Protein AF-A0A7V9NVH9-F1 (afdb_monomer)

Foldseek 3Di:
DDDDDDDDDDDDDPPPPPPPPPPAQKDKFDKDQAPPADQDPDPFEHEDAWDCQQCLQQRTKQQDCVRDPVSWGKIKMKMFGPHAFAKKWKWKKKWFDPFADPQVPPCNLVTDMATAPDLVQFTDIDDGDHGMDMDMDIHMRFFPRLLALLQFWPRSVPLADDPVQLVVLLVVCVVDPVSLVVLVVVCVVVVHDSVLSSSLVSLVVSVVNRFPDRDGRRSLQGHDAAFKMKMKMKMFGPQLVVPDDPLLRRVNDAPPVRTRDDNCSCCVPHPNVPRRRMDMDIGSHMYGYKYWAQLQQAAAEDPSQDSGPQADAPLDDPRYYNDPSCSRGPQKYKDADDWDPVDKQWAQLFADACAPVQPAPVNLVVLCVVCVVVVPTDIHTAAADSYPNPQWTGHNVLSKIKGWFAAADNPRFYTYKTKMWGSRWHFFWKKKFKKAFFQQAYPLGDGLLKKWKKKKWQNDFHPSQKWAFQPDPQAFQDPPDDQDPVSSVVGDRIGNTWMWMWMKGQFDQFDDPQLDPPHPPGDDDLSSRAQKIKTKTKIQLRLRPNAQAAAAGWDWDQDPNDTFTWHDNHNRGRMIMHIFIDHSCQAHVDRTKMWIWRAHQFKTWTWIHRDPVDTDTGDMDGSNHGPRGRGIIMIMIMMDRDQCVVRVRRNRHSRSNHGYNHMRMMMTNIIMTD

Radius of gyration: 30.61 Å; Cα contacts (8 Å, |Δi|>4): 1592; chains: 1; bounding box: 72×61×143 Å

Nearest PDB structures (foldseek):
  6xof-assembly1_A  TM=6.513E-01  e=1.151E-06  uncultured bacterium
  3wvj-assembly1_A  TM=6.163E-01  e=1.350E-07  Acetivibrio thermocellus ATCC 27405
  6xqf-assembly1_A  TM=6.368E-01  e=2.772E-06  uncultured bacterium
  3mep-assembly1_A  TM=5.860E-01  e=2.258E-03  Pectobacterium atrosepticum SCRI1043
  2e6v-assembly4_D  TM=5.631E-01  e=1.377E-03  Canis lupus familiaris

Solvent-accessible surface area (backbone atoms only — not comparable to full-atom values): 35855 Å² total; per-residue (Å²): 135,79,90,82,88,85,89,84,85,86,79,90,79,82,82,75,81,76,78,78,69,82,69,68,55,55,49,78,44,77,64,35,73,46,72,78,61,80,55,60,80,50,100,42,34,28,53,46,72,55,66,60,70,51,19,55,53,58,16,41,42,44,41,38,64,91,73,30,79,90,19,38,40,29,28,36,32,34,42,37,40,73,48,76,69,41,50,39,32,38,40,57,34,40,34,42,64,67,65,45,54,57,75,78,44,96,57,25,58,73,36,55,54,39,40,52,83,51,46,87,56,48,65,51,76,50,69,73,34,62,48,66,46,80,48,76,51,71,36,39,52,45,20,45,39,33,68,53,70,68,40,24,13,40,51,61,86,71,67,63,94,45,72,67,59,49,52,51,37,41,52,53,48,74,69,36,70,71,55,46,53,52,36,49,55,50,12,62,76,69,73,51,53,54,69,53,37,45,51,52,52,28,44,50,52,51,57,48,53,45,62,70,34,66,83,31,81,33,15,35,70,40,33,63,60,41,25,35,29,44,40,40,40,40,38,21,33,69,70,20,53,72,70,53,54,66,22,61,49,22,63,54,36,51,41,101,86,72,42,57,55,42,60,68,33,35,45,70,68,44,77,48,51,76,35,65,54,50,48,78,45,72,44,78,53,31,42,35,33,32,40,65,61,56,38,31,45,17,28,18,47,59,67,85,66,47,97,60,90,77,66,44,65,86,44,48,46,99,49,23,36,71,46,70,65,29,62,42,45,17,40,28,26,66,40,70,73,87,71,67,82,90,55,74,42,53,23,46,83,43,73,38,45,39,50,87,70,45,39,37,57,66,58,48,51,49,48,48,62,52,41,69,71,68,65,66,57,42,81,42,54,68,37,59,77,57,34,57,47,65,49,43,47,47,34,60,87,77,32,22,31,40,37,34,35,65,45,41,56,94,95,49,86,64,53,45,40,36,35,37,26,45,54,60,46,38,50,56,31,35,40,37,33,33,34,25,66,51,75,45,53,13,88,52,36,31,54,49,46,54,33,41,34,49,31,36,34,42,67,47,92,44,85,66,25,40,34,71,72,35,81,35,98,52,16,27,37,56,87,91,51,67,70,44,83,75,33,60,81,62,33,27,50,55,49,32,81,35,39,42,42,41,36,38,35,64,38,36,67,54,70,58,64,85,24,41,96,51,66,90,67,60,79,81,74,69,42,55,76,43,62,48,27,23,39,35,45,33,41,38,33,23,34,31,55,53,18,83,51,61,64,58,16,60,44,76,44,77,51,97,90,40,82,44,56,35,35,8,79,39,84,47,31,37,46,41,34,29,57,41,71,42,51,45,66,82,73,47,67,61,85,47,31,30,44,31,45,38,36,38,80,53,33,39,35,36,30,41,27,81,42,87,94,62,52,44,78,75,49,68,50,41,43,52,45,37,50,58,72,70,35,38,26,18,46,36,44,40,39,35,64,65,60,46,82,80,48,75,56,31,62,66,54,43,38,67,28,45,37,40,45,51,64,48,52,29,35,45,58,46,40,39,34,49

Sequence (674 aa):
MQFTSKIYTFSLLTILFFSNCKRNSFEVEKFNPLSNYNTKKNDSTFLITTDLSNSVLYGIEIPTVKQLPNGKFTFEFSIKNNGAPQQFFYKLYYQNESYKWENGDSLDTENFYGSWDVVEMEYKSTPIIEKELAVKDSFRIIGNPRDEKLYYGADPEKTFMNDSLLKGFIKKVNSESDWVESIKQKAIGNKISIEEQTYLEALWSIDNSFQTDSVYNNRYKRNPRMGNYKFLLVVCDGVGLSKIPDDVKSIGKKNEKGNFTNPFTYFLMNEGKNLEGTKVMLAKQQLAVSSSLDLGSGLYVDKLKINSSKINTSAFKPNCNTSETLRRTAHFSQYFHHINKTIEFVNVKEIRDVIAENFTREQYADLISSYGKSKNFIHTYSSVTDCPCKTVTSDNDSKAITIFNPANAPNEFKKEHVGVISRIGFTYGKWCAKIKFPKIMSKDNVWNGLTTAFWLIFQADSKWNMRRICKSDVGYIPKQFPDDEGSVKEARPQVTYSEIDFEILKESKYWTKSAYNNGDNYPKEDASKNNDLTICCTNWDMGCQQPKNYVIGAKKINVDGKEIEFCRWNYFNKLVTSKVSAPHEEVFNDDFYYFEIDWQPQRIIWRIGKDKNNLKEICSMNNEMTSIPNNQMLMVMSQEFHYQEWWPTAPFQQNYTPFPKNDLVGKLLEVEIR

pLDDT: mean 91.87, std 11.28, range [31.7, 98.81]

Secondary structure (DSSP, 8-state):
------------------------SEEEEEEETTTT---BSSSSEEEEE---TTHHHH--EES-TTTSGGG-EEEEEEEEE-SSSB--EEEEEEEE-TT-PPTTSTTGGGS-EE--SSTT--PEEPPPBSSEEEEEEEE-EESSTT--GGGEES-TTT----HHHHHHHHHHHHH-HHHHHHHHHHHHHHTS-HHHHHHHHHHHHHHHHHHH--SEE-GGGGPPPSEEEEEEEEEE-HHHHHHS-HHHHSTT---TTS----HHHHHHTSGGGG-TTEEEEE-S-EEEEEEE--TTS-EE--GGG---S----TT-BTTEES-HHHHHH-SEEEE-----TTS-EEEES-EE-TTTTT--HHHHHHHHHHHHHH--EEEE--B--SSTTSSEEEETTTTEEEEEEPPPPTT----B-EEEEESS-BSSEEEEEEEEPPP-B-TT--B-S-EEEEEEEES-SSGGGPPPP--SSS-BPPTTS-SSGGGGGG-BS--S--EEEEEEE---SSPPGGGSSSTT------TTSS-EEEEEEEE--TT---STT---EEEEEEETTEEEEEEESSSS-S-EEEEEEEEHHHHHSSS-EEEEEEE-SSEEEEEEESSTTSPEEEEEEETTTS----S-EEEEEEEE---TTTSTT-SS-GGGSPEESS-EEEEEEEEEE-

Mean predicted aligned error: 6.6 Å

Structure (mmCIF, N/CA/C/O backbone):
data_AF-A0A7V9NVH9-F1
#
_entry.id   AF-A0A7V9NVH9-F1
#
loop_
_atom_site.group_PDB
_atom_site.id
_atom_site.type_symbol
_atom_site.label_atom_id
_atom_site.label_alt_id
_atom_site.label_comp_id
_atom_site.label_asym_id
_atom_site.label_entity_id
_atom_site.label_seq_id
_atom_site.pdbx_PDB_ins_code
_atom_site.Cartn_x
_atom_site.Cartn_y
_atom_site.Cartn_z
_atom_site.occupancy
_atom_site.B_iso_or_equiv
_atom_site.auth_seq_id
_atom_site.auth_comp_id
_atom_site.auth_asym_id
_atom_site.auth_atom_id
_atom_site.pdbx_PDB_model_num
ATOM 1 N N . MET A 1 1 ? 16.551 -3.036 104.099 1.00 36.28 1 MET A N 1
ATOM 2 C CA . MET A 1 1 ? 17.647 -2.300 103.439 1.00 36.28 1 MET A CA 1
ATOM 3 C C . MET A 1 1 ? 17.125 -1.798 102.103 1.00 36.28 1 MET A C 1
ATOM 5 O O . MET A 1 1 ? 16.703 -2.607 101.299 1.00 36.28 1 MET A O 1
ATOM 9 N N . GLN A 1 2 ? 17.029 -0.471 102.021 1.00 33.53 2 GLN A N 1
ATOM 10 C CA . GLN A 1 2 ? 16.944 0.460 100.886 1.00 33.53 2 GLN A CA 1
ATOM 11 C C . GLN A 1 2 ? 16.280 0.102 99.525 1.00 33.53 2 GLN A C 1
ATOM 13 O O . GLN A 1 2 ? 16.691 -0.844 98.875 1.00 33.53 2 GLN A O 1
ATOM 18 N N . PHE A 1 3 ? 15.347 0.998 99.116 1.00 31.70 3 PHE A N 1
ATOM 19 C CA . PHE A 1 3 ? 15.219 1.755 97.831 1.00 31.70 3 PHE A CA 1
ATOM 20 C C . PHE A 1 3 ? 15.214 0.958 96.484 1.00 31.70 3 PHE A C 1
ATOM 22 O O . PHE A 1 3 ? 15.991 0.039 96.319 1.00 31.70 3 PHE A O 1
ATOM 29 N N . THR A 1 4 ? 14.465 1.227 95.394 1.00 34.06 4 THR A N 1
ATOM 30 C CA . THR A 1 4 ? 13.500 2.264 94.959 1.00 34.06 4 THR A CA 1
ATOM 31 C C . THR A 1 4 ? 12.913 1.933 93.566 1.00 34.06 4 THR A C 1
ATOM 33 O O . THR A 1 4 ? 13.646 1.495 92.694 1.00 34.06 4 THR A O 1
ATOM 36 N N . SER A 1 5 ? 11.654 2.342 93.348 1.00 34.25 5 SER A N 1
ATOM 37 C CA . SER A 1 5 ? 11.091 3.130 92.218 1.00 34.25 5 SER A CA 1
ATOM 38 C C . SER A 1 5 ? 10.935 2.629 90.756 1.00 34.25 5 SER A C 1
ATOM 40 O O . SER A 1 5 ? 11.881 2.165 90.132 1.00 34.25 5 SER A O 1
ATOM 42 N N . LYS A 1 6 ? 9.777 3.065 90.207 1.00 35.28 6 LYS A N 1
ATOM 43 C CA . LYS A 1 6 ? 9.440 3.563 88.842 1.00 35.28 6 LYS A CA 1
ATOM 44 C C . LYS A 1 6 ? 8.875 2.572 87.807 1.00 35.28 6 LYS A C 1
ATOM 46 O O . LYS A 1 6 ? 9.562 1.658 87.390 1.00 35.28 6 LYS A O 1
ATOM 51 N N . ILE A 1 7 ? 7.554 2.604 87.541 1.00 36.78 7 ILE A N 1
ATOM 52 C CA . ILE A 1 7 ? 6.757 3.455 86.601 1.00 36.78 7 ILE A CA 1
ATOM 53 C C . ILE A 1 7 ? 7.073 3.151 85.112 1.00 36.78 7 ILE A C 1
ATOM 55 O O . ILE A 1 7 ? 8.188 3.434 84.696 1.00 36.78 7 ILE A O 1
ATOM 59 N N . TYR A 1 8 ? 6.088 2.658 84.326 1.00 36.62 8 TYR A N 1
ATOM 60 C CA . TYR A 1 8 ? 5.477 3.315 83.133 1.00 36.62 8 TYR A CA 1
ATOM 61 C C . TYR A 1 8 ? 4.681 2.357 82.195 1.00 36.62 8 TYR A C 1
ATOM 63 O O . TYR A 1 8 ? 5.229 1.411 81.652 1.00 36.62 8 TYR A O 1
ATOM 71 N N . THR A 1 9 ? 3.391 2.698 82.005 1.00 36.31 9 THR A N 1
ATOM 72 C CA . THR A 1 9 ? 2.576 2.798 80.756 1.00 36.31 9 THR A CA 1
ATOM 73 C C . THR A 1 9 ? 2.437 1.701 79.681 1.00 36.31 9 THR A C 1
ATOM 75 O O . THR A 1 9 ? 3.411 1.141 79.201 1.00 36.31 9 THR A O 1
ATOM 78 N N . PHE A 1 10 ? 1.202 1.700 79.130 1.00 36.66 10 PHE A N 1
ATOM 79 C CA . PHE A 1 10 ? 0.773 1.397 77.743 1.00 36.66 10 PHE A CA 1
ATOM 80 C C . PHE A 1 10 ? 0.656 -0.097 77.358 1.00 36.66 10 PHE A C 1
ATOM 82 O O . PHE A 1 10 ? 1.492 -0.904 77.719 1.00 36.66 10 PHE A O 1
ATOM 89 N N . SER A 1 11 ? -0.330 -0.567 76.588 1.00 36.53 11 SER A N 1
ATOM 90 C CA . SER A 1 11 ? -1.452 0.099 75.928 1.00 36.53 11 SER A CA 1
ATOM 91 C C . SER A 1 11 ? -2.520 -0.919 75.524 1.00 36.53 11 SER A C 1
ATOM 93 O O . SER A 1 11 ? -2.220 -2.073 75.223 1.00 36.53 11 SER A O 1
ATOM 95 N N . LEU A 1 12 ? -3.759 -0.441 75.477 1.00 43.28 12 LEU A N 1
ATOM 96 C CA . LEU A 1 12 ? -4.927 -1.083 74.887 1.00 43.28 12 LEU A CA 1
ATOM 97 C C . LEU A 1 12 ? -4.664 -1.310 73.384 1.00 43.28 12 LEU A C 1
ATOM 99 O O . LEU A 1 12 ? -4.491 -0.339 72.648 1.00 43.28 12 LEU A O 1
ATOM 103 N N . LEU A 1 13 ? -4.643 -2.561 72.912 1.00 38.94 13 LEU A N 1
ATOM 104 C CA . LEU A 1 13 ? -4.692 -2.860 71.478 1.00 38.94 13 LEU A CA 1
ATOM 105 C C . LEU A 1 13 ? -6.055 -3.468 71.143 1.00 38.94 13 LEU A C 1
ATOM 107 O O . LEU A 1 13 ? -6.263 -4.679 71.162 1.00 38.94 13 LEU A O 1
ATOM 111 N N . THR A 1 14 ? -7.003 -2.584 70.850 1.00 43.19 14 THR A N 1
ATOM 112 C CA . THR A 1 14 ? -8.238 -2.910 70.145 1.00 43.19 14 THR A CA 1
ATOM 113 C C . THR A 1 14 ? -7.849 -3.340 68.732 1.00 43.19 14 THR A C 1
ATOM 115 O O . THR A 1 14 ? -7.568 -2.505 67.874 1.00 43.19 14 THR A O 1
ATOM 118 N N . ILE A 1 15 ? -7.783 -4.649 68.485 1.00 41.75 15 ILE A N 1
ATOM 119 C CA . ILE A 1 15 ? -7.638 -5.196 67.133 1.00 41.75 15 ILE A CA 1
ATOM 120 C C . ILE A 1 15 ? -8.978 -4.980 66.420 1.00 41.75 15 ILE A C 1
ATOM 122 O O . ILE A 1 15 ? -9.872 -5.822 66.436 1.00 41.75 15 ILE A O 1
ATOM 126 N N . LEU A 1 16 ? -9.123 -3.801 65.815 1.00 40.06 16 LEU A N 1
ATOM 127 C CA . LEU A 1 16 ? -10.070 -3.551 64.738 1.00 40.06 16 LEU A CA 1
ATOM 128 C C . LEU A 1 16 ? -9.640 -4.419 63.553 1.00 40.06 16 LEU A C 1
ATOM 130 O O . LEU A 1 16 ? -8.774 -4.044 62.764 1.00 40.06 16 LEU A O 1
ATOM 134 N N . PHE A 1 17 ? -10.257 -5.594 63.432 1.00 38.28 17 PHE A N 1
ATOM 135 C CA . PHE A 1 17 ? -10.318 -6.336 62.179 1.00 38.28 17 PHE A CA 1
ATOM 136 C C . PHE A 1 17 ? -11.112 -5.498 61.163 1.00 38.28 17 PHE A C 1
ATOM 138 O O . PHE A 1 17 ? -12.289 -5.738 60.910 1.00 38.28 17 PHE A O 1
ATOM 145 N N . PHE A 1 18 ? -10.465 -4.502 60.553 1.00 35.75 18 PHE A N 1
ATOM 146 C CA . PHE A 1 18 ? -10.885 -4.002 59.251 1.00 35.75 18 PHE A CA 1
ATOM 147 C C . PHE A 1 18 ? -10.567 -5.093 58.230 1.00 35.75 18 PHE A C 1
ATOM 149 O O . PHE A 1 18 ? -9.542 -5.073 57.549 1.00 35.75 18 PHE A O 1
ATOM 156 N N . SER A 1 19 ? -11.465 -6.072 58.122 1.00 35.44 19 SER A N 1
ATOM 157 C CA . SER A 1 19 ? -11.574 -6.898 56.931 1.00 35.44 19 SER A CA 1
ATOM 158 C C . SER A 1 19 ? -12.037 -5.991 55.792 1.00 35.44 19 SER A C 1
ATOM 160 O O . SER A 1 19 ? -13.220 -5.937 55.457 1.00 35.44 19 SER A O 1
ATOM 162 N N . ASN A 1 20 ? -11.105 -5.245 55.200 1.00 34.06 20 ASN A N 1
ATOM 163 C CA . ASN A 1 20 ? -11.319 -4.551 53.941 1.00 34.06 20 ASN A CA 1
ATOM 164 C C . ASN A 1 20 ? -11.310 -5.607 52.823 1.00 34.06 20 ASN A C 1
ATOM 166 O O . ASN A 1 20 ? -10.393 -5.700 52.008 1.00 34.06 20 ASN A O 1
ATOM 170 N N . CYS A 1 21 ? -12.315 -6.487 52.849 1.00 39.09 21 CYS A N 1
ATOM 171 C CA . CYS A 1 21 ? -12.658 -7.321 51.715 1.00 39.09 21 CYS A CA 1
ATOM 172 C C . CYS A 1 21 ? -13.068 -6.358 50.606 1.00 39.09 21 CYS A C 1
ATOM 174 O O . CYS A 1 21 ? -14.196 -5.869 50.599 1.00 39.09 21 CYS A O 1
ATOM 176 N N . LYS A 1 22 ? -12.144 -6.090 49.676 1.00 46.50 22 LYS A N 1
ATOM 177 C CA . LYS A 1 22 ? -12.432 -5.504 48.365 1.00 46.50 22 LYS A CA 1
ATOM 178 C C . LYS A 1 22 ? -13.421 -6.417 47.630 1.00 46.50 22 LYS A C 1
ATOM 180 O O . LYS A 1 22 ? -13.038 -7.205 46.768 1.00 46.50 22 LYS A O 1
ATOM 185 N N . ARG A 1 23 ? -14.702 -6.375 48.001 1.00 49.66 23 ARG A N 1
ATOM 186 C CA . ARG A 1 23 ? -15.772 -6.960 47.199 1.00 49.66 23 ARG A CA 1
ATOM 187 C C . ARG A 1 23 ? -15.899 -6.071 45.977 1.00 49.66 23 ARG A C 1
ATOM 189 O O . ARG A 1 23 ? -16.319 -4.926 46.083 1.00 49.66 23 ARG A O 1
ATOM 196 N N . ASN A 1 24 ? -15.500 -6.601 44.827 1.00 58.50 24 ASN A N 1
ATOM 197 C CA . ASN A 1 24 ? -15.851 -5.988 43.556 1.00 58.50 24 ASN A CA 1
ATOM 198 C C . ASN A 1 24 ? -17.376 -5.827 43.514 1.00 58.50 24 ASN A C 1
ATOM 200 O O . ASN A 1 24 ? -18.098 -6.803 43.716 1.00 58.50 24 ASN A O 1
ATOM 204 N N . SER A 1 25 ? -17.844 -4.602 43.285 1.00 83.62 25 SER A N 1
ATOM 205 C CA . SER A 1 25 ? -19.263 -4.231 43.323 1.00 83.62 25 SER A CA 1
ATOM 206 C C . SER A 1 25 ? -20.100 -4.935 42.245 1.00 83.62 25 SER A C 1
ATOM 208 O O . SER A 1 25 ? -21.314 -5.045 42.396 1.00 83.62 25 SER A O 1
ATOM 210 N N . PHE A 1 26 ? -19.468 -5.464 41.192 1.00 95.69 26 PHE A N 1
ATOM 211 C CA . PHE A 1 26 ? -20.124 -6.177 40.097 1.00 95.69 26 PHE A CA 1
ATOM 212 C C . PHE A 1 26 ? -19.184 -7.159 39.374 1.00 95.69 26 PHE A C 1
ATOM 214 O O . PHE A 1 26 ? -17.953 -7.097 39.495 1.00 95.69 26 PHE A O 1
ATOM 221 N N . GLU A 1 27 ? -19.790 -8.056 38.601 1.00 96.31 27 GLU A N 1
ATOM 222 C CA . GLU A 1 27 ? -19.150 -9.025 37.709 1.00 96.31 27 GLU A CA 1
ATOM 223 C C . GLU A 1 27 ? -19.565 -8.753 36.257 1.00 96.31 27 GLU A C 1
ATOM 225 O O . GLU A 1 27 ? -20.677 -8.293 35.990 1.00 96.31 27 GLU A O 1
ATOM 230 N N . VAL A 1 28 ? -18.660 -9.038 35.317 1.00 97.44 28 VAL A N 1
ATOM 231 C CA . VAL A 1 28 ? -18.926 -8.990 33.875 1.00 97.44 28 VAL A CA 1
ATOM 232 C C . VAL A 1 28 ? -18.617 -10.360 33.303 1.00 97.44 28 VAL A C 1
ATOM 234 O O . VAL A 1 28 ? -17.550 -10.911 33.565 1.00 97.44 28 VAL A O 1
ATOM 237 N N . GLU A 1 29 ? -19.542 -10.910 32.529 1.00 96.81 29 GLU A N 1
ATOM 238 C CA . GLU A 1 29 ? -19.447 -12.270 32.011 1.00 96.81 29 GLU A CA 1
ATOM 239 C C . GLU A 1 29 ? -19.870 -12.351 30.542 1.00 96.81 29 GLU A C 1
ATOM 241 O O . GLU A 1 29 ? -20.461 -11.426 29.983 1.00 96.81 29 GLU A O 1
ATOM 246 N N . LYS A 1 30 ? -19.574 -13.498 29.915 1.00 95.94 30 LYS A N 1
ATOM 247 C CA . LYS A 1 30 ? -20.105 -13.902 28.599 1.00 95.94 30 LYS A CA 1
ATOM 248 C C . LYS A 1 30 ? -19.855 -12.898 27.464 1.00 95.94 30 LYS A C 1
ATOM 250 O O . LYS A 1 30 ? -20.657 -12.809 26.542 1.00 95.94 30 LYS A O 1
ATOM 255 N N . PHE A 1 31 ? -18.736 -12.172 27.499 1.00 98.19 31 PHE A N 1
ATOM 256 C CA . PHE A 1 31 ? -18.396 -11.250 26.417 1.00 98.19 31 PHE A CA 1
ATOM 257 C C . PHE A 1 31 ? -18.155 -12.002 25.104 1.00 98.19 31 PHE A C 1
ATOM 259 O O . PHE A 1 31 ? -17.206 -12.778 24.970 1.00 98.19 31 PHE A O 1
ATOM 266 N N . ASN A 1 32 ? -19.021 -11.738 24.133 1.00 97.81 32 ASN A N 1
ATOM 267 C CA . ASN A 1 32 ? -18.923 -12.208 22.766 1.00 97.81 32 ASN A CA 1
ATOM 268 C C . ASN A 1 32 ? -18.916 -10.991 21.828 1.00 97.81 32 ASN A C 1
ATOM 270 O O . ASN A 1 32 ? -19.974 -10.400 21.623 1.00 97.81 32 ASN A O 1
ATOM 274 N N . PRO A 1 33 ? -17.765 -10.603 21.251 1.00 97.62 33 PRO A N 1
ATOM 275 C CA . PRO A 1 33 ? -17.677 -9.434 20.377 1.00 97.62 33 PRO A CA 1
ATOM 276 C C . PRO A 1 33 ? -18.328 -9.634 19.003 1.00 97.62 33 PRO A C 1
ATOM 278 O O . PRO A 1 33 ? -18.476 -8.669 18.269 1.00 97.62 33 PRO A O 1
ATOM 281 N N . LEU A 1 34 ? -18.665 -10.868 18.620 1.00 97.38 34 LEU A N 1
ATOM 282 C CA . LEU A 1 34 ? -19.069 -11.221 17.256 1.00 97.38 34 LEU A CA 1
ATOM 283 C C . LEU A 1 34 ? -20.329 -12.103 17.273 1.00 97.38 34 LEU A C 1
ATOM 285 O O . LEU A 1 34 ? -20.394 -13.122 16.592 1.00 97.38 34 LEU A O 1
ATOM 289 N N . SER A 1 35 ? -21.337 -11.752 18.078 1.00 96.62 35 SER A N 1
ATOM 290 C CA . SER A 1 35 ? -22.516 -12.603 18.309 1.00 96.62 35 SER A CA 1
ATOM 291 C C . SER A 1 35 ? -23.385 -12.825 17.070 1.00 96.62 35 SER A C 1
ATOM 293 O O . SER A 1 35 ? -24.061 -13.848 16.979 1.00 96.62 35 SER A O 1
ATOM 295 N N . ASN A 1 36 ? -23.339 -11.912 16.096 1.00 96.94 36 ASN A N 1
ATOM 296 C CA . ASN A 1 36 ? -24.046 -12.032 14.818 1.00 96.94 36 ASN A CA 1
ATOM 297 C C . ASN A 1 36 ? -23.159 -12.513 13.655 1.00 96.94 36 ASN A C 1
ATOM 299 O O . ASN A 1 36 ? -23.585 -12.419 12.505 1.00 96.94 36 ASN A O 1
ATOM 303 N N . TYR A 1 37 ? -21.939 -12.991 13.921 1.00 96.69 37 TYR A N 1
ATOM 304 C CA . TYR A 1 37 ? -21.002 -13.424 12.886 1.00 96.69 37 TYR A CA 1
ATOM 305 C C . TYR A 1 37 ? -20.479 -14.831 13.167 1.00 96.69 37 TYR A C 1
ATOM 307 O O . TYR A 1 37 ? -20.088 -15.137 14.289 1.00 96.69 37 TYR A O 1
ATOM 315 N N . ASN A 1 38 ? -20.480 -15.709 12.161 1.00 92.94 38 ASN A N 1
ATOM 316 C CA . ASN A 1 38 ? -20.212 -17.139 12.353 1.00 92.94 38 ASN A CA 1
ATOM 317 C C . ASN A 1 38 ? -19.186 -17.750 11.384 1.00 92.94 38 ASN A C 1
ATOM 319 O O . ASN A 1 38 ? -18.883 -18.935 11.517 1.00 92.94 38 ASN A O 1
ATOM 323 N N . THR A 1 39 ? -18.607 -16.976 10.462 1.00 94.00 39 THR A N 1
ATOM 324 C CA . THR A 1 39 ? -17.550 -17.469 9.567 1.00 94.00 39 THR A CA 1
ATOM 325 C C . THR A 1 39 ? -16.252 -17.662 10.347 1.00 94.00 39 THR A C 1
ATOM 327 O O . THR A 1 39 ? -15.612 -16.689 10.746 1.00 94.00 39 THR A O 1
ATOM 330 N N . LYS A 1 40 ? -15.854 -18.917 10.579 1.00 91.88 40 LYS A N 1
ATOM 331 C CA . LYS A 1 40 ? -14.708 -19.285 11.425 1.00 91.88 40 LYS A CA 1
ATOM 332 C C . LYS A 1 40 ? -13.536 -19.841 10.617 1.00 91.88 40 LYS A C 1
ATOM 334 O O . LYS A 1 40 ? -13.729 -20.658 9.726 1.00 91.88 40 LYS A O 1
ATOM 339 N N . LYS A 1 41 ? -12.314 -19.450 10.994 1.00 86.69 41 LYS A N 1
ATOM 340 C CA . LYS A 1 41 ? -11.056 -20.140 10.647 1.00 86.69 41 LYS A CA 1
ATOM 341 C C . LYS A 1 41 ? -10.813 -21.337 11.560 1.00 86.69 41 LYS A C 1
ATOM 343 O O . LYS A 1 41 ? -10.306 -22.362 11.127 1.00 86.69 41 LYS A O 1
ATOM 348 N N . ASN A 1 42 ? -11.096 -21.145 12.844 1.00 92.50 42 ASN A N 1
ATOM 349 C CA . ASN A 1 42 ? -10.955 -22.112 13.928 1.00 92.50 42 ASN A CA 1
ATOM 350 C C . ASN A 1 42 ? -11.871 -21.682 15.091 1.00 92.50 42 ASN A C 1
ATOM 352 O O . ASN A 1 42 ? -12.621 -20.712 14.961 1.00 92.50 42 ASN A O 1
ATOM 356 N N . ASP A 1 43 ? -11.805 -22.376 16.228 1.00 87.75 43 ASP A N 1
ATOM 357 C CA . ASP A 1 43 ? -12.719 -22.168 17.361 1.00 87.75 43 ASP A CA 1
ATOM 358 C C . ASP A 1 43 ? -12.767 -20.729 17.894 1.00 87.75 43 ASP A C 1
ATOM 360 O O . ASP A 1 43 ? -13.822 -20.282 18.354 1.00 87.75 43 ASP A O 1
ATOM 364 N N . SER A 1 44 ? -11.654 -19.997 17.820 1.00 92.69 44 SER A N 1
ATOM 365 C CA . SER A 1 44 ? -11.515 -18.645 18.371 1.00 92.69 44 SER A CA 1
ATOM 366 C C . SER A 1 44 ? -11.330 -17.557 17.315 1.00 92.69 44 SER A C 1
ATOM 368 O O . SER A 1 44 ? -11.457 -16.381 17.636 1.00 92.69 44 SER A O 1
ATOM 370 N N . THR A 1 45 ? -11.050 -17.897 16.060 1.00 96.75 45 THR A N 1
ATOM 371 C CA . THR A 1 45 ? -10.726 -16.919 15.014 1.00 96.75 45 THR A CA 1
ATOM 372 C C . THR A 1 45 ? -11.799 -16.913 13.939 1.00 96.75 45 THR A C 1
ATOM 374 O O . THR A 1 45 ? -12.031 -17.926 13.281 1.00 96.75 45 THR A O 1
ATOM 377 N N . PHE A 1 46 ? -12.413 -15.755 13.723 1.00 98.00 46 PHE A N 1
ATOM 378 C CA . PHE A 1 46 ? -13.387 -15.499 12.667 1.00 98.00 46 PHE A CA 1
ATOM 379 C C . PHE A 1 46 ? -12.692 -14.902 11.444 1.00 98.00 46 PHE A C 1
ATOM 381 O O . PHE A 1 46 ? -11.671 -14.242 11.593 1.00 98.00 46 PHE A O 1
ATOM 388 N N . LEU A 1 47 ? -13.215 -15.141 10.244 1.00 97.62 47 LEU A N 1
ATOM 389 C CA . LEU A 1 47 ? -12.636 -14.669 8.980 1.00 97.62 47 LEU A CA 1
ATOM 390 C C . LEU A 1 47 ? -13.591 -13.722 8.293 1.00 97.62 47 LEU A C 1
ATOM 392 O O . LEU A 1 47 ? -14.732 -14.113 8.087 1.00 97.62 47 LEU A O 1
ATOM 396 N N . ILE A 1 48 ? -13.112 -12.559 7.859 1.00 98.06 48 ILE A N 1
ATOM 397 C CA . ILE A 1 48 ? -13.861 -11.673 6.970 1.00 98.06 48 ILE A CA 1
ATOM 398 C C . ILE A 1 48 ? -12.950 -11.121 5.869 1.00 98.06 48 ILE A C 1
ATOM 400 O O . ILE A 1 48 ? -11.885 -10.571 6.145 1.00 98.06 48 ILE A O 1
ATOM 404 N N . THR A 1 49 ? -13.380 -11.241 4.614 1.00 98.06 49 THR A N 1
ATOM 405 C CA . THR A 1 49 ? -12.771 -10.510 3.495 1.00 98.06 49 THR A CA 1
ATOM 406 C C . THR A 1 49 ? -13.534 -9.213 3.303 1.00 98.06 49 THR A C 1
ATOM 408 O O . THR A 1 49 ? -14.760 -9.245 3.220 1.00 98.06 49 THR A O 1
ATOM 411 N N . THR A 1 50 ? -12.830 -8.084 3.281 1.00 98.12 50 THR A N 1
ATOM 412 C CA . THR A 1 50 ? -13.412 -6.740 3.173 1.00 98.12 50 THR A CA 1
ATOM 413 C C . THR A 1 50 ? -14.237 -6.562 1.896 1.00 98.12 50 THR A C 1
ATOM 415 O O . THR A 1 50 ? -13.919 -7.104 0.838 1.00 98.12 50 THR A O 1
ATOM 418 N N . ASP A 1 51 ? -15.306 -5.771 1.990 1.00 97.69 51 ASP A N 1
ATOM 419 C CA . ASP A 1 51 ? -16.020 -5.260 0.821 1.00 97.69 51 ASP A CA 1
ATOM 420 C C . ASP A 1 51 ? -15.386 -3.932 0.396 1.00 97.69 51 ASP A C 1
ATOM 422 O O . ASP A 1 51 ? -15.483 -2.930 1.103 1.00 97.69 51 ASP A O 1
ATOM 426 N N . LEU A 1 52 ? -14.721 -3.944 -0.759 1.00 97.56 52 LEU A N 1
ATOM 427 C CA . LEU A 1 52 ? -13.944 -2.812 -1.267 1.00 97.56 52 LEU A CA 1
ATOM 428 C C . LEU A 1 52 ? -14.698 -1.928 -2.266 1.00 97.56 52 LEU A C 1
ATOM 430 O O . LEU A 1 52 ? -14.133 -0.961 -2.773 1.00 97.56 52 LEU A O 1
ATOM 434 N N . SER A 1 53 ? -15.968 -2.229 -2.545 1.00 93.38 53 SER A N 1
ATOM 435 C CA . SER A 1 53 ? -16.693 -1.661 -3.692 1.00 93.38 53 SER A CA 1
ATOM 436 C C . SER A 1 53 ? -16.825 -0.129 -3.707 1.00 93.38 53 SER A C 1
ATOM 438 O O . SER A 1 53 ? -17.065 0.444 -4.765 1.00 93.38 53 SER A O 1
ATOM 440 N N . ASN A 1 54 ? -16.627 0.533 -2.565 1.00 91.50 54 ASN A N 1
ATOM 441 C CA . ASN A 1 54 ? -16.633 1.993 -2.418 1.00 91.50 54 ASN A CA 1
ATOM 442 C C . ASN A 1 54 ? -15.354 2.539 -1.748 1.00 91.50 54 ASN A C 1
ATOM 444 O O . ASN A 1 54 ? -15.260 3.728 -1.423 1.00 91.50 54 ASN A O 1
ATOM 448 N N . SER A 1 55 ? -14.355 1.683 -1.518 1.00 96.19 55 SER A N 1
ATOM 449 C CA . SER A 1 55 ? -13.227 1.999 -0.636 1.00 96.19 55 SER A CA 1
ATOM 450 C C . SER A 1 55 ? -12.198 2.945 -1.232 1.00 96.19 55 SER A C 1
ATOM 452 O O . SER A 1 55 ? -11.433 3.551 -0.486 1.00 96.19 55 SER A O 1
ATOM 454 N N . VAL A 1 56 ? -12.213 3.127 -2.551 1.00 95.38 56 VAL A N 1
ATOM 455 C CA . VAL A 1 56 ? -11.376 4.121 -3.228 1.00 95.38 56 VAL A CA 1
ATOM 456 C C . VAL A 1 56 ? -11.694 5.540 -2.745 1.00 95.38 56 VAL A C 1
ATOM 458 O O . VAL A 1 56 ? -10.775 6.325 -2.530 1.00 95.38 56 VAL A O 1
ATOM 461 N N . LEU A 1 57 ? -12.978 5.872 -2.562 1.00 93.19 57 LEU A N 1
ATOM 462 C CA . LEU A 1 57 ? -13.402 7.222 -2.170 1.00 93.19 57 LEU A CA 1
ATOM 463 C C . LEU A 1 57 ? -13.651 7.360 -0.673 1.00 93.19 57 LEU A C 1
ATOM 465 O O . LEU A 1 57 ? -13.302 8.379 -0.084 1.00 93.19 57 LEU A O 1
ATOM 469 N N . TYR A 1 58 ? -14.252 6.346 -0.054 1.00 93.94 58 TYR A N 1
ATOM 470 C CA . TYR A 1 58 ? -14.718 6.444 1.331 1.00 93.94 58 TYR A CA 1
ATOM 471 C C . TYR A 1 58 ? -13.853 5.671 2.323 1.00 93.94 58 TYR A C 1
ATOM 473 O O . TYR A 1 58 ? -14.039 5.803 3.528 1.00 93.94 58 TYR A O 1
ATOM 481 N N . GLY A 1 59 ? -12.877 4.902 1.843 1.00 96.44 59 GLY A N 1
ATOM 482 C CA . GLY A 1 59 ? -12.079 4.010 2.674 1.00 96.44 59 GLY A CA 1
ATOM 483 C C . GLY A 1 59 ? -12.794 2.702 3.001 1.00 96.44 59 GLY A C 1
ATOM 484 O O . GLY A 1 59 ? -13.902 2.418 2.544 1.00 96.44 59 GLY A O 1
ATOM 485 N N . ILE A 1 60 ? -12.108 1.853 3.753 1.00 97.94 60 ILE A N 1
ATOM 486 C CA . ILE A 1 60 ? -12.591 0.514 4.090 1.00 97.94 60 ILE A CA 1
ATOM 487 C C . ILE A 1 60 ? -13.440 0.557 5.366 1.00 97.94 60 ILE A C 1
ATOM 489 O O . ILE A 1 60 ? -13.073 1.173 6.373 1.00 97.94 60 ILE A O 1
ATOM 493 N N . GLU A 1 61 ? -14.551 -0.172 5.315 1.00 97.19 61 GLU A N 1
ATOM 494 C CA . GLU A 1 61 ? -15.511 -0.361 6.396 1.00 97.19 61 GLU A CA 1
ATOM 495 C C . GLU A 1 61 ? -15.755 -1.856 6.625 1.00 97.19 61 GLU A C 1
ATOM 497 O O . GLU A 1 61 ? -15.939 -2.613 5.673 1.00 97.19 61 GLU A O 1
ATOM 502 N N . ILE A 1 62 ? -15.741 -2.296 7.886 1.00 97.94 62 ILE A N 1
ATOM 503 C CA . ILE A 1 62 ? -15.836 -3.715 8.242 1.00 97.94 62 ILE A CA 1
ATOM 504 C C . ILE A 1 62 ? -16.788 -3.883 9.437 1.00 97.94 62 ILE A C 1
ATOM 506 O O . ILE A 1 62 ? -16.447 -3.466 10.548 1.00 97.94 62 ILE A O 1
ATOM 510 N N . PRO A 1 63 ? -17.967 -4.497 9.261 1.00 97.94 63 PRO A N 1
ATOM 511 C CA . PRO A 1 63 ? -18.541 -4.993 8.014 1.00 97.94 63 PRO A CA 1
ATOM 512 C C . PRO A 1 63 ? -19.309 -3.883 7.268 1.00 97.94 63 PRO A C 1
ATOM 514 O O . PRO A 1 63 ? -19.753 -2.909 7.874 1.00 97.94 63 PRO A O 1
ATOM 517 N N . THR A 1 64 ? -19.537 -4.050 5.967 1.00 97.31 64 THR A N 1
ATOM 518 C CA . THR A 1 64 ? -20.513 -3.256 5.202 1.00 97.31 64 THR A CA 1
ATOM 519 C C . THR A 1 64 ? -21.899 -3.906 5.236 1.00 97.31 64 THR A C 1
ATOM 521 O O . THR A 1 64 ? -22.069 -5.047 5.674 1.00 97.31 64 THR A O 1
ATOM 524 N N . VAL A 1 65 ? -22.911 -3.202 4.717 1.00 96.62 65 VAL A N 1
ATOM 525 C CA . VAL A 1 65 ? -24.275 -3.742 4.553 1.00 96.62 65 VAL A CA 1
ATOM 526 C C . VAL A 1 65 ? -24.352 -4.944 3.603 1.00 96.62 65 VAL A C 1
ATOM 528 O O . VAL A 1 65 ? -25.325 -5.688 3.654 1.00 96.62 65 VAL A O 1
ATOM 531 N N . LYS A 1 66 ? -23.334 -5.158 2.753 1.00 96.31 66 LYS A N 1
ATOM 532 C CA . LYS A 1 66 ? -23.235 -6.353 1.900 1.00 96.31 66 LYS A CA 1
ATOM 533 C C . LYS A 1 66 ? -22.729 -7.576 2.663 1.00 96.31 66 LYS A C 1
ATOM 535 O O . LYS A 1 66 ? -22.944 -8.697 2.220 1.00 96.31 66 LYS A O 1
ATOM 540 N N . GLN A 1 67 ? -22.048 -7.364 3.788 1.00 96.62 67 GLN A N 1
ATOM 541 C CA . GLN A 1 67 ? -21.445 -8.430 4.586 1.00 96.62 67 GLN A CA 1
ATOM 542 C C . GLN A 1 67 ? -22.319 -8.821 5.781 1.00 96.62 67 GLN A C 1
ATOM 544 O O . GLN A 1 67 ? -22.386 -9.998 6.123 1.00 96.62 67 GLN A O 1
ATOM 549 N N . LEU A 1 68 ? -22.990 -7.855 6.419 1.00 96.56 68 LEU A N 1
ATOM 550 C CA . LEU A 1 68 ? -23.900 -8.096 7.541 1.00 96.56 68 LEU A CA 1
ATOM 551 C C . LEU A 1 68 ? -25.110 -7.150 7.508 1.00 96.56 68 LEU A C 1
ATOM 553 O O . LEU A 1 68 ? -24.969 -5.997 7.088 1.00 96.56 68 LEU A O 1
ATOM 557 N N . PRO A 1 69 ? -26.283 -7.573 8.028 1.00 90.00 69 PRO A N 1
ATOM 558 C CA . PRO A 1 69 ? -27.418 -6.677 8.235 1.00 90.00 69 PRO A CA 1
ATOM 559 C C . PRO A 1 69 ? -27.000 -5.439 9.040 1.00 90.00 69 PRO A C 1
ATOM 561 O O . PRO A 1 69 ? -26.286 -5.548 10.037 1.00 90.00 69 PRO A O 1
ATOM 564 N N . ASN A 1 70 ? -27.418 -4.254 8.590 1.00 91.38 70 ASN A N 1
ATOM 565 C CA . ASN A 1 70 ? -27.034 -2.942 9.142 1.00 91.38 70 ASN A CA 1
ATOM 566 C C . ASN A 1 70 ? -25.531 -2.600 9.051 1.00 91.38 70 ASN A C 1
ATOM 568 O O . ASN A 1 70 ? -25.111 -1.540 9.520 1.00 91.38 70 ASN A O 1
ATOM 572 N N . GLY A 1 71 ? -24.708 -3.470 8.454 1.00 96.56 71 GLY A N 1
ATOM 573 C CA . GLY A 1 71 ? -23.263 -3.303 8.356 1.00 96.56 71 GLY A CA 1
ATOM 574 C C . GLY A 1 71 ? -22.594 -3.147 9.717 1.00 96.56 71 GLY A C 1
ATOM 575 O O . GLY A 1 71 ? -21.733 -2.294 9.873 1.00 96.56 71 GLY A O 1
ATOM 576 N N . LYS A 1 72 ? -23.013 -3.881 10.750 1.00 97.69 72 LYS A N 1
ATOM 577 C CA . LYS A 1 72 ? -22.342 -3.831 12.058 1.00 97.69 72 LYS A CA 1
ATOM 578 C C . LYS A 1 72 ? -22.161 -5.223 12.642 1.00 97.69 72 LYS A C 1
ATOM 580 O O . LYS A 1 72 ? -23.029 -6.088 12.508 1.00 97.69 72 LYS A O 1
ATOM 585 N N . PHE A 1 73 ? -21.042 -5.421 13.329 1.00 98.19 73 PHE A N 1
ATOM 586 C CA . PHE A 1 73 ? -20.909 -6.540 14.250 1.00 98.19 73 PHE A CA 1
ATOM 587 C C . PHE A 1 73 ? -21.750 -6.257 15.483 1.00 98.19 73 PHE A C 1
ATOM 589 O O . PHE A 1 73 ? -21.826 -5.121 15.946 1.00 98.19 73 PHE A O 1
ATOM 596 N N . THR A 1 74 ? -22.375 -7.296 16.006 1.00 98.06 74 THR A N 1
ATOM 597 C CA . THR A 1 74 ? -23.114 -7.259 17.260 1.00 98.06 74 THR A CA 1
ATOM 598 C C . THR A 1 74 ? -22.256 -7.892 18.341 1.00 98.06 74 THR A C 1
ATOM 600 O O . THR A 1 74 ? -21.676 -8.954 18.115 1.00 98.06 74 THR A O 1
ATOM 603 N N . PHE A 1 75 ? -22.186 -7.254 19.504 1.00 98.12 75 PHE A N 1
ATOM 604 C CA . PHE A 1 75 ? -21.545 -7.815 20.681 1.00 98.12 75 PHE A CA 1
ATOM 605 C C . PHE A 1 75 ? -22.520 -7.926 21.844 1.00 98.12 75 PHE A C 1
ATOM 607 O O . PHE A 1 75 ? -23.461 -7.141 21.974 1.00 98.12 75 PHE A O 1
ATOM 614 N N . GLU A 1 76 ? -22.272 -8.919 22.689 1.00 98.56 76 GLU A N 1
ATOM 615 C CA . GLU A 1 76 ? -23.112 -9.262 23.829 1.00 98.56 76 GLU A CA 1
ATOM 616 C C . GLU A 1 76 ? -22.249 -9.531 25.061 1.00 98.56 76 GLU A C 1
ATOM 618 O O . GLU A 1 76 ? -21.134 -10.042 24.944 1.00 98.56 76 GLU A O 1
ATOM 623 N N . PHE A 1 77 ? -22.749 -9.164 26.239 1.00 98.69 77 PHE A N 1
ATOM 624 C CA . PHE A 1 77 ? -22.152 -9.483 27.537 1.00 98.69 77 PHE A CA 1
ATOM 625 C C . PHE A 1 77 ? -23.208 -9.377 28.643 1.00 98.69 77 PHE A C 1
ATOM 627 O O . PHE A 1 77 ? -24.301 -8.855 28.423 1.00 98.69 77 PHE A O 1
ATOM 634 N N . SER A 1 78 ? -22.888 -9.857 29.842 1.00 98.44 78 SER A N 1
ATOM 635 C CA . SER A 1 78 ? -23.768 -9.761 31.010 1.00 98.44 78 SER A CA 1
ATOM 636 C C . SER A 1 78 ? -23.079 -9.008 32.140 1.00 98.44 78 SER A C 1
ATOM 638 O O . SER A 1 78 ? -21.890 -9.215 32.380 1.00 98.44 78 SER A O 1
ATOM 640 N N . ILE A 1 79 ? -23.823 -8.146 32.832 1.00 98.38 79 ILE A N 1
ATOM 641 C CA . ILE A 1 79 ? -23.389 -7.481 34.064 1.00 98.38 79 ILE A CA 1
ATOM 642 C C . ILE A 1 79 ? -24.208 -8.051 35.208 1.00 98.38 79 ILE A C 1
ATOM 644 O O . ILE A 1 79 ? -25.436 -8.001 35.156 1.00 98.38 79 ILE A O 1
ATOM 648 N N . LYS A 1 80 ? -23.539 -8.524 36.255 1.00 97.88 80 LYS A N 1
ATOM 649 C CA . LYS A 1 80 ? -24.172 -8.939 37.504 1.00 97.88 80 LYS A CA 1
ATOM 650 C C . LYS A 1 80 ? -23.781 -7.972 38.613 1.00 97.88 80 LYS A C 1
ATOM 652 O O . LYS A 1 80 ? -22.610 -7.874 38.976 1.00 97.88 80 LYS A O 1
ATOM 657 N N . ASN A 1 81 ? -24.759 -7.234 39.125 1.00 96.62 81 ASN A N 1
ATOM 658 C CA . ASN A 1 81 ? -24.570 -6.288 40.213 1.00 96.62 81 ASN A CA 1
ATOM 659 C C . ASN A 1 81 ? -24.637 -7.030 41.552 1.00 96.62 81 ASN A C 1
ATOM 661 O O . ASN A 1 81 ? -25.635 -7.673 41.867 1.00 96.62 81 ASN A O 1
ATOM 665 N N . ASN A 1 82 ? -23.565 -6.933 42.336 1.00 94.19 82 ASN A N 1
ATOM 666 C CA . ASN A 1 82 ? -23.469 -7.534 43.667 1.00 94.19 82 ASN A CA 1
ATOM 667 C C . ASN A 1 82 ? -23.590 -6.475 44.782 1.00 94.19 82 ASN A C 1
ATOM 669 O O . ASN A 1 82 ? -23.435 -6.804 45.960 1.00 94.19 82 ASN A O 1
ATOM 673 N N . GLY A 1 83 ? -23.808 -5.207 44.415 1.00 91.00 83 GLY A N 1
ATOM 674 C CA . GLY A 1 83 ? -23.954 -4.067 45.316 1.00 91.00 83 GLY A CA 1
ATOM 675 C C . GLY A 1 83 ? -25.356 -3.454 45.288 1.00 91.00 83 GLY A C 1
ATOM 676 O O . GLY A 1 83 ? -26.342 -4.115 44.976 1.00 91.00 83 GLY A O 1
ATOM 677 N N . ALA A 1 84 ? -25.441 -2.168 45.637 1.00 92.88 84 ALA A N 1
ATOM 678 C CA . ALA A 1 84 ? -26.686 -1.409 45.550 1.00 92.88 84 ALA A CA 1
ATOM 679 C C . ALA A 1 84 ? -27.099 -1.185 44.080 1.00 92.88 84 ALA A C 1
ATOM 681 O O . ALA A 1 84 ? -26.216 -1.111 43.216 1.00 92.88 84 ALA A O 1
ATOM 682 N N . PRO A 1 85 ? -28.407 -1.038 43.784 1.00 96.44 85 PRO A N 1
ATOM 683 C CA . PRO A 1 85 ? -28.879 -0.688 42.449 1.00 96.44 85 PRO A CA 1
ATOM 684 C C . PRO A 1 85 ? -28.164 0.555 41.917 1.00 96.44 85 PRO A C 1
ATOM 686 O O . PRO A 1 85 ? -28.170 1.607 42.553 1.00 96.44 85 PRO A O 1
ATOM 689 N N . GLN A 1 86 ? -27.526 0.426 40.757 1.00 96.25 86 GLN A N 1
ATOM 690 C CA . GLN A 1 86 ? -26.744 1.504 40.155 1.00 96.25 86 GLN A CA 1
ATOM 691 C C . GLN A 1 86 ? -26.679 1.367 38.634 1.00 96.25 86 GLN A C 1
ATOM 693 O O . GLN A 1 86 ? -26.970 0.306 38.081 1.00 96.25 86 GLN A O 1
ATOM 698 N N . GLN A 1 87 ? -26.290 2.451 37.964 1.00 97.25 87 GLN A N 1
ATOM 699 C CA . GLN A 1 87 ? -25.940 2.426 36.547 1.00 97.25 87 GLN A CA 1
ATOM 700 C C . GLN A 1 87 ? -24.479 2.014 36.368 1.00 97.25 87 GLN A C 1
ATOM 702 O O . GLN A 1 87 ? -23.607 2.399 37.147 1.00 97.25 87 GLN A O 1
ATOM 707 N N . PHE A 1 88 ? -24.220 1.292 35.287 1.00 98.31 88 PHE A N 1
ATOM 708 C CA . PHE A 1 88 ? -22.879 0.994 34.794 1.00 98.31 88 PHE A CA 1
ATOM 709 C C . PHE A 1 88 ? -22.665 1.603 33.416 1.00 98.31 88 PHE A C 1
ATOM 711 O O . PHE A 1 88 ? -23.617 1.846 32.671 1.00 98.31 88 PHE A O 1
ATOM 718 N N . PHE A 1 89 ? -21.403 1.791 33.068 1.00 98.44 89 PHE A N 1
ATOM 719 C CA . PHE A 1 89 ? -20.958 2.396 31.826 1.00 98.44 89 PHE A CA 1
ATOM 720 C C . PHE A 1 89 ? -20.071 1.412 31.083 1.00 98.44 89 PHE A C 1
ATOM 722 O O . PHE A 1 89 ? -19.241 0.759 31.709 1.00 98.44 89 PHE A O 1
ATOM 729 N N . TYR A 1 90 ? -20.220 1.296 29.766 1.00 98.56 90 TYR A N 1
ATOM 730 C CA . TYR A 1 90 ? -19.432 0.351 28.980 1.00 98.56 90 TYR A CA 1
ATOM 731 C C . TYR A 1 90 ? -18.880 0.948 27.689 1.00 98.56 90 TYR A C 1
ATOM 733 O O . TYR A 1 90 ? -19.475 1.841 27.076 1.00 98.56 90 TYR A O 1
ATOM 741 N N . LYS A 1 91 ? -17.733 0.410 27.265 1.00 98.19 91 LYS A N 1
ATOM 742 C CA . LYS A 1 91 ? -17.102 0.705 25.982 1.00 98.19 91 LYS A CA 1
ATOM 743 C C . LYS A 1 91 ? -16.362 -0.502 25.423 1.00 98.19 91 LYS A C 1
ATOM 745 O O . LYS A 1 91 ? -15.664 -1.211 26.145 1.00 98.19 91 LYS A O 1
ATOM 750 N N . LEU A 1 92 ? -16.522 -0.715 24.120 1.00 98.00 92 LEU A N 1
ATOM 751 C CA . LEU A 1 92 ? -15.778 -1.703 23.350 1.00 98.00 92 LEU A CA 1
ATOM 752 C C . LEU A 1 92 ? -14.616 -1.017 22.630 1.00 98.00 92 LEU A C 1
ATOM 754 O O . LEU A 1 92 ? -14.817 -0.005 21.962 1.00 98.00 92 LEU A O 1
ATOM 758 N N . TYR A 1 93 ? -13.430 -1.610 22.701 1.00 98.44 93 TYR A N 1
ATOM 759 C CA . TYR A 1 93 ? -12.277 -1.243 21.890 1.00 98.44 93 TYR A CA 1
ATOM 760 C C . TYR A 1 93 ? -11.847 -2.420 21.014 1.00 98.44 93 TYR A C 1
ATOM 762 O O . TYR A 1 93 ? -11.953 -3.580 21.415 1.00 98.44 93 TYR A O 1
ATOM 770 N N . TYR A 1 94 ? -11.316 -2.123 19.833 1.00 98.62 94 TYR A N 1
ATOM 771 C CA . TYR A 1 94 ? -10.660 -3.097 18.962 1.00 98.62 94 TYR A CA 1
ATOM 772 C C . TYR A 1 94 ? -9.247 -2.639 18.614 1.00 98.62 94 TYR A C 1
ATOM 774 O O . TYR A 1 94 ? -8.996 -1.439 18.531 1.00 98.62 94 TYR A O 1
ATOM 782 N N . GLN A 1 95 ? -8.337 -3.583 18.377 1.00 98.56 95 GLN A N 1
ATOM 783 C CA . GLN A 1 95 ? -6.961 -3.311 17.950 1.00 98.56 95 GLN A CA 1
ATOM 784 C C . GLN A 1 95 ? -6.499 -4.359 16.937 1.00 98.56 95 GLN A C 1
ATOM 786 O O . GLN A 1 95 ? -6.761 -5.547 17.125 1.00 98.56 95 GLN A O 1
ATOM 791 N N . ASN A 1 96 ? -5.802 -3.920 15.885 1.00 98.56 96 ASN A N 1
ATOM 792 C CA . ASN A 1 96 ? -5.055 -4.811 15.000 1.00 98.56 96 ASN A CA 1
ATOM 793 C C . ASN A 1 96 ? -3.801 -5.316 15.725 1.00 98.56 96 ASN A C 1
ATOM 795 O O . ASN A 1 96 ? -2.998 -4.522 16.206 1.00 98.56 96 ASN A O 1
ATOM 799 N N . GLU A 1 97 ? -3.635 -6.631 15.775 1.00 97.88 97 GLU A N 1
ATOM 800 C CA . GLU A 1 97 ? -2.546 -7.318 16.467 1.00 97.88 97 GLU A CA 1
ATOM 801 C C . GLU A 1 97 ? -1.450 -7.807 15.517 1.00 97.88 97 GLU A C 1
ATOM 803 O O . GLU A 1 97 ? -0.343 -8.072 15.969 1.00 97.88 97 GLU A O 1
ATOM 808 N N . SER A 1 98 ? -1.738 -7.944 14.218 1.00 97.69 98 SER A N 1
ATOM 809 C CA . SER A 1 98 ? -0.751 -8.427 13.242 1.00 97.69 98 SER A CA 1
ATOM 810 C C . SER A 1 98 ? 0.368 -7.419 12.990 1.00 97.69 98 SER A C 1
ATOM 812 O O . SER A 1 98 ? 1.522 -7.804 12.834 1.00 97.69 98 SER A O 1
ATOM 814 N N . TYR A 1 99 ? 0.028 -6.130 12.948 1.00 96.94 99 TYR A N 1
ATOM 815 C CA . TYR A 1 99 ? 0.934 -5.048 12.564 1.00 96.94 99 TYR A CA 1
ATOM 816 C C . TYR A 1 99 ? 0.958 -3.969 13.643 1.00 96.94 99 TYR A C 1
ATOM 818 O O . TYR A 1 99 ? 0.686 -2.795 13.370 1.00 96.94 99 TYR A O 1
ATOM 826 N N . LYS A 1 100 ? 1.236 -4.377 14.884 1.00 96.25 100 LYS A N 1
ATOM 827 C CA . LYS A 1 100 ? 1.349 -3.485 16.040 1.00 96.25 100 LYS A CA 1
ATOM 828 C C . LYS A 1 100 ? 2.782 -3.396 16.555 1.00 96.25 100 LYS A C 1
ATOM 830 O O . LYS A 1 100 ? 3.567 -4.326 16.400 1.00 96.25 100 LYS A O 1
ATOM 835 N N . TRP A 1 101 ? 3.084 -2.290 17.214 1.00 97.25 101 TRP A N 1
ATOM 836 C CA . TRP A 1 101 ? 4.125 -2.235 18.229 1.00 97.25 101 TRP A CA 1
ATOM 837 C C . TRP A 1 101 ? 3.635 -2.943 19.489 1.00 97.25 101 TRP A C 1
ATOM 839 O O . TRP A 1 101 ? 2.424 -3.008 19.751 1.00 97.25 101 TRP A O 1
ATOM 849 N N . GLU A 1 102 ? 4.569 -3.473 20.274 1.00 96.31 102 GLU A N 1
ATOM 850 C CA . GLU A 1 102 ? 4.209 -4.068 21.553 1.00 96.31 102 GLU A CA 1
ATOM 851 C C . GLU A 1 102 ? 3.531 -3.053 22.471 1.00 96.31 102 GLU A C 1
ATOM 853 O O . GLU A 1 102 ? 3.809 -1.857 22.422 1.00 96.31 102 GLU A O 1
ATOM 858 N N . ASN A 1 103 ? 2.591 -3.527 23.289 1.00 94.25 103 ASN A N 1
ATOM 859 C CA . ASN A 1 103 ? 1.884 -2.631 24.201 1.00 94.25 103 ASN A CA 1
ATOM 860 C C . ASN A 1 103 ? 2.888 -2.110 25.243 1.00 94.25 103 ASN A C 1
ATOM 862 O O . ASN A 1 103 ? 3.638 -2.898 25.820 1.00 94.25 103 ASN A O 1
ATOM 866 N N . GLY A 1 104 ? 2.910 -0.796 25.470 1.00 92.00 104 GLY A N 1
ATOM 867 C CA . GLY A 1 104 ? 3.905 -0.134 26.315 1.00 92.00 104 GLY A CA 1
ATOM 868 C C . GLY A 1 104 ? 5.168 0.315 25.573 1.00 92.00 104 GLY A C 1
ATOM 869 O O . GLY A 1 104 ? 5.985 1.021 26.165 1.00 92.00 104 GLY A O 1
ATOM 870 N N . ASP A 1 105 ? 5.330 -0.036 24.292 1.00 95.06 105 ASP A N 1
ATOM 871 C CA . ASP A 1 105 ? 6.344 0.587 23.440 1.00 95.06 105 ASP A CA 1
ATOM 872 C C . ASP A 1 105 ? 6.025 2.077 23.240 1.00 95.06 105 ASP A C 1
ATOM 874 O O . ASP A 1 105 ? 4.865 2.477 23.144 1.00 95.06 105 ASP A O 1
ATOM 878 N N . SER A 1 106 ? 7.058 2.909 23.109 1.00 92.69 106 SER A N 1
ATOM 879 C CA . SER A 1 106 ? 6.920 4.343 22.816 1.00 92.69 106 SER A CA 1
ATOM 880 C C . SER A 1 106 ? 6.092 4.669 21.559 1.00 92.69 106 SER A C 1
ATOM 882 O O . SER A 1 106 ? 5.587 5.786 21.429 1.00 92.69 106 SER A O 1
ATOM 884 N N . LEU A 1 107 ? 5.961 3.714 20.635 1.00 95.00 107 LEU A N 1
ATOM 885 C CA . LEU A 1 107 ? 5.227 3.825 19.377 1.00 95.00 107 LEU A CA 1
ATOM 886 C C . LEU A 1 107 ? 3.900 3.049 19.380 1.00 95.00 107 LEU A C 1
ATOM 888 O O . LEU A 1 107 ? 3.226 2.994 18.351 1.00 95.00 107 LEU A O 1
ATOM 892 N N . ASP A 1 108 ? 3.459 2.495 20.513 1.00 95.81 108 ASP A N 1
ATOM 893 C CA . ASP A 1 108 ? 2.179 1.775 20.611 1.00 95.81 108 ASP A CA 1
ATOM 894 C C . ASP A 1 108 ? 0.950 2.653 20.305 1.00 95.81 108 ASP A C 1
ATOM 896 O O . ASP A 1 108 ? -0.122 2.163 19.935 1.00 95.81 108 ASP A O 1
ATOM 900 N N . THR A 1 109 ? 1.120 3.972 20.374 1.00 94.75 109 THR A N 1
ATOM 901 C CA . THR A 1 109 ? 0.133 4.980 19.980 1.00 94.75 109 THR A CA 1
ATOM 902 C C . THR A 1 109 ? -0.086 5.025 18.462 1.00 94.75 109 THR A C 1
ATOM 904 O O . THR A 1 109 ? -1.134 5.497 18.008 1.00 94.75 109 THR A O 1
ATOM 907 N N . GLU A 1 110 ? 0.854 4.494 17.669 1.00 95.00 110 GLU A N 1
ATOM 908 C CA . GLU A 1 110 ? 0.731 4.305 16.219 1.00 95.00 110 GLU A CA 1
ATOM 909 C C . GLU A 1 110 ? -0.067 3.043 15.850 1.00 95.00 110 GLU A C 1
ATOM 911 O O . GLU A 1 110 ? -0.388 2.841 14.672 1.00 95.00 110 GLU A O 1
ATOM 916 N N . ASN A 1 111 ? -0.398 2.178 16.817 1.00 97.50 111 ASN A N 1
ATOM 917 C CA . ASN A 1 111 ? -1.212 0.991 16.564 1.00 97.50 111 ASN A CA 1
ATOM 918 C C . ASN A 1 111 ? -2.578 1.378 15.988 1.00 97.50 111 ASN A C 1
ATOM 920 O O . ASN A 1 111 ? -3.121 2.454 16.253 1.00 97.50 111 ASN A O 1
ATOM 924 N N . PHE A 1 112 ? -3.140 0.499 15.160 1.00 97.75 112 PHE A N 1
ATOM 925 C CA . PHE A 1 112 ? -4.486 0.704 14.644 1.00 97.75 112 PHE A CA 1
ATOM 926 C C . PHE A 1 112 ? -5.496 0.178 15.663 1.00 97.75 112 PHE A C 1
ATOM 928 O O . PHE A 1 112 ? -5.634 -1.034 15.830 1.00 97.75 112 PHE A O 1
ATOM 935 N N . TYR A 1 113 ? -6.207 1.089 16.319 1.00 97.62 113 TYR A N 1
ATOM 936 C CA . TYR A 1 113 ? -7.260 0.773 17.276 1.00 97.62 113 TYR A CA 1
ATOM 937 C C . TYR A 1 113 ? -8.433 1.744 17.152 1.00 97.62 113 TYR A C 1
ATOM 939 O O . TYR A 1 113 ? -8.285 2.859 16.650 1.00 97.62 113 TYR A O 1
ATOM 947 N N . GLY A 1 114 ? -9.601 1.316 17.620 1.00 97.38 114 GLY A N 1
ATOM 948 C CA . GLY A 1 114 ? -10.826 2.106 17.581 1.00 97.38 114 GLY A CA 1
ATOM 949 C C . GLY A 1 114 ? -11.866 1.630 18.588 1.00 97.38 114 GLY A C 1
ATOM 950 O O . GLY A 1 114 ? -11.579 0.779 19.429 1.00 97.38 114 GLY A O 1
ATOM 951 N N . SER A 1 115 ? -13.064 2.215 18.524 1.00 96.81 115 SER A N 1
ATOM 952 C CA . SER A 1 115 ? -14.192 1.866 19.398 1.00 96.81 115 SER A CA 1
ATOM 953 C C . SER A 1 115 ? -15.523 1.967 18.646 1.00 96.81 115 SER A C 1
ATOM 955 O O . SER A 1 115 ? -15.841 1.094 17.842 1.00 96.81 115 SER A O 1
ATOM 957 N N . TRP A 1 116 ? -16.280 3.040 18.860 1.00 94.50 116 TRP A N 1
ATOM 958 C CA . TRP A 1 116 ? -17.504 3.338 18.127 1.00 94.50 116 TRP A CA 1
ATOM 959 C C . TRP A 1 116 ? -17.209 3.943 16.754 1.00 94.50 116 TRP A C 1
ATOM 961 O O . TRP A 1 116 ? -16.111 4.433 16.493 1.00 94.50 116 TRP A O 1
ATOM 971 N N . ASP A 1 117 ? -18.217 3.934 15.887 1.00 85.56 117 ASP A N 1
ATOM 972 C CA . ASP A 1 117 ? -18.197 4.618 14.592 1.00 85.56 117 ASP A CA 1
ATOM 973 C C . ASP A 1 117 ? -18.354 6.146 14.707 1.00 85.56 117 ASP A C 1
ATOM 975 O O . ASP A 1 117 ? -17.986 6.875 13.784 1.00 85.56 117 ASP A O 1
ATOM 979 N N . VAL A 1 118 ? -18.830 6.622 15.863 1.00 88.44 118 VAL A N 1
ATOM 980 C CA . VAL A 1 118 ? -18.933 8.037 16.251 1.00 88.44 118 VAL A CA 1
ATOM 981 C C . VAL A 1 118 ? -17.921 8.319 17.365 1.00 88.44 118 VAL A C 1
ATOM 983 O O . VAL A 1 118 ? -18.057 7.800 18.472 1.00 88.44 118 VAL A O 1
ATOM 986 N N . VAL A 1 119 ? -16.887 9.116 17.086 1.00 85.19 119 VAL A N 1
ATOM 987 C CA . VAL A 1 119 ? -15.732 9.293 17.993 1.00 85.19 119 VAL A CA 1
ATOM 988 C C . VAL A 1 119 ? -16.076 10.113 19.239 1.00 85.19 119 VAL A C 1
ATOM 990 O O . VAL A 1 119 ? -15.491 9.904 20.304 1.00 85.19 119 VAL A O 1
ATOM 993 N N . GLU A 1 120 ? -17.068 10.993 19.133 1.00 85.94 120 GLU A N 1
ATOM 994 C CA . GLU A 1 120 ? -17.623 11.789 20.230 1.00 85.94 120 GLU A CA 1
ATOM 995 C C . GLU A 1 120 ? -18.326 10.917 21.276 1.00 85.94 120 GLU A C 1
ATOM 997 O O . GLU A 1 120 ? -18.518 11.338 22.416 1.00 85.94 120 GLU A O 1
ATOM 1002 N N . MET A 1 121 ? -18.702 9.689 20.910 1.00 89.81 121 MET A N 1
ATOM 1003 C CA . MET A 1 121 ? -19.305 8.752 21.840 1.00 89.81 121 MET A CA 1
ATOM 1004 C C . MET A 1 121 ? -18.235 8.227 22.810 1.00 89.81 121 MET A C 1
ATOM 1006 O O . MET A 1 121 ? -17.289 7.524 22.445 1.00 89.81 121 MET A O 1
ATOM 1010 N N . GLU A 1 122 ? -18.376 8.568 24.088 1.00 93.25 122 GLU A N 1
ATOM 1011 C CA . GLU A 1 122 ? -17.513 8.053 25.151 1.00 93.25 122 GLU A CA 1
ATOM 1012 C C . GLU A 1 122 ? -18.016 6.678 25.616 1.00 93.25 122 GLU A C 1
ATOM 1014 O O . GLU A 1 122 ? -18.024 5.738 24.821 1.00 93.25 122 GLU A O 1
ATOM 1019 N N . TYR A 1 123 ? -18.422 6.531 26.875 1.00 97.25 123 TYR A N 1
ATOM 1020 C CA . TYR A 1 123 ? -19.027 5.306 27.394 1.00 97.25 123 TYR A CA 1
ATOM 1021 C C . TYR A 1 123 ? -20.552 5.394 27.298 1.00 97.25 123 TYR A C 1
ATOM 1023 O O . TYR A 1 123 ? -21.136 6.437 27.589 1.00 97.25 123 TYR A O 1
ATOM 1031 N N . LYS A 1 124 ? -21.210 4.293 26.926 1.00 97.44 124 LYS A N 1
ATOM 1032 C CA . LYS A 1 124 ? -22.675 4.199 26.984 1.00 97.44 124 LYS A CA 1
ATOM 1033 C C . LYS A 1 124 ? -23.107 3.801 28.388 1.00 97.44 124 LYS A C 1
ATOM 1035 O O . LYS A 1 124 ? -22.456 2.963 29.009 1.00 97.44 124 LYS A O 1
ATOM 1040 N N . SER A 1 125 ? -24.195 4.383 28.880 1.00 97.69 125 SER A N 1
ATOM 1041 C CA . SER A 1 125 ? -24.789 4.011 30.161 1.00 97.69 125 SER A CA 1
ATOM 1042 C C . SER A 1 125 ? -25.798 2.877 30.001 1.00 97.69 125 SER A C 1
ATOM 1044 O O . SER A 1 125 ? -26.484 2.741 28.988 1.00 97.69 125 SER A O 1
ATOM 1046 N N . THR A 1 126 ? -25.888 2.054 31.034 1.00 98.19 126 THR A N 1
ATOM 1047 C CA . THR A 1 126 ? -26.960 1.076 31.222 1.00 98.19 126 THR A CA 1
ATOM 1048 C C . THR A 1 126 ? -28.114 1.706 32.010 1.00 98.19 126 THR A C 1
ATOM 1050 O O . THR A 1 126 ? -27.920 2.719 32.692 1.00 98.19 126 THR A O 1
ATOM 1053 N N . PRO A 1 127 ? -29.321 1.116 31.970 1.00 97.50 127 PRO A N 1
ATOM 1054 C CA . PRO A 1 127 ? -30.329 1.350 33.001 1.00 97.50 127 PRO A CA 1
ATOM 1055 C C . PRO A 1 127 ? -29.785 1.024 34.401 1.00 97.50 127 PRO A C 1
ATOM 1057 O O . PRO A 1 127 ? -28.753 0.370 34.540 1.00 97.50 127 PRO A O 1
ATOM 1060 N N . ILE A 1 128 ? -30.497 1.435 35.454 1.00 97.44 128 ILE A N 1
ATOM 1061 C CA . ILE A 1 128 ? -30.174 0.990 36.817 1.00 97.44 128 ILE A CA 1
ATOM 1062 C C . ILE A 1 128 ? -30.327 -0.536 36.878 1.00 97.44 128 ILE A C 1
ATOM 1064 O O . ILE A 1 128 ? -31.391 -1.066 36.563 1.00 97.44 128 ILE A O 1
ATOM 1068 N N . ILE A 1 129 ? -29.265 -1.237 37.275 1.00 96.56 129 ILE A N 1
ATOM 1069 C CA . ILE A 1 129 ? -29.239 -2.697 37.379 1.00 96.56 129 ILE A CA 1
ATOM 1070 C C . ILE A 1 129 ? -29.384 -3.083 38.847 1.00 96.56 129 ILE A C 1
ATOM 1072 O O . ILE A 1 129 ? -28.506 -2.785 39.653 1.00 96.56 129 ILE A O 1
ATOM 1076 N N . GLU A 1 130 ? -30.455 -3.791 39.198 1.00 94.69 130 GLU A N 1
ATOM 1077 C CA . GLU A 1 130 ? -30.622 -4.336 40.552 1.00 94.69 130 GLU A CA 1
ATOM 1078 C C . GLU A 1 130 ? -29.840 -5.635 40.754 1.00 94.69 130 GLU A C 1
ATOM 1080 O O . GLU A 1 130 ? -29.185 -5.807 41.777 1.00 94.69 130 GLU A O 1
ATOM 1085 N N . LYS A 1 131 ? -29.891 -6.545 39.772 1.00 95.00 131 LYS A N 1
ATOM 1086 C CA . LYS A 1 131 ? -29.276 -7.876 39.875 1.00 95.00 131 LYS A CA 1
ATOM 1087 C C . LYS A 1 131 ? -28.452 -8.246 38.651 1.00 95.00 131 LYS A C 1
ATOM 1089 O O . LYS A 1 131 ? -27.255 -8.466 38.775 1.00 95.00 131 LYS A O 1
ATOM 1094 N N . GLU A 1 132 ? -29.069 -8.321 37.477 1.00 97.06 132 GLU A N 1
ATOM 1095 C CA . GLU A 1 132 ? -28.383 -8.740 36.253 1.00 97.06 132 GLU A CA 1
ATOM 1096 C C . GLU A 1 132 ? -28.978 -8.047 35.025 1.00 97.06 132 GLU A C 1
ATOM 1098 O O . GLU A 1 132 ? -30.183 -7.803 34.968 1.00 97.06 132 GLU A O 1
ATOM 1103 N N . LEU A 1 133 ? -28.132 -7.745 34.040 1.00 98.12 133 LEU A N 1
ATOM 1104 C CA . LEU A 1 133 ? -28.535 -7.242 32.730 1.00 98.12 133 LEU A CA 1
ATOM 1105 C C . LEU A 1 133 ? -27.719 -7.934 31.640 1.00 98.12 133 LEU A C 1
ATOM 1107 O O . LEU A 1 133 ? -26.488 -7.937 31.689 1.00 98.12 133 LEU A O 1
ATOM 1111 N N . ALA A 1 134 ? -28.401 -8.456 30.622 1.00 98.06 134 ALA A N 1
ATOM 1112 C CA . ALA A 1 134 ? -27.771 -8.801 29.355 1.00 98.06 134 ALA A CA 1
ATOM 1113 C C . ALA A 1 134 ? -27.728 -7.554 28.464 1.00 98.06 134 ALA A C 1
ATOM 1115 O O . ALA A 1 134 ? -28.761 -6.946 28.183 1.00 98.06 134 ALA A O 1
ATOM 1116 N N . VAL A 1 135 ? -26.533 -7.175 28.026 1.00 98.50 135 VAL A N 1
ATOM 1117 C CA . VAL A 1 135 ? -26.308 -6.037 27.137 1.00 98.50 135 VAL A CA 1
ATOM 1118 C C . VAL A 1 135 ? -26.035 -6.559 25.734 1.00 98.50 135 VAL A C 1
ATOM 1120 O O . VAL A 1 135 ? -25.249 -7.489 25.552 1.00 98.50 135 VAL A O 1
ATOM 1123 N N . LYS A 1 136 ? -26.679 -5.935 24.747 1.00 98.25 136 LYS A N 1
ATOM 1124 C CA . LYS A 1 136 ? -26.508 -6.204 23.321 1.00 98.25 136 LYS A CA 1
ATOM 1125 C C . LYS A 1 136 ? -26.359 -4.886 22.582 1.00 98.25 136 LYS A C 1
ATOM 1127 O O . LYS A 1 136 ? -27.213 -4.013 22.705 1.00 98.25 136 LYS A O 1
ATOM 1132 N N . ASP A 1 137 ? -25.287 -4.747 21.819 1.00 97.69 137 ASP A N 1
ATOM 1133 C CA . ASP A 1 137 ? -24.978 -3.513 21.099 1.00 97.69 137 ASP A CA 1
ATOM 1134 C C . ASP A 1 137 ? -24.120 -3.827 19.863 1.00 97.69 137 ASP A C 1
ATOM 1136 O O . ASP A 1 137 ? -23.900 -4.993 19.535 1.00 97.69 137 ASP A O 1
ATOM 1140 N N . SER A 1 138 ? -23.678 -2.814 19.121 1.00 97.31 138 SER A N 1
ATOM 1141 C CA . SER A 1 138 ? -23.027 -3.010 17.829 1.00 97.31 138 SER A CA 1
ATOM 1142 C C . SER A 1 138 ? -21.895 -2.026 17.548 1.00 97.31 138 SER A C 1
ATOM 1144 O O . SER A 1 138 ? -21.851 -0.926 18.098 1.00 97.31 138 SER A O 1
ATOM 1146 N N . PHE A 1 139 ? -20.971 -2.428 16.677 1.00 97.19 139 PHE A N 1
ATOM 1147 C CA . PHE A 1 139 ? -19.830 -1.617 16.253 1.00 97.19 139 PHE A CA 1
ATOM 1148 C C . PHE A 1 139 ? -19.407 -1.940 14.813 1.00 97.19 139 PHE A C 1
ATOM 1150 O O . PHE A 1 139 ? -19.858 -2.914 14.203 1.00 97.19 139 PHE A O 1
ATOM 1157 N N . ARG A 1 140 ? -18.513 -1.107 14.277 1.00 97.00 140 ARG A N 1
ATOM 1158 C CA . ARG A 1 140 ? -17.873 -1.263 12.968 1.00 97.00 140 ARG A CA 1
ATOM 1159 C C . ARG A 1 140 ? -16.407 -0.842 13.077 1.00 97.00 140 ARG A C 1
ATOM 1161 O O . ARG A 1 140 ? -16.079 0.089 13.811 1.00 97.00 140 ARG A O 1
ATOM 1168 N N . ILE A 1 141 ? -15.529 -1.514 12.341 1.00 98.12 141 ILE A N 1
ATOM 1169 C CA . ILE A 1 141 ? -14.136 -1.106 12.147 1.00 98.12 141 ILE A CA 1
ATOM 1170 C C . ILE A 1 141 ? -14.084 -0.227 10.898 1.00 98.12 141 ILE A C 1
ATOM 1172 O O . ILE A 1 141 ? -14.534 -0.639 9.831 1.00 98.12 141 ILE A O 1
ATOM 1176 N N . ILE A 1 142 ? -13.555 0.987 11.028 1.00 96.94 142 ILE A N 1
ATOM 1177 C CA . ILE A 1 142 ? -13.564 1.999 9.962 1.00 96.94 142 ILE A CA 1
ATOM 1178 C C . ILE A 1 142 ? -12.203 2.673 9.836 1.00 96.94 142 ILE A C 1
ATOM 1180 O O . ILE A 1 142 ? -11.452 2.749 10.810 1.00 96.94 142 ILE A O 1
ATOM 1184 N N . GLY A 1 143 ? -11.893 3.189 8.646 1.00 96.94 143 GLY A N 1
ATOM 1185 C CA . GLY A 1 143 ? -10.723 4.043 8.452 1.00 96.94 143 GLY A CA 1
ATOM 1186 C C . GLY A 1 143 ? -10.783 5.323 9.297 1.00 96.94 143 GLY A C 1
ATOM 1187 O O . GLY A 1 143 ? -11.863 5.822 9.624 1.00 96.94 143 GLY A O 1
ATOM 1188 N N . ASN A 1 144 ? -9.612 5.842 9.672 1.00 97.06 144 ASN A N 1
ATOM 1189 C CA . ASN A 1 144 ? -9.442 6.954 10.618 1.00 97.06 144 ASN A CA 1
ATOM 1190 C C . ASN A 1 144 ? -10.357 6.853 11.869 1.00 97.06 144 ASN A C 1
ATOM 1192 O O . ASN A 1 144 ? -11.173 7.746 12.122 1.00 97.06 144 ASN A O 1
ATOM 1196 N N . PRO A 1 145 ? -10.246 5.775 12.670 1.00 96.12 145 PRO A N 1
ATOM 1197 C CA . PRO A 1 145 ? -11.177 5.498 13.769 1.00 96.12 145 PRO A CA 1
ATOM 1198 C C . PRO A 1 145 ? -11.066 6.477 14.950 1.00 96.12 145 PRO A C 1
ATOM 1200 O O . PRO A 1 145 ? -11.922 6.467 15.826 1.00 96.12 145 PRO A O 1
ATOM 1203 N N . ARG A 1 146 ? -10.019 7.313 14.986 1.00 95.56 146 ARG A N 1
ATOM 1204 C CA . ARG A 1 146 ? -9.798 8.357 16.003 1.00 95.56 146 ARG A CA 1
ATOM 1205 C C . ARG A 1 146 ? -10.218 9.756 15.541 1.00 95.56 146 ARG A C 1
ATOM 1207 O O . ARG A 1 146 ? -9.969 10.717 16.253 1.00 95.56 146 ARG A O 1
ATOM 1214 N N . ASP A 1 147 ? -10.803 9.877 14.349 1.00 95.19 147 ASP A N 1
ATOM 1215 C CA . ASP A 1 147 ? -11.202 11.163 13.765 1.00 95.19 147 ASP A CA 1
ATOM 1216 C C . ASP A 1 147 ? -10.065 12.205 13.701 1.00 95.19 147 ASP A C 1
ATOM 1218 O O . ASP A 1 147 ? -10.246 13.397 13.945 1.00 95.19 147 ASP A O 1
ATOM 1222 N N . GLU A 1 148 ? -8.844 11.776 13.376 1.00 95.00 148 GLU A N 1
ATOM 1223 C CA . GLU A 1 148 ? -7.709 12.699 13.390 1.00 95.00 148 GLU A CA 1
ATOM 1224 C C . GLU A 1 148 ? -7.833 13.706 12.248 1.00 95.00 148 GLU A C 1
ATOM 1226 O O . GLU A 1 148 ? -7.928 13.322 11.077 1.00 95.00 148 GLU A O 1
ATOM 1231 N N . LYS A 1 149 ? -7.767 14.999 12.585 1.00 93.81 149 LYS A N 1
ATOM 1232 C CA . LYS A 1 149 ? -7.912 16.099 11.617 1.00 93.81 149 LYS A CA 1
ATOM 1233 C C . LYS A 1 149 ? -6.840 16.110 10.529 1.00 93.81 149 LYS A C 1
ATOM 1235 O O . LYS A 1 149 ? -7.071 16.651 9.457 1.00 93.81 149 LYS A O 1
ATOM 1240 N N . LEU A 1 150 ? -5.700 15.455 10.753 1.00 93.19 150 LEU A N 1
ATOM 1241 C CA . LEU A 1 150 ? -4.675 15.277 9.722 1.00 93.19 150 LEU A CA 1
ATOM 1242 C C . LEU A 1 150 ? -5.208 14.522 8.489 1.00 93.19 150 LEU A C 1
ATOM 1244 O O . LEU A 1 150 ? -4.760 14.787 7.378 1.00 93.19 150 LEU A O 1
ATOM 1248 N N . TYR A 1 151 ? -6.176 13.617 8.663 1.00 95.00 151 TYR A N 1
ATOM 1249 C CA . TYR A 1 151 ? -6.783 12.859 7.564 1.00 95.00 151 TYR A CA 1
ATOM 1250 C C . TYR A 1 151 ? -8.044 13.519 7.004 1.00 95.00 151 TYR A C 1
ATOM 1252 O O . TYR A 1 151 ? -8.756 12.904 6.214 1.00 95.00 151 TYR A O 1
ATOM 1260 N N . TYR A 1 152 ? -8.341 14.759 7.385 1.00 94.00 152 TYR A N 1
ATOM 1261 C CA . TYR A 1 152 ? -9.436 15.487 6.764 1.00 94.00 152 TYR A CA 1
ATOM 1262 C C . TYR A 1 152 ? -9.038 15.975 5.365 1.00 94.00 152 TYR A C 1
ATOM 1264 O O . TYR A 1 152 ? -7.855 16.022 5.013 1.00 94.00 152 TYR A O 1
ATOM 1272 N N . GLY A 1 153 ? -10.026 16.214 4.514 1.00 90.81 153 GLY A N 1
ATOM 1273 C CA . GLY A 1 153 ? -9.839 16.523 3.103 1.00 90.81 153 GLY A CA 1
ATOM 1274 C C . GLY A 1 153 ? -11.061 17.193 2.480 1.00 90.81 153 GLY A C 1
ATOM 1275 O O . GLY A 1 153 ? -12.073 17.417 3.150 1.00 90.81 153 GLY A O 1
ATOM 1276 N N . ALA A 1 154 ? -10.972 17.447 1.175 1.00 90.00 154 ALA A N 1
ATOM 1277 C CA . ALA A 1 154 ? -12.135 17.778 0.361 1.00 90.00 154 ALA A CA 1
ATOM 1278 C C . ALA A 1 154 ? -13.128 16.613 0.322 1.00 90.00 154 ALA A C 1
ATOM 1280 O O . ALA A 1 154 ? -12.733 15.445 0.395 1.00 90.00 154 ALA A O 1
ATOM 1281 N N . ASP A 1 155 ? -14.401 16.957 0.129 1.00 90.75 155 ASP A N 1
ATOM 1282 C CA . ASP A 1 155 ? -15.490 16.017 -0.127 1.00 90.75 155 ASP A CA 1
ATOM 1283 C C . ASP A 1 155 ? -15.117 15.050 -1.277 1.00 90.75 155 ASP A C 1
ATOM 1285 O O . ASP A 1 155 ? -14.967 15.491 -2.427 1.00 90.75 155 ASP A O 1
ATOM 1289 N N . PRO A 1 156 ? -14.971 13.734 -1.014 1.00 88.56 156 PRO A N 1
ATOM 1290 C CA . PRO A 1 156 ? -14.618 12.745 -2.035 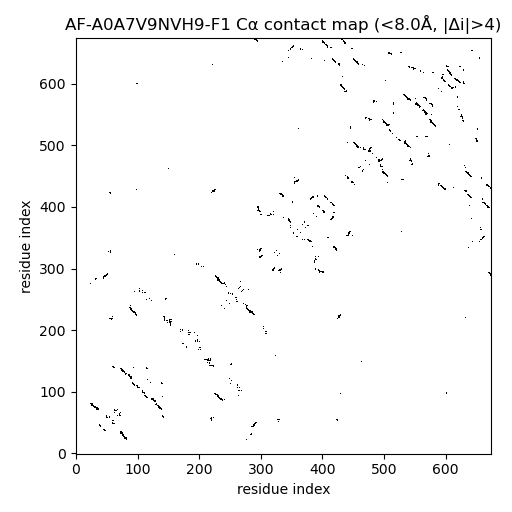1.00 88.56 156 PRO A CA 1
ATOM 1291 C C . PRO A 1 156 ? -15.575 12.720 -3.237 1.00 88.56 156 PRO A C 1
ATOM 1293 O O . PRO A 1 156 ? -15.192 12.326 -4.343 1.00 88.56 156 PRO A O 1
ATOM 1296 N N . GLU A 1 157 ? -16.814 13.178 -3.055 1.00 86.88 157 GLU A N 1
ATOM 1297 C CA . GLU A 1 157 ? -17.817 13.265 -4.117 1.00 86.88 157 GLU A CA 1
ATOM 1298 C C . GLU A 1 157 ? -17.577 14.444 -5.058 1.00 86.88 157 GLU A C 1
ATOM 1300 O O . GLU A 1 157 ? -17.871 14.358 -6.248 1.00 86.88 157 GLU A O 1
ATOM 1305 N N . LYS A 1 158 ? -16.997 15.533 -4.545 1.00 84.31 158 LYS A N 1
ATOM 1306 C CA . LYS A 1 158 ? -16.737 16.766 -5.306 1.00 84.31 158 LYS A CA 1
ATOM 1307 C C . LYS A 1 158 ? -15.331 16.818 -5.895 1.00 84.31 158 LYS A C 1
ATOM 1309 O O . LYS A 1 158 ? -15.057 17.639 -6.767 1.00 84.31 158 LYS A O 1
ATOM 1314 N N . THR A 1 159 ? -14.446 15.926 -5.459 1.00 83.25 159 THR A N 1
ATOM 1315 C CA . THR A 1 159 ? -13.083 15.767 -5.988 1.00 83.25 159 THR A CA 1
ATOM 1316 C C . THR A 1 159 ? -13.077 14.925 -7.267 1.00 83.25 159 THR A C 1
ATOM 1318 O O . THR A 1 159 ? -12.564 13.805 -7.333 1.00 83.25 159 THR A O 1
ATOM 1321 N N . PHE A 1 160 ? -13.689 15.465 -8.322 1.00 86.81 160 PHE A N 1
ATOM 1322 C CA . PHE A 1 160 ? -13.649 14.879 -9.658 1.00 86.81 160 PHE A CA 1
ATOM 1323 C C . PHE A 1 160 ? -13.181 15.908 -10.678 1.00 86.81 160 PHE A C 1
ATOM 1325 O O . PHE A 1 160 ? -13.804 16.954 -10.866 1.00 86.81 160 PHE A O 1
ATOM 1332 N N . MET A 1 161 ? -12.077 15.599 -11.357 1.00 86.50 161 MET A N 1
ATOM 1333 C CA . MET A 1 161 ? -11.575 16.455 -12.419 1.00 86.50 161 MET A CA 1
ATOM 1334 C C . MET A 1 161 ? -12.367 16.209 -13.704 1.00 86.50 161 MET A C 1
ATOM 1336 O O . MET A 1 161 ? -12.299 15.138 -14.306 1.00 86.50 161 MET A O 1
ATOM 1340 N N . ASN A 1 162 ? -13.109 17.234 -14.120 1.00 85.50 162 ASN A N 1
ATOM 1341 C CA . ASN A 1 162 ? -13.816 17.284 -15.392 1.00 85.50 162 ASN A CA 1
ATOM 1342 C C . ASN A 1 162 ? -13.383 18.514 -16.206 1.00 85.50 162 ASN A C 1
ATOM 1344 O O . ASN A 1 162 ? -12.763 19.447 -15.690 1.00 85.50 162 ASN A O 1
ATOM 1348 N N . ASP A 1 163 ? -13.752 18.533 -17.484 1.00 86.31 163 ASP A N 1
ATOM 1349 C CA . ASP A 1 163 ? -13.304 19.574 -18.412 1.00 86.31 163 ASP A CA 1
ATOM 1350 C C . ASP A 1 163 ? -13.837 20.972 -18.045 1.00 86.31 163 ASP A C 1
ATOM 1352 O O . ASP A 1 163 ? -13.199 21.977 -18.357 1.00 86.31 163 ASP A O 1
ATOM 1356 N N . SER A 1 164 ? -14.985 21.065 -17.359 1.00 90.19 164 SER A N 1
ATOM 1357 C CA . SER A 1 164 ? -15.524 22.344 -16.878 1.00 90.19 164 SER A CA 1
ATOM 1358 C C . SER A 1 164 ? -14.666 22.920 -15.752 1.00 90.19 164 SER A C 1
ATOM 1360 O O . SER A 1 164 ? -14.331 24.105 -15.779 1.00 90.19 164 SER A O 1
ATOM 1362 N N . LEU A 1 165 ? -14.283 22.084 -14.783 1.00 90.69 165 LEU A N 1
ATOM 1363 C CA . LEU A 1 165 ? -13.397 22.470 -13.687 1.00 90.69 165 LEU A CA 1
ATOM 1364 C C . LEU A 1 165 ? -12.041 22.927 -14.231 1.00 90.69 165 LEU A C 1
ATOM 1366 O O . LEU A 1 165 ? -11.569 24.009 -13.885 1.00 90.69 165 LEU A O 1
ATOM 1370 N N . LEU A 1 166 ? -11.465 22.148 -15.150 1.00 91.56 166 LEU A N 1
ATOM 1371 C CA . LEU A 1 166 ? -10.203 22.475 -15.807 1.00 91.56 166 LEU A CA 1
ATOM 1372 C C . LEU A 1 166 ? -10.257 23.825 -16.534 1.00 91.56 166 LEU A C 1
ATOM 1374 O O . LEU A 1 166 ? -9.391 24.671 -16.317 1.00 91.56 166 LEU A O 1
ATOM 1378 N N . LYS A 1 167 ? -11.292 24.071 -17.348 1.00 93.38 167 LYS A N 1
ATOM 1379 C CA . LYS A 1 167 ? -11.478 25.364 -18.032 1.00 93.38 167 LYS A CA 1
ATOM 1380 C C . LYS A 1 167 ? -11.585 26.527 -17.045 1.00 93.38 167 LYS A C 1
ATOM 1382 O O . LYS A 1 167 ? -11.036 27.597 -17.306 1.00 93.38 167 LYS A O 1
ATOM 1387 N N . GLY A 1 168 ? -12.260 26.319 -15.914 1.00 94.38 168 GLY A N 1
ATOM 1388 C CA . GLY A 1 168 ? -12.354 27.306 -14.838 1.00 94.38 168 GLY A CA 1
ATOM 1389 C C . GLY A 1 168 ? -10.987 27.674 -14.258 1.00 94.38 168 GLY A C 1
ATOM 1390 O O . GLY A 1 168 ? -10.666 28.857 -14.150 1.00 94.38 168 GLY A O 1
ATOM 1391 N N . PHE A 1 169 ? -10.154 26.676 -13.956 1.00 93.31 169 PHE A N 1
ATOM 1392 C CA . PHE A 1 169 ? -8.798 26.906 -13.452 1.00 93.31 169 PHE A CA 1
ATOM 1393 C C . PHE A 1 169 ? -7.874 27.532 -14.500 1.00 93.31 169 PHE A C 1
ATOM 1395 O O . PHE A 1 169 ? -7.168 28.476 -14.169 1.00 93.31 169 PHE A O 1
ATOM 1402 N N . ILE A 1 170 ? -7.932 27.107 -15.767 1.00 94.44 170 ILE A N 1
ATOM 1403 C CA . ILE A 1 170 ? -7.175 27.752 -16.856 1.00 94.44 170 ILE A CA 1
ATOM 1404 C C . ILE A 1 170 ? -7.540 29.240 -16.960 1.00 94.44 170 ILE A C 1
ATOM 1406 O O . ILE A 1 170 ? -6.659 30.092 -17.071 1.00 94.44 170 ILE A O 1
ATOM 1410 N N . LYS A 1 171 ? -8.835 29.579 -16.881 1.00 94.50 171 LYS A N 1
ATOM 1411 C CA . LYS A 1 171 ? -9.286 30.978 -16.885 1.00 94.50 171 LYS A CA 1
ATOM 1412 C C . LYS A 1 171 ? -8.734 31.755 -15.689 1.00 94.50 171 LYS A C 1
ATOM 1414 O O . LYS A 1 171 ? -8.313 32.893 -15.868 1.00 94.50 171 LYS A O 1
ATOM 1419 N N . LYS A 1 172 ? -8.732 31.147 -14.498 1.00 93.06 172 LYS A N 1
ATOM 1420 C CA . LYS A 1 172 ? -8.175 31.754 -13.283 1.00 93.06 172 LYS A CA 1
ATOM 1421 C C . LYS A 1 172 ? -6.681 32.041 -13.445 1.00 93.06 172 LYS A C 1
ATOM 1423 O O . LYS A 1 172 ? -6.271 33.184 -13.277 1.00 93.06 172 LYS A O 1
ATOM 1428 N N . VAL A 1 173 ? -5.905 31.037 -13.850 1.00 90.94 173 VAL A N 1
ATOM 1429 C CA . VAL A 1 173 ? -4.462 31.156 -14.098 1.00 90.94 173 VAL A CA 1
ATOM 1430 C C . VAL A 1 173 ? -4.165 32.299 -15.073 1.00 90.94 173 VAL A C 1
ATOM 1432 O O . VAL A 1 173 ? -3.337 33.156 -14.793 1.00 90.94 173 VAL A O 1
ATOM 1435 N N . ASN A 1 174 ? -4.907 32.374 -16.181 1.00 91.81 174 ASN A N 1
ATOM 1436 C CA . ASN A 1 174 ? -4.722 33.419 -17.191 1.00 91.81 174 ASN A CA 1
ATOM 1437 C C . ASN A 1 174 ? -5.179 34.822 -16.750 1.00 91.81 174 ASN A C 1
ATOM 1439 O O . ASN A 1 174 ? -4.885 35.794 -17.442 1.00 91.81 174 ASN A O 1
ATOM 1443 N N . SER A 1 175 ? -5.920 34.944 -15.644 1.00 92.88 175 SER A N 1
ATOM 1444 C CA . SER A 1 175 ? -6.385 36.237 -15.123 1.00 92.88 175 SER A CA 1
ATOM 1445 C C . SER A 1 175 ? -5.410 36.899 -14.145 1.00 92.88 175 SER A C 1
ATOM 1447 O O . SER A 1 175 ? -5.572 38.079 -13.842 1.00 92.88 175 SER A O 1
ATOM 1449 N N . GLU A 1 176 ? -4.392 36.172 -13.676 1.00 93.69 176 GLU A N 1
ATOM 1450 C CA . GLU A 1 176 ? -3.424 36.642 -12.680 1.00 93.69 176 GLU A CA 1
ATOM 1451 C C . GLU A 1 176 ? -2.070 36.939 -13.355 1.00 93.69 176 GLU A C 1
ATOM 1453 O O . GLU A 1 176 ? -1.343 36.026 -13.747 1.00 93.69 176 GLU A O 1
ATOM 1458 N N . SER A 1 177 ? -1.719 38.224 -13.506 1.00 90.69 177 SER A N 1
ATOM 1459 C CA . SER A 1 177 ? -0.542 38.674 -14.277 1.00 90.69 177 SER A CA 1
ATOM 1460 C C . SER A 1 177 ? 0.775 38.058 -13.808 1.00 90.69 177 SER A C 1
ATOM 1462 O O . SER A 1 177 ? 1.586 37.625 -14.627 1.00 90.69 177 SER A O 1
ATOM 1464 N N . ASP A 1 178 ? 0.968 37.985 -12.493 1.00 92.69 178 ASP A N 1
ATOM 1465 C CA . ASP A 1 178 ? 2.205 37.489 -11.887 1.00 92.69 178 ASP A CA 1
ATOM 1466 C C . ASP A 1 178 ? 2.357 35.979 -12.113 1.00 92.69 178 ASP A C 1
ATOM 1468 O O . ASP A 1 178 ? 3.456 35.475 -12.357 1.00 92.69 178 ASP A O 1
ATOM 1472 N N . TRP A 1 179 ? 1.235 35.251 -12.110 1.00 93.06 179 TRP A N 1
ATOM 1473 C CA . TRP A 1 179 ? 1.223 33.822 -12.402 1.00 93.06 179 TRP A CA 1
ATOM 1474 C C . TRP A 1 179 ? 1.538 33.558 -13.873 1.00 93.06 179 TRP A C 1
ATOM 1476 O O . TRP A 1 179 ? 2.365 32.700 -14.184 1.00 93.06 179 TRP A O 1
ATOM 1486 N N . VAL A 1 180 ? 0.954 34.339 -14.783 1.00 93.44 180 VAL A N 1
ATOM 1487 C CA . VAL A 1 180 ? 1.255 34.253 -16.219 1.00 93.44 180 VAL A CA 1
ATOM 1488 C C . VAL A 1 180 ? 2.743 34.483 -16.489 1.00 93.44 180 VAL A C 1
ATOM 1490 O O . VAL A 1 180 ? 3.332 33.776 -17.306 1.00 93.44 180 VAL A O 1
ATOM 1493 N N . GLU A 1 181 ? 3.383 35.427 -15.797 1.00 93.94 181 GLU A N 1
ATOM 1494 C CA . GLU A 1 181 ? 4.820 35.648 -15.965 1.00 93.94 181 GLU A CA 1
ATOM 1495 C C . GLU A 1 181 ? 5.644 34.458 -15.457 1.00 93.94 181 GLU A C 1
ATOM 1497 O O . GLU A 1 181 ? 6.526 33.971 -16.166 1.00 93.94 181 GLU A O 1
ATOM 1502 N N . SER A 1 182 ? 5.290 33.895 -14.296 1.00 94.81 182 SER A N 1
ATOM 1503 C CA . SER A 1 182 ? 5.900 32.652 -13.804 1.00 94.81 182 SER A CA 1
ATOM 1504 C C . SER A 1 182 ? 5.761 31.500 -14.809 1.00 94.81 182 SER A C 1
ATOM 1506 O O . SER A 1 182 ? 6.720 30.765 -15.053 1.00 94.81 182 SER A O 1
ATOM 1508 N N . ILE A 1 183 ? 4.598 31.372 -15.452 1.00 95.50 183 ILE A N 1
ATOM 1509 C CA . ILE A 1 183 ? 4.330 30.351 -16.471 1.00 95.50 183 ILE A CA 1
ATOM 1510 C C . ILE A 1 183 ? 5.248 30.499 -17.673 1.00 95.50 183 ILE A C 1
ATOM 1512 O O . ILE A 1 183 ? 5.794 29.497 -18.128 1.00 95.50 183 ILE A O 1
ATOM 1516 N N . LYS A 1 184 ? 5.464 31.717 -18.178 1.00 95.12 184 LYS A N 1
ATOM 1517 C CA . LYS A 1 184 ? 6.387 31.934 -19.303 1.00 95.12 184 LYS A CA 1
ATOM 1518 C C . LYS A 1 184 ? 7.797 31.471 -18.958 1.00 95.12 184 LYS A C 1
ATOM 1520 O O . LYS A 1 184 ? 8.418 30.773 -19.756 1.00 95.12 184 LYS A O 1
ATOM 1525 N N . GLN A 1 185 ? 8.275 31.798 -17.757 1.00 94.94 185 GLN A N 1
ATOM 1526 C CA . GLN A 1 185 ? 9.603 31.379 -17.302 1.00 94.94 185 GLN A CA 1
ATOM 1527 C C . GLN A 1 185 ? 9.700 29.851 -17.178 1.00 94.94 185 GLN A C 1
ATOM 1529 O O . GLN A 1 185 ? 10.654 29.247 -17.676 1.00 94.94 185 GLN A O 1
ATOM 1534 N N . LYS A 1 186 ? 8.683 29.201 -16.592 1.00 93.94 186 LYS A N 1
ATOM 1535 C CA . LYS A 1 186 ? 8.614 27.732 -16.506 1.00 93.94 186 LYS A CA 1
ATOM 1536 C C . LYS A 1 186 ? 8.548 27.076 -17.887 1.00 93.94 186 LYS A C 1
ATOM 1538 O O . LYS A 1 186 ? 9.254 26.101 -18.118 1.00 93.94 186 LYS A O 1
ATOM 1543 N N . ALA A 1 187 ? 7.758 27.618 -18.815 1.00 93.38 187 ALA A N 1
ATOM 1544 C CA . ALA A 1 187 ? 7.616 27.096 -20.174 1.00 93.38 187 ALA A CA 1
ATOM 1545 C C . ALA A 1 187 ? 8.951 27.127 -20.940 1.00 93.38 187 ALA A C 1
ATOM 1547 O O . ALA A 1 187 ? 9.313 26.136 -21.576 1.00 93.38 187 ALA A O 1
ATOM 1548 N N . ILE A 1 188 ? 9.721 28.217 -20.807 1.00 93.44 188 ILE A N 1
ATOM 1549 C CA . ILE A 1 188 ? 11.080 28.329 -21.360 1.00 93.44 188 ILE A CA 1
ATOM 1550 C C . ILE A 1 188 ? 11.996 27.261 -20.751 1.00 93.44 188 ILE A C 1
ATOM 1552 O O . ILE A 1 188 ? 12.651 26.525 -21.490 1.00 93.44 188 ILE A O 1
ATOM 1556 N N . GLY A 1 189 ? 12.015 27.140 -19.419 1.00 89.19 189 GLY A N 1
ATOM 1557 C CA . GLY A 1 189 ? 12.845 26.153 -18.718 1.00 89.19 189 GLY A CA 1
ATOM 1558 C C . GLY A 1 189 ? 12.512 24.706 -19.096 1.00 89.19 189 GLY A C 1
ATOM 1559 O O . GLY A 1 189 ? 13.411 23.896 -19.318 1.00 89.19 189 GLY A O 1
ATOM 1560 N N . ASN A 1 190 ? 11.222 24.403 -19.248 1.00 85.00 190 ASN A N 1
ATOM 1561 C CA . ASN A 1 190 ? 10.713 23.074 -19.585 1.00 85.00 190 ASN A CA 1
ATOM 1562 C C . ASN A 1 190 ? 10.715 22.776 -21.092 1.00 85.00 190 ASN A C 1
ATOM 1564 O O . ASN A 1 190 ? 10.455 21.638 -21.481 1.00 85.00 190 ASN A O 1
ATOM 1568 N N . LYS A 1 191 ? 11.015 23.770 -21.940 1.00 90.12 191 LYS A N 1
ATOM 1569 C CA . LYS A 1 191 ? 10.986 23.671 -23.410 1.00 90.12 191 LYS A CA 1
ATOM 1570 C C . LYS A 1 191 ? 9.624 23.208 -23.950 1.00 90.12 191 LYS A C 1
ATOM 1572 O O . LYS A 1 191 ? 9.553 22.356 -24.836 1.00 90.12 191 LYS A O 1
ATOM 1577 N N . ILE A 1 192 ? 8.544 23.774 -23.415 1.00 89.19 192 ILE A N 1
ATOM 1578 C CA . ILE A 1 192 ? 7.160 23.527 -23.852 1.00 89.19 192 ILE A CA 1
ATOM 1579 C C . ILE A 1 192 ? 6.458 24.845 -24.194 1.00 89.19 192 ILE A C 1
ATOM 1581 O O . ILE A 1 192 ? 6.983 25.924 -23.923 1.00 89.19 192 ILE A O 1
ATOM 1585 N N . SER A 1 193 ? 5.277 24.775 -24.814 1.00 94.25 193 SER A N 1
ATOM 1586 C CA . SER A 1 193 ? 4.500 25.984 -25.099 1.00 94.25 193 SER A CA 1
ATOM 1587 C C . SER A 1 193 ? 3.905 26.577 -23.818 1.00 94.25 193 SER A C 1
ATOM 1589 O O . SER A 1 193 ? 3.718 25.878 -22.818 1.00 94.25 193 SER A O 1
ATOM 1591 N N . ILE A 1 194 ? 3.586 27.873 -23.856 1.00 94.50 194 ILE A N 1
ATOM 1592 C CA . ILE A 1 194 ? 2.926 28.560 -22.738 1.00 94.50 194 ILE A CA 1
ATOM 1593 C C . ILE A 1 194 ? 1.582 27.889 -22.439 1.00 94.50 194 ILE A C 1
ATOM 1595 O O . ILE A 1 194 ? 1.255 27.678 -21.279 1.00 94.50 194 ILE A O 1
ATOM 1599 N N . GLU A 1 195 ? 0.835 27.486 -23.467 1.00 94.38 195 GLU A N 1
ATOM 1600 C CA . GLU A 1 195 ? -0.459 26.816 -23.319 1.00 94.38 195 GLU A CA 1
ATOM 1601 C C . GLU A 1 195 ? -0.331 25.467 -22.602 1.00 94.38 195 GLU A C 1
ATOM 1603 O O . GLU A 1 195 ? -1.139 25.166 -21.721 1.00 94.38 195 GLU A O 1
ATOM 1608 N N . GLU A 1 196 ? 0.692 24.673 -22.940 1.00 93.31 196 GLU A N 1
ATOM 1609 C CA . GLU A 1 196 ? 0.968 23.404 -22.260 1.00 93.31 196 GLU A CA 1
ATOM 1610 C C . GLU A 1 196 ? 1.328 23.646 -20.792 1.00 93.31 196 GLU A C 1
ATOM 1612 O O . GLU A 1 196 ? 0.785 22.991 -19.905 1.00 93.31 196 GLU A O 1
ATOM 1617 N N . GLN A 1 197 ? 2.194 24.625 -20.513 1.00 94.75 197 GLN A N 1
ATOM 1618 C CA . GLN A 1 197 ? 2.552 24.959 -19.137 1.00 94.75 197 GLN A CA 1
ATOM 1619 C C . GLN A 1 197 ? 1.334 25.465 -18.347 1.00 94.75 197 GLN A C 1
ATOM 1621 O O . GLN A 1 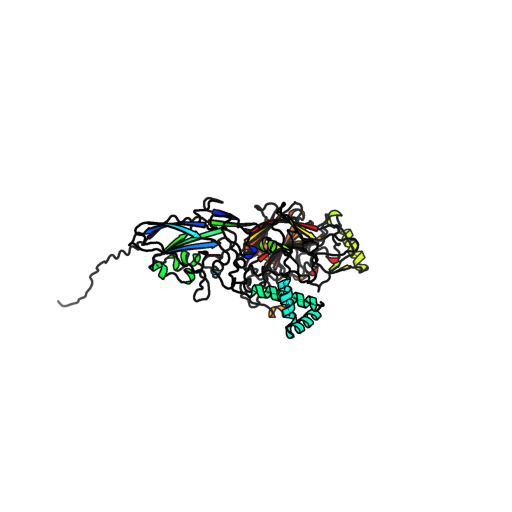197 ? 1.129 25.021 -17.221 1.00 94.75 197 GLN A O 1
ATOM 1626 N N . THR A 1 198 ? 0.485 26.319 -18.928 1.00 94.81 198 THR A N 1
ATOM 1627 C CA . THR A 1 198 ? -0.774 26.768 -18.306 1.00 94.81 198 THR A CA 1
ATOM 1628 C C . THR A 1 198 ? -1.688 25.591 -17.970 1.00 94.81 198 THR A C 1
ATOM 1630 O O . THR A 1 198 ? -2.274 25.555 -16.888 1.00 94.81 198 THR A O 1
ATOM 1633 N N . TYR A 1 199 ? -1.803 24.608 -18.867 1.00 93.81 199 TYR A N 1
ATOM 1634 C CA . TYR A 1 199 ? -2.567 23.388 -18.608 1.00 93.81 199 TYR A CA 1
ATOM 1635 C C . TYR A 1 199 ? -2.004 22.610 -17.407 1.00 93.81 199 TYR A C 1
ATOM 1637 O O . TYR A 1 199 ? -2.766 22.232 -16.515 1.00 93.81 199 TYR A O 1
ATOM 1645 N N . LEU A 1 200 ? -0.681 22.423 -17.335 1.00 92.38 200 LEU A N 1
ATOM 1646 C CA . LEU A 1 200 ? -0.028 21.730 -16.217 1.00 92.38 200 LEU A CA 1
ATOM 1647 C C . LEU A 1 200 ? -0.215 22.469 -14.881 1.00 92.38 200 LEU A C 1
ATOM 1649 O O . LEU A 1 200 ? -0.503 21.834 -13.867 1.00 92.38 200 LEU A O 1
ATOM 1653 N N . GLU A 1 201 ? -0.125 23.803 -14.868 1.00 93.19 201 GLU A N 1
ATOM 1654 C CA . GLU A 1 201 ? -0.403 24.603 -13.665 1.00 93.19 201 GLU A CA 1
ATOM 1655 C C . GLU A 1 201 ? -1.866 24.489 -13.220 1.00 93.19 201 GLU A C 1
ATOM 1657 O O . GLU A 1 201 ? -2.150 24.440 -12.020 1.00 93.19 201 GLU A O 1
ATOM 1662 N N . ALA A 1 202 ? -2.809 24.420 -14.165 1.00 93.75 202 ALA A N 1
ATOM 1663 C CA . ALA A 1 202 ? -4.220 24.224 -13.850 1.00 93.75 202 ALA A CA 1
ATOM 1664 C C . ALA A 1 202 ? -4.470 22.842 -13.223 1.00 93.75 202 ALA A C 1
ATOM 1666 O O . ALA A 1 202 ? -5.170 22.761 -12.213 1.00 93.75 202 ALA A O 1
ATOM 1667 N N . LEU A 1 203 ? -3.862 21.771 -13.755 1.00 91.94 203 LEU A N 1
ATOM 1668 C CA . LEU A 1 203 ? -3.929 20.437 -13.143 1.00 91.94 203 LEU A CA 1
ATOM 1669 C C . LEU A 1 203 ? -3.335 20.428 -11.731 1.00 91.94 203 LEU A C 1
ATOM 1671 O O . LEU A 1 203 ? -3.974 19.923 -10.808 1.00 91.94 203 LEU A O 1
ATOM 1675 N N . TRP A 1 204 ? -2.155 21.030 -11.548 1.00 90.88 204 TRP A N 1
ATOM 1676 C CA . TRP A 1 204 ? -1.514 21.147 -10.236 1.00 90.88 204 TRP A CA 1
ATOM 1677 C C . TRP A 1 204 ? -2.401 21.897 -9.236 1.00 90.88 204 TRP A C 1
ATOM 1679 O O . TRP A 1 204 ? -2.564 21.468 -8.096 1.00 90.88 204 TRP A O 1
ATOM 1689 N N . SER A 1 205 ? -3.040 22.982 -9.675 1.00 90.38 205 SER A N 1
ATOM 1690 C CA . SER A 1 205 ? -3.932 23.786 -8.835 1.00 90.38 205 SER A CA 1
ATOM 1691 C C . SER A 1 205 ? -5.181 23.018 -8.406 1.00 90.38 205 SER A C 1
ATOM 1693 O O . SER A 1 205 ? -5.625 23.154 -7.264 1.00 90.38 205 SER A O 1
ATOM 1695 N N . ILE A 1 206 ? -5.737 22.201 -9.305 1.00 90.62 206 ILE A N 1
ATOM 1696 C CA . ILE A 1 206 ? -6.868 21.318 -9.005 1.00 90.62 206 ILE A CA 1
ATOM 1697 C C . ILE A 1 206 ? -6.453 20.275 -7.966 1.00 90.62 206 ILE A C 1
ATOM 1699 O O . ILE A 1 206 ? -7.109 20.181 -6.928 1.00 90.62 206 ILE A O 1
ATOM 1703 N N . ASP A 1 207 ? -5.357 19.546 -8.203 1.00 88.19 207 ASP A N 1
ATOM 1704 C CA . ASP A 1 207 ? -4.865 18.520 -7.272 1.00 88.19 207 ASP A CA 1
ATOM 1705 C C . ASP A 1 207 ? -4.576 19.124 -5.891 1.00 88.19 207 ASP A C 1
ATOM 1707 O O . ASP A 1 207 ? -5.072 18.635 -4.876 1.00 88.19 207 ASP A O 1
ATOM 1711 N N . ASN A 1 208 ? -3.888 20.270 -5.845 1.00 86.44 208 ASN A N 1
ATOM 1712 C CA . ASN A 1 208 ? -3.621 20.984 -4.601 1.00 86.44 208 ASN A CA 1
ATOM 1713 C C . ASN A 1 208 ? -4.918 21.379 -3.872 1.00 86.44 208 ASN A C 1
ATOM 1715 O O . ASN A 1 208 ? -5.029 21.166 -2.665 1.00 86.44 208 ASN A O 1
ATOM 1719 N N . SER A 1 209 ? -5.934 21.876 -4.589 1.00 85.25 209 SER A N 1
ATOM 1720 C CA . SER A 1 209 ? -7.219 22.251 -3.978 1.00 85.25 209 SER A CA 1
ATOM 1721 C C . SER A 1 209 ? -7.933 21.069 -3.311 1.00 85.25 209 SER A C 1
ATOM 1723 O O . SER A 1 209 ? -8.502 21.225 -2.229 1.00 85.25 209 SER A O 1
ATOM 1725 N N . PHE A 1 210 ? -7.836 19.870 -3.898 1.00 84.88 210 PHE A N 1
ATOM 1726 C CA . PHE A 1 210 ? -8.412 18.644 -3.340 1.00 84.88 210 PHE A CA 1
ATOM 1727 C C . PHE A 1 210 ? -7.695 18.181 -2.063 1.00 84.88 210 PHE A C 1
ATOM 1729 O O . PHE A 1 210 ? -8.293 17.497 -1.229 1.00 84.88 210 PHE A O 1
ATOM 1736 N N . GLN A 1 211 ? -6.425 18.558 -1.888 1.00 77.06 211 GLN A N 1
ATOM 1737 C CA . GLN A 1 211 ? -5.625 18.206 -0.714 1.00 77.06 211 GLN A CA 1
ATOM 1738 C C . GLN A 1 211 ? -5.763 19.206 0.442 1.00 77.06 211 GLN A C 1
ATOM 1740 O O . GLN A 1 211 ? -5.570 18.810 1.591 1.00 77.06 211 GLN A O 1
ATOM 1745 N N . THR A 1 212 ? -6.048 20.483 0.160 1.00 75.44 212 THR A N 1
ATOM 1746 C CA . THR A 1 212 ? -6.025 21.563 1.168 1.00 75.44 212 THR A CA 1
ATOM 1747 C C . THR A 1 212 ? -7.345 21.805 1.896 1.00 75.44 212 THR A C 1
ATOM 1749 O O . THR A 1 212 ? -7.336 22.395 2.975 1.00 75.44 212 THR A O 1
ATOM 1752 N N . ASP A 1 213 ? -8.475 21.379 1.333 1.00 75.69 213 ASP A N 1
ATOM 1753 C CA . ASP A 1 213 ? -9.751 21.386 2.055 1.00 75.69 213 ASP A CA 1
ATOM 1754 C C . ASP A 1 213 ? -9.670 20.408 3.247 1.00 75.69 213 ASP A C 1
ATOM 1756 O O . ASP A 1 213 ? -8.983 19.393 3.180 1.00 75.69 213 ASP A O 1
ATOM 1760 N N . SER A 1 214 ? -10.322 20.726 4.363 1.00 81.81 214 SER A N 1
ATOM 1761 C CA . SER A 1 214 ? -10.263 19.960 5.616 1.00 81.81 214 SER A CA 1
ATOM 1762 C C . SER A 1 214 ? -11.642 19.740 6.242 1.00 81.81 214 SER A C 1
ATOM 1764 O O . SER A 1 214 ? -11.755 19.577 7.455 1.00 81.81 214 SER A O 1
ATOM 1766 N N . VAL A 1 215 ? -12.699 19.733 5.425 1.00 87.38 215 VAL A N 1
ATOM 1767 C CA . VAL A 1 215 ? -14.087 19.614 5.898 1.00 87.38 215 VAL A CA 1
ATOM 1768 C C . VAL A 1 215 ? -14.512 18.161 6.136 1.00 87.38 215 VAL A C 1
ATOM 1770 O O . VAL A 1 215 ? -15.217 17.887 7.106 1.00 87.38 215 VAL A O 1
ATOM 1773 N N . TYR A 1 216 ? -14.082 17.216 5.296 1.00 92.12 216 TYR A N 1
ATOM 1774 C CA . TYR A 1 216 ? -14.540 15.822 5.350 1.00 92.12 216 TYR A CA 1
ATOM 1775 C C . TYR A 1 216 ? -13.492 14.886 5.951 1.00 92.12 216 TYR A C 1
ATOM 1777 O O . TYR A 1 216 ? -12.311 14.977 5.627 1.00 92.12 216 TYR A O 1
ATOM 1785 N N . ASN A 1 217 ? -13.921 13.939 6.793 1.00 93.31 217 ASN A N 1
ATOM 1786 C CA . ASN A 1 217 ? -13.055 12.857 7.265 1.00 93.31 217 ASN A CA 1
ATOM 1787 C C . ASN A 1 217 ? -12.803 11.860 6.121 1.00 93.31 217 ASN A C 1
ATOM 1789 O O . ASN A 1 217 ? -13.603 10.954 5.875 1.00 93.31 217 ASN A O 1
ATOM 1793 N N . ASN A 1 218 ? -11.671 12.014 5.437 1.00 94.69 218 ASN A N 1
ATOM 1794 C CA . ASN A 1 218 ? -11.275 11.162 4.322 1.00 94.69 218 ASN A CA 1
ATOM 1795 C C . ASN A 1 218 ? -10.675 9.855 4.850 1.00 94.69 218 ASN A C 1
ATOM 1797 O O . ASN A 1 218 ? -9.461 9.644 4.829 1.00 94.69 218 ASN A O 1
ATOM 1801 N N . ARG A 1 219 ? -11.546 8.956 5.325 1.00 95.38 219 ARG A N 1
ATOM 1802 C CA . ARG A 1 219 ? -11.176 7.692 5.988 1.00 95.38 219 ARG A CA 1
ATOM 1803 C C . ARG A 1 219 ? -10.241 6.807 5.158 1.00 95.38 219 ARG A C 1
ATOM 1805 O O . ARG A 1 219 ? -9.439 6.080 5.743 1.00 95.38 219 ARG A O 1
ATOM 1812 N N . TYR A 1 220 ? -10.273 6.917 3.826 1.00 95.62 220 TYR A N 1
ATOM 1813 C CA . TYR A 1 220 ? -9.345 6.219 2.929 1.00 95.62 220 TYR A CA 1
ATOM 1814 C C . TYR A 1 220 ? -7.872 6.573 3.172 1.00 95.62 220 TYR A C 1
ATOM 1816 O O . TYR A 1 220 ? -7.010 5.779 2.817 1.00 95.62 220 TYR A O 1
ATOM 1824 N N . LYS A 1 221 ? -7.560 7.734 3.768 1.00 96.06 221 LYS A N 1
ATOM 1825 C CA . LYS A 1 221 ? -6.185 8.161 4.092 1.00 96.06 221 LYS A CA 1
ATOM 1826 C C . LYS A 1 221 ? -5.571 7.380 5.263 1.00 96.06 221 LYS A C 1
ATOM 1828 O O . LYS A 1 221 ? -4.372 7.483 5.502 1.00 96.06 221 LYS A O 1
ATOM 1833 N N . ARG A 1 222 ? -6.388 6.626 6.009 1.00 96.50 222 ARG A N 1
ATOM 1834 C CA . ARG A 1 222 ? -5.944 5.712 7.066 1.00 96.50 222 ARG A CA 1
ATOM 1835 C C . ARG A 1 222 ? -6.879 4.514 7.151 1.00 96.50 222 ARG A C 1
ATOM 1837 O O . ARG A 1 222 ? -7.687 4.412 8.080 1.00 96.50 222 ARG A O 1
ATOM 1844 N N . ASN A 1 223 ? -6.774 3.620 6.177 1.00 97.94 223 ASN A N 1
ATOM 1845 C CA . ASN A 1 223 ? -7.576 2.401 6.153 1.00 97.94 223 ASN A CA 1
ATOM 1846 C C . ASN A 1 223 ? -7.279 1.486 7.366 1.00 97.94 223 ASN A C 1
ATOM 1848 O O . ASN A 1 223 ? -6.173 1.525 7.918 1.00 97.94 223 ASN A O 1
ATOM 1852 N N . PRO A 1 224 ? -8.241 0.640 7.791 1.00 98.12 224 PRO A N 1
ATOM 1853 C CA . PRO A 1 224 ? -7.974 -0.503 8.655 1.00 98.12 224 PRO A CA 1
ATOM 1854 C C . PRO A 1 224 ? -6.821 -1.352 8.123 1.00 98.12 224 PRO A C 1
ATOM 1856 O O . PRO A 1 224 ? -6.680 -1.551 6.916 1.00 98.12 224 PRO A O 1
ATOM 1859 N N . ARG A 1 225 ? -6.000 -1.864 9.041 1.00 97.50 225 ARG A N 1
ATOM 1860 C CA . ARG A 1 225 ? -4.913 -2.790 8.714 1.00 97.50 225 ARG A CA 1
ATOM 1861 C C . ARG A 1 225 ? -5.486 -4.187 8.531 1.00 97.50 225 ARG A C 1
ATOM 1863 O O . ARG A 1 225 ? -6.355 -4.595 9.295 1.00 97.50 225 ARG A O 1
ATOM 1870 N N . MET A 1 226 ? -4.993 -4.932 7.553 1.00 98.12 226 MET A N 1
ATOM 1871 C CA . MET A 1 226 ? -5.358 -6.344 7.432 1.00 98.12 226 MET A CA 1
ATOM 1872 C C . MET A 1 226 ? -4.709 -7.159 8.562 1.00 98.12 226 MET A C 1
ATOM 1874 O O . MET A 1 226 ? -3.849 -6.658 9.296 1.00 98.12 226 MET A O 1
ATOM 1878 N N . GLY A 1 227 ? -5.189 -8.378 8.779 1.00 97.69 227 GLY A N 1
ATOM 1879 C CA . GLY A 1 227 ? -4.699 -9.276 9.817 1.00 97.69 227 GLY A CA 1
ATOM 1880 C C . GLY A 1 227 ? -5.668 -9.451 10.983 1.00 97.69 227 GLY A C 1
ATOM 1881 O O . GLY A 1 227 ? -6.879 -9.297 10.843 1.00 97.69 227 GLY A O 1
ATOM 1882 N N . ASN A 1 228 ? -5.146 -9.836 12.146 1.00 98.31 228 ASN A N 1
ATOM 1883 C CA . ASN A 1 228 ? -5.964 -10.238 13.286 1.00 98.31 228 ASN A CA 1
ATOM 1884 C C . ASN A 1 228 ? -6.337 -9.041 14.154 1.00 98.31 228 ASN A C 1
ATOM 1886 O O . ASN A 1 228 ? -5.477 -8.245 14.519 1.00 98.31 228 ASN A O 1
ATOM 1890 N N . TYR A 1 229 ? -7.598 -8.972 14.559 1.00 98.69 229 TYR A N 1
ATOM 1891 C CA . TYR A 1 229 ? -8.110 -8.015 15.526 1.00 98.69 229 TYR A CA 1
ATOM 1892 C C . TYR A 1 229 ? -8.510 -8.703 16.827 1.00 98.69 229 TYR A C 1
ATOM 1894 O O . TYR A 1 229 ? -9.132 -9.769 16.814 1.00 98.69 229 TYR A O 1
ATOM 1902 N N . LYS A 1 230 ? -8.194 -8.053 17.949 1.00 98.56 230 LYS A N 1
ATOM 1903 C CA . LYS A 1 230 ? -8.709 -8.394 19.283 1.00 98.56 230 LYS A CA 1
ATOM 1904 C C . LYS A 1 230 ? -9.690 -7.340 19.772 1.00 98.56 230 LYS A C 1
ATOM 1906 O O . LYS A 1 230 ? -9.657 -6.194 19.326 1.00 98.56 230 LYS A O 1
ATOM 1911 N N . PHE A 1 231 ? -10.515 -7.745 20.735 1.00 98.75 231 PHE A N 1
ATOM 1912 C CA . PHE A 1 231 ? -11.579 -6.929 21.308 1.00 98.75 231 PHE A CA 1
ATOM 1913 C C . PHE A 1 231 ? -11.446 -6.844 22.824 1.00 98.75 231 PHE A C 1
ATOM 1915 O O . PHE A 1 231 ? -11.291 -7.864 23.499 1.00 98.75 231 PHE A O 1
ATOM 1922 N N . LEU A 1 232 ? -11.539 -5.626 23.345 1.00 98.62 232 LEU A N 1
ATO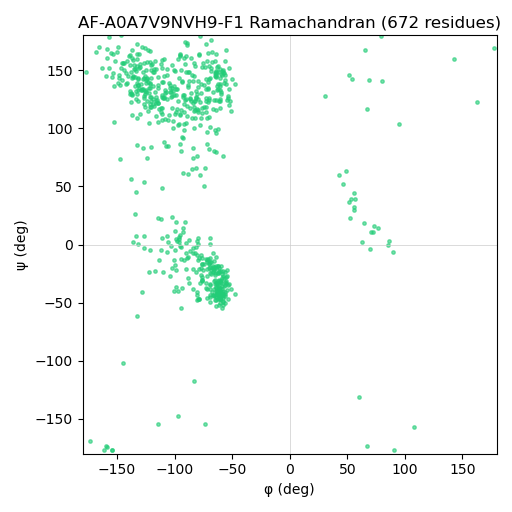M 1923 C CA . LEU A 1 232 ? -11.456 -5.303 24.760 1.00 98.62 232 LEU A CA 1
ATOM 1924 C C . LEU A 1 232 ? -12.755 -4.620 25.184 1.00 98.62 232 LEU A C 1
ATOM 1926 O O . LEU A 1 232 ? -13.082 -3.550 24.677 1.00 98.62 232 LEU A O 1
ATOM 1930 N N . LEU A 1 233 ? -13.491 -5.225 26.108 1.00 98.69 233 LEU A N 1
ATOM 1931 C CA . LEU A 1 233 ? -14.655 -4.609 26.735 1.00 98.69 233 LEU A CA 1
ATOM 1932 C C . LEU A 1 233 ? -14.242 -4.030 28.088 1.00 98.69 233 LEU A C 1
ATOM 1934 O O . LEU A 1 233 ? -13.663 -4.733 28.917 1.00 98.69 233 LEU A O 1
ATOM 1938 N N . VAL A 1 234 ? -14.573 -2.764 28.315 1.00 98.50 234 VAL A N 1
ATOM 1939 C CA . VAL A 1 234 ? -14.396 -2.084 29.598 1.00 98.50 234 VAL A CA 1
ATOM 1940 C C . VAL A 1 234 ? -15.767 -1.711 30.133 1.00 98.50 234 VAL A C 1
ATOM 1942 O O . VAL A 1 234 ? -16.551 -1.077 29.430 1.00 98.50 234 VAL A O 1
ATOM 1945 N N . VAL A 1 235 ? -16.052 -2.111 31.369 1.00 98.38 235 VAL A N 1
ATOM 1946 C CA . VAL A 1 235 ? -17.275 -1.767 32.098 1.00 98.38 235 VAL A CA 1
ATOM 1947 C C . VAL A 1 235 ? -16.878 -1.133 33.422 1.00 98.38 235 VAL A C 1
ATOM 1949 O O . VAL A 1 235 ? -16.027 -1.678 34.120 1.00 98.38 235 VAL A O 1
ATOM 1952 N N . CYS A 1 236 ? -17.479 -0.011 33.793 1.00 97.69 236 CYS A N 1
ATOM 1953 C CA . CYS A 1 236 ? -17.192 0.670 35.050 1.00 97.69 236 CYS A CA 1
ATOM 1954 C C . CYS A 1 236 ? -18.454 1.202 35.733 1.00 97.69 236 CYS A C 1
ATOM 1956 O O . CYS A 1 236 ? -19.460 1.477 35.080 1.00 97.69 236 CYS A O 1
ATOM 1958 N N . ASP A 1 237 ? -18.394 1.358 37.053 1.00 97.06 237 ASP A N 1
ATOM 1959 C CA . ASP A 1 237 ? -19.344 2.181 37.803 1.00 97.06 237 ASP A CA 1
ATOM 1960 C C . ASP A 1 237 ? -18.995 3.679 37.662 1.00 97.06 237 ASP A C 1
ATOM 1962 O O . ASP A 1 237 ? -18.039 4.057 36.974 1.00 97.06 237 ASP A O 1
ATOM 1966 N N . GLY A 1 238 ? -19.783 4.560 38.287 1.00 95.69 238 GLY A N 1
ATOM 1967 C CA . GLY A 1 238 ? -19.548 6.008 38.217 1.00 95.69 238 GLY A CA 1
ATOM 1968 C C . GLY A 1 238 ? -18.196 6.442 38.801 1.00 95.69 238 GLY A C 1
ATOM 1969 O O . GLY A 1 238 ? -17.570 7.368 38.281 1.00 95.69 238 GLY A O 1
ATOM 1970 N N . VAL A 1 239 ? -17.710 5.749 39.838 1.00 94.12 239 VAL A N 1
ATOM 1971 C CA . VAL A 1 239 ? -16.405 6.031 40.456 1.00 94.12 239 VAL A CA 1
ATOM 1972 C C . VAL A 1 239 ? -15.287 5.653 39.492 1.00 94.12 239 VAL A C 1
ATOM 1974 O O . VAL A 1 239 ? -14.411 6.479 39.231 1.00 94.12 239 VAL A O 1
ATOM 1977 N N . GLY A 1 240 ? -15.339 4.449 38.921 1.00 95.75 240 GLY A N 1
ATOM 1978 C CA . GLY A 1 240 ? -14.399 4.001 37.898 1.00 95.75 240 GLY A CA 1
ATOM 1979 C C . GLY A 1 240 ? -14.369 4.953 36.706 1.00 95.75 240 GLY A C 1
ATOM 1980 O O . GLY A 1 240 ? -13.300 5.448 36.355 1.00 95.75 240 GLY A O 1
ATOM 1981 N N . LEU A 1 241 ? -15.538 5.305 36.154 1.00 97.12 241 LEU A N 1
ATOM 1982 C CA . LEU A 1 241 ? -15.641 6.209 35.004 1.00 97.12 241 LEU A CA 1
ATOM 1983 C C . LEU A 1 241 ? -14.967 7.563 35.270 1.00 97.12 241 LEU A C 1
ATOM 1985 O O . LEU A 1 241 ? -14.229 8.057 34.421 1.00 97.12 241 LEU A O 1
ATOM 1989 N N . SER A 1 242 ? -15.186 8.154 36.450 1.00 96.50 242 SER A N 1
ATOM 1990 C CA . SER A 1 242 ? -14.594 9.451 36.816 1.00 96.50 242 SER A CA 1
ATOM 1991 C C . SER A 1 242 ? -13.062 9.449 36.878 1.00 96.50 242 SER A C 1
ATOM 1993 O O . SER A 1 242 ? -12.451 10.498 36.695 1.00 96.50 242 SER A O 1
ATOM 1995 N N . LYS A 1 243 ? -12.444 8.283 37.105 1.00 96.75 243 LYS A N 1
ATOM 1996 C CA . LYS A 1 243 ? -10.988 8.127 37.213 1.00 96.75 243 LYS A CA 1
ATOM 1997 C C . LYS A 1 243 ? -10.315 7.792 35.875 1.00 96.75 243 LYS A C 1
ATOM 1999 O O . LYS A 1 243 ? -9.092 7.865 35.789 1.00 96.75 243 LYS A O 1
ATOM 2004 N N . ILE A 1 244 ? -11.078 7.411 34.846 1.00 97.31 244 ILE A N 1
ATOM 2005 C CA . ILE A 1 244 ? -10.528 7.181 33.503 1.00 97.31 244 ILE A CA 1
ATOM 2006 C C . ILE A 1 244 ? -10.134 8.548 32.900 1.00 97.31 244 ILE A C 1
ATOM 2008 O O . ILE A 1 244 ? -10.931 9.484 32.973 1.00 97.31 244 ILE A O 1
ATOM 2012 N N . PRO A 1 245 ? -8.943 8.696 32.294 1.00 96.38 245 PRO A N 1
ATOM 2013 C CA . PRO A 1 245 ? -8.559 9.915 31.584 1.00 96.38 245 PRO A CA 1
ATOM 2014 C C . PRO A 1 245 ? -9.429 10.191 30.351 1.00 96.38 245 PRO A C 1
ATOM 2016 O O . PRO A 1 245 ? -9.892 9.270 29.673 1.00 96.38 245 PRO A O 1
ATOM 2019 N N . ASP A 1 246 ? -9.627 11.464 30.017 1.00 95.62 246 ASP A N 1
ATOM 2020 C CA . ASP A 1 246 ? -10.486 11.882 28.901 1.00 95.62 246 ASP A CA 1
ATOM 2021 C C . ASP A 1 246 ? -9.991 11.400 27.529 1.00 95.62 246 ASP A C 1
ATOM 2023 O O . ASP A 1 246 ? -10.800 11.064 26.665 1.00 95.62 246 ASP A O 1
ATOM 2027 N N . ASP A 1 247 ? -8.677 11.312 27.336 1.00 95.00 247 ASP A N 1
ATOM 2028 C CA . ASP A 1 247 ? -8.022 10.767 26.140 1.00 95.00 247 ASP A CA 1
ATOM 2029 C C . ASP A 1 247 ? -8.148 9.239 26.011 1.00 95.00 247 ASP A C 1
ATOM 2031 O O . ASP A 1 247 ? -7.958 8.683 24.930 1.00 95.00 247 ASP A O 1
ATOM 2035 N N . VAL A 1 248 ? -8.540 8.554 27.090 1.00 95.69 248 VAL A N 1
ATOM 2036 C CA . VAL A 1 248 ? -8.910 7.131 27.074 1.00 95.69 248 VAL A CA 1
ATOM 2037 C C . VAL A 1 248 ? -10.423 6.959 26.891 1.00 95.69 248 VAL A C 1
ATOM 2039 O O . VAL A 1 248 ? -10.862 6.052 26.170 1.00 95.69 248 VAL A O 1
ATOM 2042 N N . LYS A 1 249 ? -11.245 7.836 27.496 1.00 94.69 249 LYS A N 1
ATOM 2043 C CA . LYS A 1 249 ? -12.705 7.861 27.277 1.00 94.69 249 LYS A CA 1
ATOM 2044 C C . LYS A 1 249 ? -13.047 8.167 25.828 1.00 94.69 249 LYS A C 1
ATOM 2046 O O . LYS A 1 249 ? -13.860 7.457 25.231 1.00 94.69 249 LYS A O 1
ATOM 2051 N N . SER A 1 250 ? -12.406 9.180 25.254 1.00 94.62 250 SER A N 1
ATOM 2052 C CA . SER A 1 250 ? -12.549 9.583 23.860 1.00 94.62 250 SER A CA 1
ATOM 2053 C C . SER A 1 250 ? -11.237 9.353 23.117 1.00 94.62 250 SER A C 1
ATOM 2055 O O . SER A 1 250 ? -10.290 10.124 23.233 1.00 94.62 250 SER A O 1
ATOM 2057 N N . ILE A 1 251 ? -11.206 8.306 22.290 1.00 94.44 251 ILE A N 1
ATOM 2058 C CA . ILE A 1 251 ? -10.015 7.895 21.527 1.00 94.44 251 ILE A CA 1
ATOM 2059 C C . ILE A 1 251 ? -9.539 8.931 20.495 1.00 94.44 251 ILE A C 1
ATOM 2061 O O . ILE A 1 251 ? -8.469 8.760 19.916 1.00 94.44 251 ILE A O 1
ATOM 2065 N N . GLY A 1 252 ? -10.338 9.969 20.227 1.00 94.94 252 GLY A N 1
ATOM 2066 C CA . GLY A 1 252 ? -9.959 11.095 19.372 1.00 94.94 252 GLY A CA 1
ATOM 2067 C C . GLY A 1 252 ? -9.261 12.236 20.113 1.00 94.94 252 GLY A C 1
ATOM 2068 O O . GLY A 1 252 ? -8.712 13.130 19.470 1.00 94.94 252 GLY A O 1
ATOM 2069 N N . LYS A 1 253 ? -9.245 12.220 21.452 1.00 95.50 253 LYS A N 1
ATOM 2070 C CA . LYS A 1 253 ? -8.530 13.211 22.260 1.00 95.50 253 LYS A CA 1
ATOM 2071 C C . LYS A 1 253 ? -7.077 12.780 22.472 1.00 95.50 253 LYS A C 1
ATOM 2073 O O . LYS A 1 253 ? -6.747 11.598 22.541 1.00 95.50 253 LYS A O 1
ATOM 2078 N N . LYS A 1 254 ? -6.202 13.776 22.569 1.00 95.69 254 LYS A N 1
ATOM 2079 C CA . LYS A 1 254 ? -4.794 13.610 22.939 1.00 95.69 254 LYS A CA 1
ATOM 2080 C C . LYS A 1 254 ? -4.622 13.957 24.414 1.00 95.69 254 LYS A C 1
ATOM 2082 O O . LYS A 1 254 ? -5.327 14.826 24.920 1.00 95.69 254 LYS A O 1
ATOM 2087 N N . ASN A 1 255 ? -3.671 13.310 25.074 1.00 94.56 255 ASN A N 1
ATOM 2088 C CA . ASN A 1 255 ? -3.247 13.665 26.422 1.00 94.56 255 ASN A CA 1
ATOM 2089 C C . ASN A 1 255 ? -2.517 15.017 26.454 1.00 94.56 255 ASN A C 1
ATOM 2091 O O . ASN A 1 255 ? -2.222 15.621 25.420 1.00 94.56 255 ASN A O 1
ATOM 2095 N N . GLU A 1 256 ? -2.159 15.462 27.657 1.00 93.88 256 GLU A N 1
ATOM 2096 C CA . GLU A 1 256 ? -1.456 16.730 27.905 1.00 93.88 256 GLU A CA 1
ATOM 2097 C C . GLU A 1 256 ? -0.108 16.847 27.170 1.00 93.88 256 GLU A C 1
ATOM 2099 O O . GLU A 1 256 ? 0.362 17.948 26.902 1.00 93.88 256 GLU A O 1
ATOM 2104 N N . LYS A 1 257 ? 0.506 15.717 26.790 1.00 92.50 257 LYS A N 1
ATOM 2105 C CA . LYS A 1 257 ? 1.759 15.669 26.017 1.00 92.50 257 LYS A CA 1
ATOM 2106 C C . LYS A 1 257 ? 1.528 15.705 24.501 1.00 92.50 257 LYS A C 1
ATOM 2108 O O . LYS A 1 257 ? 2.479 15.560 23.737 1.00 92.50 257 LYS A O 1
ATOM 2113 N N . GLY A 1 258 ? 0.283 15.856 24.048 1.00 93.56 258 GLY A N 1
ATOM 2114 C CA . GLY A 1 258 ? -0.081 15.888 22.630 1.00 93.56 258 GLY A CA 1
ATOM 2115 C C . GLY A 1 258 ? -0.104 14.517 21.941 1.00 93.56 258 GLY A C 1
ATOM 2116 O O . GLY A 1 258 ? -0.163 14.462 20.706 1.00 93.56 258 GLY A O 1
ATOM 2117 N N . ASN A 1 259 ? -0.093 13.424 22.712 1.00 93.62 259 ASN A N 1
ATOM 2118 C CA . ASN A 1 259 ? -0.098 12.049 22.210 1.00 93.62 259 ASN A CA 1
ATOM 2119 C C . ASN A 1 259 ? -1.460 11.384 22.417 1.00 93.62 259 ASN A C 1
ATOM 2121 O O . ASN A 1 259 ? -2.174 11.696 23.363 1.00 93.62 259 ASN A O 1
ATOM 2125 N N . PHE A 1 260 ? -1.816 10.440 21.551 1.00 95.75 260 PHE A N 1
ATOM 2126 C CA . PHE A 1 260 ? -2.951 9.554 21.817 1.00 95.75 260 PHE A CA 1
ATOM 2127 C C . PHE A 1 260 ? -2.559 8.495 22.846 1.00 95.75 260 PHE A C 1
ATOM 2129 O O . PHE A 1 260 ? -1.399 8.091 22.884 1.00 95.75 260 PHE A O 1
ATOM 2136 N N . THR A 1 261 ? -3.523 7.988 23.610 1.00 96.25 261 THR A N 1
ATOM 2137 C CA . THR A 1 261 ? -3.291 6.889 24.554 1.00 96.25 261 THR A CA 1
ATOM 2138 C C . THR A 1 261 ? -3.910 5.606 24.020 1.00 96.25 261 THR A C 1
ATOM 2140 O O . THR A 1 261 ? -5.094 5.558 23.693 1.00 96.25 261 THR A O 1
ATOM 2143 N N . ASN A 1 262 ? -3.103 4.549 23.909 1.00 97.50 262 ASN A N 1
ATOM 2144 C CA . ASN A 1 262 ? -3.594 3.248 23.475 1.00 97.50 262 ASN A CA 1
ATOM 2145 C C . ASN A 1 262 ? -4.435 2.596 24.599 1.00 97.50 262 ASN A C 1
ATOM 2147 O O . ASN A 1 262 ? -3.889 2.303 25.669 1.00 97.50 262 ASN A O 1
ATOM 2151 N N . PRO A 1 263 ? -5.739 2.323 24.383 1.00 97.25 263 PRO A N 1
ATOM 2152 C CA . PRO A 1 263 ? -6.606 1.761 25.418 1.00 97.25 263 PRO A CA 1
ATOM 2153 C C . PRO A 1 263 ? -6.195 0.342 25.835 1.00 97.25 263 PRO A C 1
ATOM 2155 O O . PRO A 1 263 ? -6.363 -0.016 26.999 1.00 97.25 263 PRO A O 1
ATOM 2158 N N . PHE A 1 264 ? -5.608 -0.460 24.938 1.00 98.12 264 PHE A N 1
ATOM 2159 C CA . PHE A 1 264 ? -5.101 -1.787 25.300 1.00 98.12 264 PHE A CA 1
ATOM 2160 C C . PHE A 1 264 ? -3.937 -1.672 26.283 1.00 98.12 264 PHE A C 1
ATOM 2162 O O . PHE A 1 264 ? -3.921 -2.376 27.289 1.00 98.12 264 PHE A O 1
ATOM 2169 N N . THR A 1 265 ? -3.000 -0.757 26.043 1.00 97.50 265 THR A N 1
ATOM 2170 C CA . THR A 1 265 ? -1.887 -0.505 26.967 1.00 97.50 265 THR A CA 1
ATOM 2171 C C . THR A 1 265 ? -2.390 0.035 28.304 1.00 97.50 265 THR A C 1
ATOM 2173 O O . THR A 1 265 ? -2.042 -0.502 29.357 1.00 97.50 265 THR A O 1
ATOM 2176 N N . TYR A 1 266 ? -3.270 1.040 28.276 1.00 97.81 266 TYR A N 1
ATOM 2177 C CA . TYR A 1 266 ? -3.798 1.656 29.493 1.00 97.81 266 TYR A CA 1
ATOM 2178 C C . TYR A 1 266 ? -4.499 0.641 30.411 1.00 97.81 266 TYR A C 1
ATOM 2180 O O . TYR A 1 266 ? -4.154 0.532 31.588 1.00 97.81 266 TYR A O 1
ATOM 2188 N N . PHE A 1 267 ? -5.446 -0.136 29.874 1.00 98.00 267 PHE A N 1
ATOM 2189 C CA . PHE A 1 267 ? -6.267 -1.050 30.673 1.00 98.00 267 PHE A CA 1
ATOM 2190 C C . PHE A 1 267 ? -5.599 -2.390 30.995 1.00 98.00 267 PHE A C 1
ATOM 2192 O O . PHE A 1 267 ? -5.998 -3.033 31.961 1.00 98.00 267 PHE A O 1
ATOM 2199 N N . LEU A 1 268 ? -4.616 -2.848 30.212 1.00 96.69 268 LEU A N 1
ATOM 2200 C CA . LEU A 1 268 ? -3.974 -4.150 30.452 1.00 96.69 268 LEU A CA 1
ATOM 2201 C C . LEU A 1 268 ? -2.644 -4.044 31.207 1.00 96.69 268 LEU A C 1
ATOM 2203 O O . LEU A 1 268 ? -2.221 -5.031 31.817 1.00 96.69 268 LEU A O 1
ATOM 2207 N N . MET A 1 269 ? -1.978 -2.885 31.177 1.00 94.88 269 MET A N 1
ATOM 2208 C CA . MET A 1 269 ? -0.611 -2.736 31.695 1.00 94.88 269 MET A CA 1
ATOM 2209 C C . MET A 1 269 ? -0.439 -1.583 32.684 1.00 94.88 269 MET A C 1
ATOM 2211 O O . MET A 1 269 ? 0.245 -1.780 33.689 1.00 94.88 269 MET A O 1
ATOM 2215 N N . ASN A 1 270 ? -1.060 -0.428 32.434 1.00 92.44 270 ASN A N 1
ATOM 2216 C CA . ASN A 1 270 ? -0.787 0.799 33.191 1.00 92.44 270 ASN A CA 1
ATOM 2217 C C . ASN A 1 270 ? -1.817 1.032 34.315 1.00 92.44 270 ASN A C 1
ATOM 2219 O O . ASN A 1 270 ? -2.323 0.080 34.917 1.00 92.44 270 ASN A O 1
ATOM 2223 N N . GLU A 1 271 ? -2.128 2.297 34.629 1.00 91.12 271 GLU A N 1
ATOM 2224 C CA . GLU A 1 271 ? -2.997 2.680 35.747 1.00 91.12 271 GLU A CA 1
ATOM 2225 C C . GLU A 1 271 ? -4.406 2.076 35.628 1.00 91.12 271 GLU A C 1
ATOM 2227 O O . GLU A 1 271 ? -5.034 1.761 36.641 1.00 91.12 271 GLU A O 1
ATOM 2232 N N . GLY A 1 272 ? -4.875 1.835 34.398 1.00 92.94 272 GLY A N 1
ATOM 2233 C CA . GLY A 1 272 ? -6.167 1.212 34.117 1.00 92.94 272 GLY A CA 1
ATOM 2234 C C . GLY A 1 272 ? -6.277 -0.251 34.561 1.00 92.94 272 GLY A C 1
ATOM 2235 O O . GLY A 1 272 ? -7.383 -0.720 34.826 1.00 92.94 272 GLY A O 1
ATOM 2236 N N . LYS A 1 273 ? -5.155 -0.975 34.701 1.00 93.56 273 LYS A N 1
ATOM 2237 C CA . LYS A 1 273 ? -5.136 -2.413 35.038 1.00 93.56 273 LYS A CA 1
ATOM 2238 C C . LYS A 1 273 ? -5.769 -2.728 36.390 1.00 93.56 273 LYS A C 1
ATOM 2240 O O . LYS A 1 273 ? -6.428 -3.752 36.548 1.00 93.56 273 LYS A O 1
ATOM 2245 N N . ASN A 1 274 ? -5.544 -1.853 37.367 1.00 91.94 274 ASN A N 1
ATOM 2246 C CA . ASN A 1 274 ? -6.012 -2.022 38.743 1.00 91.94 274 ASN A CA 1
ATOM 2247 C C . ASN A 1 274 ? -7.043 -0.952 39.126 1.00 91.94 274 ASN A C 1
ATOM 2249 O O . ASN A 1 274 ? -7.207 -0.651 40.311 1.00 91.94 274 ASN A O 1
ATOM 2253 N N . LEU A 1 275 ? -7.707 -0.356 38.130 1.00 94.62 275 LEU A N 1
ATOM 2254 C CA . LEU A 1 275 ? -8.639 0.735 38.353 1.00 94.62 275 LEU A CA 1
ATOM 2255 C C . LEU A 1 275 ? -9.868 0.243 39.123 1.00 94.62 275 LEU A C 1
ATOM 2257 O O . LEU A 1 275 ? -10.634 -0.605 38.663 1.00 94.62 275 LEU A O 1
ATOM 2261 N N . GLU A 1 276 ? -10.051 0.782 40.323 1.00 93.31 276 GLU A N 1
ATOM 2262 C CA . GLU A 1 276 ? -11.208 0.481 41.161 1.00 93.31 276 GLU A CA 1
ATOM 2263 C C . GLU A 1 276 ? -12.516 0.875 40.461 1.00 93.31 276 GLU A C 1
ATOM 2265 O O . GLU A 1 276 ? -12.570 1.876 39.747 1.00 93.31 276 GLU A O 1
ATOM 2270 N N . GLY A 1 277 ? -13.567 0.075 40.657 1.00 94.81 277 GLY A N 1
ATOM 2271 C CA . GLY A 1 277 ? -14.859 0.292 40.002 1.00 94.81 277 GLY A CA 1
ATOM 2272 C C . GLY A 1 277 ? -14.859 -0.043 38.509 1.00 94.81 277 GLY A C 1
ATOM 2273 O O . GLY A 1 277 ? -15.819 0.279 37.821 1.00 94.81 277 GLY A O 1
ATOM 2274 N N . THR A 1 278 ? -13.804 -0.687 37.990 1.00 97.06 278 THR A N 1
ATOM 2275 C CA . THR A 1 278 ? -13.665 -1.042 36.569 1.00 97.06 278 THR A CA 1
ATOM 2276 C C . THR A 1 278 ? -13.418 -2.539 36.380 1.00 97.06 278 THR A C 1
ATOM 2278 O O . THR A 1 278 ? -12.695 -3.188 37.139 1.00 97.06 278 THR A O 1
ATOM 2281 N N . LYS A 1 279 ? -14.025 -3.103 35.336 1.00 96.88 279 LYS A N 1
ATOM 2282 C CA . LYS A 1 279 ? -13.846 -4.472 34.858 1.00 96.88 279 LYS A CA 1
ATOM 2283 C C . LYS A 1 279 ? -13.450 -4.454 33.394 1.00 96.88 279 LYS A C 1
ATOM 2285 O O . LYS A 1 279 ? -14.085 -3.797 32.575 1.00 96.88 279 LYS A O 1
ATOM 2290 N N . VAL A 1 280 ? -12.401 -5.206 33.083 1.00 97.50 280 VAL A N 1
ATOM 2291 C CA . VAL A 1 280 ? -11.814 -5.297 31.748 1.00 97.50 280 VAL A CA 1
ATOM 2292 C C . VAL A 1 280 ? -11.884 -6.749 31.291 1.00 97.50 280 VAL A C 1
ATOM 2294 O O . VAL A 1 280 ? -11.438 -7.650 31.999 1.00 97.50 280 VAL A O 1
ATOM 2297 N N . MET A 1 281 ? -12.452 -6.978 30.110 1.00 97.75 281 MET A N 1
ATOM 2298 C CA . MET A 1 281 ? -12.633 -8.296 29.509 1.00 97.75 281 MET A CA 1
ATOM 2299 C C . MET A 1 281 ? -11.968 -8.318 28.134 1.00 97.75 281 MET A C 1
ATOM 2301 O O . MET A 1 281 ? -12.410 -7.634 27.211 1.00 97.75 281 MET A O 1
ATOM 2305 N N . LEU A 1 282 ? -10.929 -9.134 27.976 1.00 97.88 282 LEU A N 1
ATOM 2306 C CA . LEU A 1 282 ? -10.370 -9.435 26.661 1.00 97.88 282 LEU A CA 1
ATOM 2307 C C . LEU A 1 282 ? -11.139 -10.614 26.058 1.00 97.88 282 LEU A C 1
ATOM 2309 O O . LEU A 1 282 ? -11.253 -11.669 26.686 1.00 97.88 282 LEU A O 1
ATOM 2313 N N . ALA A 1 283 ? -11.675 -10.446 24.851 1.00 97.69 283 ALA A N 1
ATOM 2314 C CA . ALA A 1 283 ? -12.381 -11.526 24.171 1.00 97.69 283 ALA A CA 1
ATOM 2315 C C . ALA A 1 283 ? -11.440 -12.694 23.844 1.00 97.69 283 ALA A C 1
ATOM 2317 O O . ALA A 1 283 ? -10.280 -12.496 23.474 1.00 97.69 283 ALA A O 1
ATOM 2318 N N . LYS A 1 284 ? -11.971 -13.922 23.903 1.00 95.25 284 LYS A N 1
ATOM 2319 C CA . LYS A 1 284 ? -11.294 -15.096 23.327 1.00 95.25 284 LYS A CA 1
ATOM 2320 C C . LYS A 1 284 ? -11.366 -15.071 21.800 1.00 95.25 284 LYS A C 1
ATOM 2322 O O . LYS A 1 284 ? -10.446 -15.545 21.141 1.00 95.25 284 LYS A O 1
ATOM 2327 N N . GLN A 1 285 ? -12.460 -14.531 21.263 1.00 96.88 285 GLN A N 1
ATOM 2328 C CA . GLN A 1 285 ? -12.696 -14.390 19.835 1.00 96.88 285 GLN A CA 1
ATOM 2329 C C . GLN A 1 285 ? -11.783 -13.324 19.216 1.00 96.88 285 GLN A C 1
ATOM 2331 O O . GLN A 1 285 ? -11.600 -12.243 19.776 1.00 96.88 285 GLN A O 1
ATOM 2336 N N . GLN A 1 286 ? -11.273 -13.615 18.024 1.00 97.88 286 GLN A N 1
ATOM 2337 C CA . GLN A 1 286 ? -10.511 -12.708 17.168 1.00 97.88 286 GLN A CA 1
ATOM 2338 C C . GLN A 1 286 ? -11.166 -12.605 15.794 1.00 97.88 286 GLN A C 1
ATOM 2340 O O . GLN A 1 286 ? -11.867 -13.523 15.368 1.00 97.88 286 GLN A O 1
ATOM 2345 N N . LEU A 1 287 ? -10.900 -11.513 15.083 1.00 98.62 287 LEU A N 1
ATOM 2346 C CA . LEU A 1 287 ? -11.325 -11.328 13.696 1.00 98.62 287 LEU A CA 1
ATOM 2347 C C . LEU A 1 287 ? -10.096 -11.215 12.791 1.00 98.62 287 LEU A C 1
ATOM 2349 O O . LEU A 1 287 ? -9.377 -10.225 12.853 1.00 98.62 287 LEU A O 1
ATOM 2353 N N . ALA A 1 288 ? -9.856 -12.223 11.963 1.00 98.44 288 ALA A N 1
ATOM 2354 C CA . ALA A 1 288 ? -8.879 -12.197 10.887 1.00 98.44 288 ALA A CA 1
ATOM 2355 C C . ALA A 1 288 ? -9.497 -11.525 9.654 1.00 98.44 288 ALA A C 1
ATOM 2357 O O . ALA A 1 288 ? -10.487 -12.006 9.098 1.00 98.44 288 ALA A O 1
ATOM 2358 N N . VAL A 1 289 ? -8.908 -10.408 9.242 1.00 98.56 289 VAL A N 1
ATOM 2359 C CA . VAL A 1 289 ? -9.360 -9.570 8.133 1.00 98.56 289 VAL A CA 1
ATOM 2360 C C . VAL A 1 289 ? -8.396 -9.712 6.958 1.00 98.56 289 VAL A C 1
ATOM 2362 O O . VAL A 1 289 ? -7.189 -9.574 7.143 1.00 98.56 289 VAL A O 1
ATOM 2365 N N . SER A 1 290 ? -8.916 -9.919 5.750 1.00 98.44 290 SER A N 1
ATOM 2366 C CA . SER A 1 290 ? -8.144 -9.806 4.505 1.00 98.44 290 SER A CA 1
ATOM 2367 C C . SER A 1 290 ? -8.860 -8.937 3.473 1.00 98.44 290 SER A C 1
ATOM 2369 O O . SER A 1 290 ? -10.051 -8.660 3.594 1.00 98.44 290 SER A O 1
ATOM 2371 N N . SER A 1 291 ? -8.138 -8.490 2.450 1.00 98.44 291 SER A N 1
ATOM 2372 C CA . SER A 1 291 ? -8.679 -7.751 1.306 1.00 98.44 291 SER A CA 1
ATOM 2373 C C . SER A 1 291 ? -8.257 -8.420 0.006 1.00 98.44 291 SER A C 1
ATOM 2375 O O . SER A 1 291 ? -7.116 -8.858 -0.105 1.00 98.44 291 SER A O 1
ATOM 2377 N N . SER A 1 292 ? -9.137 -8.438 -0.995 1.00 98.19 292 SER A N 1
ATOM 2378 C CA . SER A 1 292 ? -8.796 -8.856 -2.359 1.00 98.19 292 SER A CA 1
ATOM 2379 C C . SER A 1 292 ? -9.200 -7.773 -3.352 1.00 98.19 292 SER A C 1
ATOM 2381 O O . SER A 1 292 ? -10.341 -7.309 -3.339 1.00 98.19 292 SER A O 1
ATOM 2383 N N . LEU A 1 293 ? -8.257 -7.323 -4.184 1.00 98.44 293 LEU A N 1
ATOM 2384 C CA . LEU A 1 293 ? -8.536 -6.272 -5.160 1.00 98.44 293 LEU A CA 1
ATOM 2385 C C . LEU A 1 293 ? -9.197 -6.872 -6.412 1.00 98.44 293 LEU A C 1
ATOM 2387 O O . LEU A 1 293 ? -8.613 -7.731 -7.066 1.00 98.44 293 LEU A O 1
ATOM 2391 N N . ASP A 1 294 ? -10.385 -6.383 -6.781 1.00 98.00 294 ASP A N 1
ATOM 2392 C CA . ASP A 1 294 ? -11.073 -6.768 -8.018 1.00 98.00 294 ASP A CA 1
ATOM 2393 C C . ASP A 1 294 ? -10.349 -6.244 -9.270 1.00 98.00 294 ASP A C 1
ATOM 2395 O O . ASP A 1 294 ? -10.489 -5.083 -9.665 1.00 98.00 294 ASP A O 1
ATOM 2399 N N . LEU A 1 295 ? -9.601 -7.137 -9.917 1.00 98.38 295 LEU A N 1
ATOM 2400 C CA . LEU A 1 295 ? -8.882 -6.893 -11.170 1.00 98.38 295 LEU A CA 1
ATOM 2401 C C . LEU A 1 295 ? -9.813 -6.654 -12.372 1.00 98.38 295 LEU A C 1
ATOM 2403 O O . LEU A 1 295 ? -9.376 -6.111 -13.386 1.00 98.38 295 LEU A O 1
ATOM 2407 N N . GLY A 1 296 ? -11.086 -7.049 -12.265 1.00 97.50 296 GLY A N 1
ATOM 2408 C CA . GLY A 1 296 ? -12.116 -6.872 -13.290 1.00 97.50 296 GLY A CA 1
ATOM 2409 C C . GLY A 1 296 ? -12.966 -5.611 -13.125 1.00 97.50 296 GLY A C 1
ATOM 2410 O O . GLY A 1 296 ? -13.826 -5.348 -13.960 1.00 97.50 296 GLY A O 1
ATOM 2411 N N . SER A 1 297 ? -12.731 -4.821 -12.071 1.00 96.94 297 SER A N 1
ATOM 2412 C CA . SER A 1 297 ? -13.480 -3.583 -11.780 1.00 96.94 297 SER A CA 1
ATOM 2413 C C . SER A 1 297 ? -13.208 -2.430 -12.763 1.00 96.94 297 SER A C 1
ATOM 2415 O O . SER A 1 297 ? -13.788 -1.348 -12.634 1.00 96.94 297 SER A O 1
ATOM 2417 N N . GLY A 1 298 ? -12.348 -2.662 -13.760 1.00 97.88 298 GLY A N 1
ATOM 2418 C CA . GLY A 1 298 ? -11.909 -1.689 -14.749 1.00 97.88 298 GLY A CA 1
ATOM 2419 C C . GLY A 1 298 ? -10.653 -0.922 -14.334 1.00 97.88 298 GLY A C 1
ATOM 2420 O O . GLY A 1 298 ? -10.042 -1.176 -13.295 1.00 97.88 298 GLY A O 1
ATOM 2421 N N . LEU A 1 299 ? -10.256 0.026 -15.182 1.00 98.25 299 LEU A N 1
ATOM 2422 C CA . LEU A 1 299 ? -9.068 0.864 -15.017 1.00 98.25 299 LEU A CA 1
ATOM 2423 C C . LEU A 1 299 ? -9.450 2.337 -15.093 1.00 98.25 299 LEU A C 1
ATOM 2425 O O . LEU A 1 299 ? -9.916 2.822 -16.125 1.00 98.25 299 LEU A O 1
ATOM 2429 N N . TYR A 1 300 ? -9.218 3.072 -14.012 1.00 97.62 300 TYR A N 1
ATOM 2430 C CA . TYR A 1 300 ? -9.396 4.515 -14.036 1.00 97.62 300 TYR A CA 1
ATOM 2431 C C . TYR A 1 300 ? -8.170 5.194 -14.656 1.00 97.62 300 TYR A C 1
ATOM 2433 O O . TYR A 1 300 ? -7.030 4.985 -14.242 1.00 97.62 300 TYR A O 1
ATOM 2441 N N . VAL A 1 301 ? -8.400 6.036 -15.657 1.00 96.00 301 VAL A N 1
ATOM 2442 C CA . VAL A 1 301 ? -7.363 6.895 -16.227 1.00 96.00 301 VAL A CA 1
ATOM 2443 C C . VAL A 1 301 ? -7.380 8.212 -15.459 1.00 96.00 301 VAL A C 1
ATOM 2445 O O . VAL A 1 301 ? -8.268 9.044 -15.645 1.00 96.00 301 VAL A O 1
ATOM 2448 N N . ASP A 1 302 ? -6.403 8.402 -14.573 1.00 92.25 302 ASP A N 1
ATOM 2449 C CA . ASP A 1 302 ? -6.293 9.634 -13.797 1.00 92.25 302 ASP A CA 1
ATOM 2450 C C . ASP A 1 302 ? -5.585 10.724 -14.605 1.00 92.25 302 ASP A C 1
ATOM 2452 O O . ASP A 1 302 ? -4.358 10.768 -14.701 1.00 92.25 302 ASP A O 1
ATOM 2456 N N . LYS A 1 303 ? -6.375 11.636 -15.173 1.00 88.62 303 LYS A N 1
ATOM 2457 C CA . LYS A 1 303 ? -5.866 12.783 -15.933 1.00 88.62 303 LYS A CA 1
ATOM 2458 C C . LYS A 1 303 ? -4.931 13.685 -15.107 1.00 88.62 303 LYS A C 1
ATOM 2460 O O . LYS A 1 303 ? -4.081 14.330 -15.705 1.00 88.62 303 LYS A O 1
ATOM 2465 N N . LEU A 1 304 ? -5.033 13.719 -13.770 1.00 88.69 304 LEU A N 1
ATOM 2466 C CA . LEU A 1 304 ? -4.107 14.492 -12.921 1.00 88.69 304 LEU A CA 1
ATOM 2467 C C . LEU A 1 304 ? -2.694 13.893 -12.890 1.00 88.69 304 LEU A C 1
ATOM 2469 O O . LEU A 1 304 ? -1.751 14.562 -12.478 1.00 88.69 304 LEU A O 1
ATOM 2473 N N . LYS A 1 305 ? -2.538 12.631 -13.306 1.00 87.81 305 LYS A N 1
ATOM 2474 C CA . LYS A 1 305 ? -1.246 11.933 -13.378 1.00 87.81 305 LYS A CA 1
ATOM 2475 C C . LYS A 1 305 ? -0.661 11.911 -14.787 1.00 87.81 305 LYS A C 1
ATOM 2477 O O . LYS A 1 305 ? 0.466 11.458 -14.968 1.00 87.81 305 LYS A O 1
ATOM 2482 N N . ILE A 1 306 ? -1.398 12.414 -15.777 1.00 85.25 306 ILE A N 1
ATOM 2483 C CA . ILE A 1 306 ? -0.922 12.531 -17.152 1.00 85.25 306 ILE A CA 1
ATOM 2484 C C . ILE A 1 306 ? -0.408 13.956 -17.343 1.00 85.25 306 ILE A C 1
ATOM 2486 O O . ILE A 1 306 ? -1.185 14.892 -17.511 1.00 85.25 306 ILE A O 1
ATOM 2490 N N . ASN A 1 307 ? 0.915 14.121 -17.330 1.00 78.50 307 ASN A N 1
ATOM 2491 C CA . ASN A 1 307 ? 1.587 15.407 -17.550 1.00 78.50 307 ASN A CA 1
ATOM 2492 C C . ASN A 1 307 ? 1.552 15.829 -19.032 1.00 78.50 307 ASN A C 1
ATOM 2494 O O . ASN A 1 307 ? 2.592 16.120 -19.621 1.00 78.50 307 ASN A O 1
ATOM 2498 N N . SER A 1 308 ? 0.372 15.813 -19.657 1.00 83.88 308 SER A N 1
ATOM 2499 C CA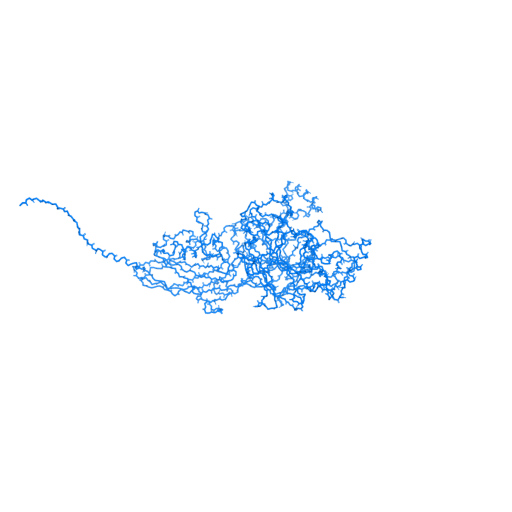 . SER A 1 308 ? 0.177 16.355 -20.998 1.00 83.88 308 SER A CA 1
ATOM 2500 C C . SER A 1 308 ? -1.263 16.791 -21.268 1.00 83.88 308 SER A C 1
ATOM 2502 O O . SER A 1 308 ? -2.210 16.125 -20.842 1.00 83.88 308 SER A O 1
ATOM 2504 N N . SER A 1 309 ? -1.429 17.874 -22.035 1.00 83.00 309 SER A N 1
ATOM 2505 C CA . SER A 1 309 ? -2.735 18.289 -22.572 1.00 83.00 309 SER A CA 1
ATOM 2506 C C . SER A 1 309 ? -3.202 17.451 -23.768 1.00 83.00 309 SER A C 1
ATOM 2508 O O . SER A 1 309 ? -4.387 17.455 -24.110 1.00 83.00 309 SER A O 1
ATOM 2510 N N . LYS A 1 310 ? -2.289 16.707 -24.404 1.00 84.50 310 LYS A N 1
ATOM 2511 C CA . LYS A 1 310 ? -2.539 15.949 -25.635 1.00 84.50 310 LYS A CA 1
ATOM 2512 C C . LYS A 1 310 ? -2.586 14.458 -25.333 1.00 84.50 310 LYS A C 1
ATOM 2514 O O . LYS A 1 310 ? -1.595 13.753 -25.491 1.00 84.50 310 LYS A O 1
ATOM 2519 N N . ILE A 1 311 ? -3.755 13.983 -24.914 1.00 88.62 311 ILE A N 1
ATOM 2520 C CA . ILE A 1 311 ? -4.013 12.550 -24.736 1.00 88.62 311 ILE A CA 1
ATOM 2521 C C . ILE A 1 311 ? -4.812 12.003 -25.915 1.00 88.62 311 ILE A C 1
ATOM 2523 O O . ILE A 1 311 ? -5.834 12.568 -26.308 1.00 88.62 311 ILE A O 1
ATOM 2527 N N . ASN A 1 312 ? -4.366 10.882 -26.471 1.00 93.75 312 ASN A N 1
ATOM 2528 C CA . ASN A 1 312 ? -5.140 10.141 -27.450 1.00 93.75 312 ASN A CA 1
ATOM 2529 C C . ASN A 1 312 ? -6.147 9.246 -26.714 1.00 93.75 312 ASN A C 1
ATOM 2531 O O . ASN A 1 312 ? -5.778 8.329 -25.987 1.00 93.75 312 ASN A O 1
ATOM 2535 N N . THR A 1 313 ? -7.437 9.506 -26.893 1.00 94.50 313 THR A N 1
ATOM 2536 C CA . THR A 1 313 ? -8.510 8.759 -26.219 1.00 94.50 313 THR A CA 1
ATOM 2537 C C . THR A 1 313 ? -9.096 7.636 -27.076 1.00 94.50 313 THR A C 1
ATOM 2539 O O . THR A 1 313 ? -10.059 6.996 -26.662 1.00 94.50 313 THR A O 1
ATOM 2542 N N . SER A 1 314 ? -8.525 7.350 -28.253 1.00 96.94 314 SER A N 1
ATOM 2543 C CA . SER A 1 314 ? -9.050 6.338 -29.190 1.00 96.94 314 SER A CA 1
ATOM 2544 C C . SER A 1 314 ? -9.084 4.914 -28.625 1.00 96.94 314 SER A C 1
ATOM 2546 O O . SER A 1 314 ? -9.893 4.105 -29.073 1.00 96.94 314 SER A O 1
ATOM 2548 N N . ALA A 1 315 ? -8.253 4.607 -27.625 1.00 96.69 315 ALA A N 1
ATOM 2549 C CA . ALA A 1 315 ? -8.256 3.315 -26.940 1.00 96.69 315 ALA A CA 1
ATOM 2550 C C . ALA A 1 315 ? -9.194 3.256 -25.719 1.00 96.69 315 ALA A C 1
ATOM 2552 O O . ALA A 1 315 ? -9.250 2.217 -25.057 1.00 96.69 315 ALA A O 1
ATOM 2553 N N . PHE A 1 316 ? -9.930 4.330 -25.403 1.00 96.81 316 PHE A N 1
ATOM 2554 C CA . PHE A 1 316 ? -10.886 4.313 -24.296 1.00 96.81 316 PHE A CA 1
ATOM 2555 C C . PHE A 1 316 ? -11.994 3.296 -24.563 1.00 96.81 316 PHE A C 1
ATOM 2557 O O . PHE A 1 316 ? -12.557 3.210 -25.653 1.00 96.81 316 PHE A O 1
ATOM 2564 N N . LYS A 1 317 ? -12.329 2.537 -23.525 1.00 95.44 317 LYS A N 1
ATOM 2565 C CA . LYS A 1 317 ? -13.373 1.509 -23.531 1.00 95.44 317 LYS A CA 1
ATOM 2566 C C . LYS A 1 317 ? -14.252 1.690 -22.296 1.00 95.44 317 LYS A C 1
ATOM 2568 O O . LYS A 1 317 ? -13.825 2.355 -21.352 1.00 95.44 317 LYS A O 1
ATOM 2573 N N . PRO A 1 318 ? -15.457 1.098 -22.230 1.00 95.19 318 PRO A N 1
ATOM 2574 C CA . PRO A 1 318 ? -16.310 1.213 -21.044 1.00 95.19 318 PRO A CA 1
ATOM 2575 C C . PRO A 1 318 ? -15.608 0.830 -19.730 1.00 95.19 318 PRO A C 1
ATOM 2577 O O . PRO A 1 318 ? -15.848 1.465 -18.709 1.00 95.19 318 PRO A O 1
ATOM 2580 N N . ASN A 1 319 ? -14.689 -0.141 -19.773 1.00 95.81 319 ASN A N 1
ATOM 2581 C CA . ASN A 1 319 ? -13.926 -0.618 -18.617 1.00 95.81 319 ASN A CA 1
ATOM 2582 C C . ASN A 1 319 ? -12.528 0.018 -18.452 1.00 95.81 319 ASN A C 1
ATOM 2584 O O . ASN A 1 319 ? -11.778 -0.397 -17.572 1.00 95.81 319 ASN A O 1
ATOM 2588 N N . 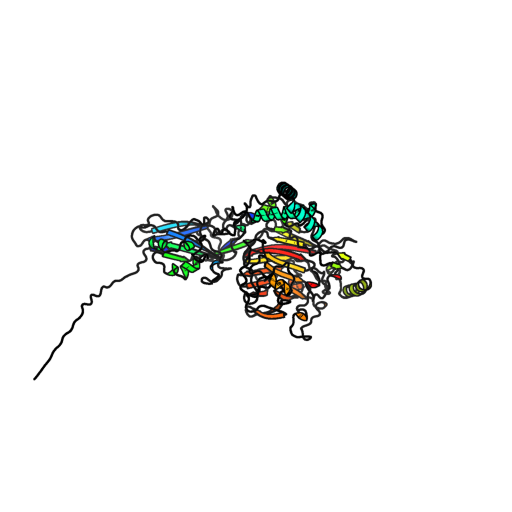CYS A 1 320 ? -12.156 0.998 -19.280 1.00 97.69 320 CYS A N 1
ATOM 2589 C CA . CYS A 1 320 ? -10.919 1.761 -19.126 1.00 97.69 320 CYS A CA 1
ATOM 2590 C C . CYS A 1 320 ? -11.075 3.159 -19.733 1.00 97.69 320 CYS A C 1
ATOM 2592 O O . CYS A 1 320 ? -11.131 3.304 -20.956 1.00 97.69 320 CYS A O 1
ATOM 2594 N N . ASN A 1 321 ? -11.205 4.179 -18.881 1.00 96.31 321 ASN A N 1
ATOM 2595 C CA . ASN A 1 321 ? -11.396 5.584 -19.263 1.00 96.31 321 ASN A CA 1
ATOM 2596 C C . ASN A 1 321 ? -11.343 6.502 -18.018 1.00 96.31 321 ASN A C 1
ATOM 2598 O O . ASN A 1 321 ? -10.988 6.079 -16.919 1.00 96.31 321 ASN A O 1
ATOM 2602 N N . THR A 1 322 ? -11.728 7.770 -18.186 1.00 94.56 322 THR A N 1
ATOM 2603 C CA . THR A 1 322 ? -11.726 8.813 -17.144 1.00 94.56 322 THR A CA 1
ATOM 2604 C C . THR A 1 322 ? -13.109 9.035 -16.501 1.00 94.56 322 THR A C 1
ATOM 2606 O O . THR A 1 322 ? -13.379 10.121 -15.990 1.00 94.56 322 THR A O 1
ATOM 2609 N N . SER A 1 323 ? -14.041 8.082 -16.608 1.00 94.25 323 SER A N 1
ATOM 2610 C CA . SER A 1 323 ? -15.427 8.243 -16.141 1.00 94.25 323 SER A CA 1
ATOM 2611 C C . SER A 1 323 ? -15.530 8.289 -14.621 1.00 94.25 323 SER A C 1
ATOM 2613 O O . SER A 1 323 ? -14.733 7.695 -13.892 1.00 94.25 323 SER A O 1
ATOM 2615 N N . GLU A 1 324 ? -16.580 8.947 -14.139 1.00 92.75 324 GLU A N 1
ATOM 2616 C CA . GLU A 1 324 ? -16.897 8.984 -12.716 1.00 92.75 324 GLU A CA 1
ATOM 2617 C C . GLU A 1 324 ? -17.216 7.589 -12.154 1.00 92.75 324 GLU A C 1
ATOM 2619 O O . GLU A 1 324 ? -16.855 7.285 -11.018 1.00 92.75 324 GLU A O 1
ATOM 2624 N N . THR A 1 325 ? -17.828 6.711 -12.956 1.00 94.25 325 THR A N 1
ATOM 2625 C CA . THR A 1 325 ? -18.071 5.314 -12.575 1.00 94.25 325 THR A CA 1
ATOM 2626 C C . THR A 1 325 ? -16.759 4.607 -12.252 1.00 94.25 325 THR A C 1
ATOM 2628 O O . THR A 1 325 ? -16.598 4.128 -11.133 1.00 94.25 325 THR A O 1
ATOM 2631 N N . LEU A 1 326 ? -15.781 4.617 -13.168 1.00 96.06 326 LEU A N 1
ATOM 2632 C CA . LEU A 1 326 ? -14.478 3.993 -12.908 1.00 96.06 326 LEU A CA 1
ATOM 2633 C C . LEU A 1 326 ? -13.719 4.707 -11.787 1.00 96.06 326 LEU A C 1
ATOM 2635 O O . LEU A 1 326 ? -13.074 4.050 -10.975 1.00 96.06 326 LEU A O 1
ATOM 2639 N N . ARG A 1 327 ? -13.851 6.032 -11.652 1.00 94.69 327 ARG A N 1
ATOM 2640 C CA . ARG A 1 327 ? -13.290 6.757 -10.502 1.00 94.69 327 ARG A CA 1
ATOM 2641 C C . ARG A 1 327 ? -13.777 6.175 -9.174 1.00 94.69 327 ARG A C 1
ATOM 2643 O O . ARG A 1 327 ? -12.975 6.092 -8.245 1.00 94.69 327 ARG A O 1
ATOM 2650 N N . ARG A 1 328 ? -15.044 5.767 -9.086 1.00 93.56 328 ARG A N 1
ATOM 2651 C CA . ARG A 1 328 ? -15.654 5.190 -7.880 1.00 93.56 328 ARG A CA 1
ATOM 2652 C C . ARG A 1 328 ? -15.289 3.723 -7.682 1.00 93.56 328 ARG A C 1
ATOM 2654 O O . ARG A 1 328 ? -14.925 3.345 -6.575 1.00 93.56 328 ARG A O 1
ATOM 2661 N N . THR A 1 329 ? -15.389 2.921 -8.741 1.00 94.56 329 THR A N 1
ATOM 2662 C CA . THR A 1 329 ? -15.407 1.456 -8.623 1.00 94.56 329 THR A CA 1
ATOM 2663 C C . THR A 1 329 ? -14.102 0.777 -9.014 1.00 94.56 329 THR A C 1
ATOM 2665 O O . THR A 1 3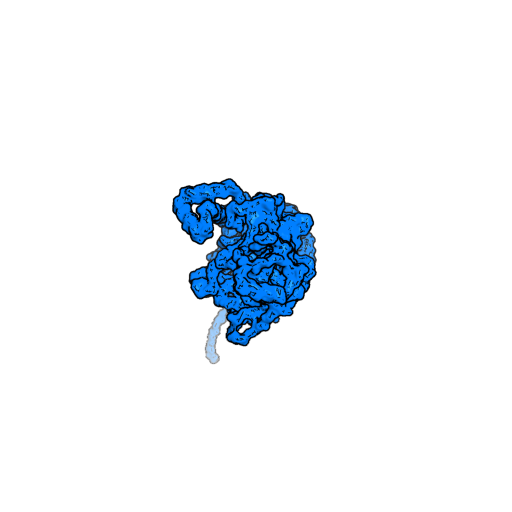29 ? -13.838 -0.313 -8.520 1.00 94.56 329 THR A O 1
ATOM 2668 N N . ALA A 1 330 ? -13.286 1.372 -9.891 1.00 97.81 330 ALA A N 1
ATOM 2669 C CA . ALA A 1 330 ? -12.057 0.732 -10.351 1.00 97.81 330 ALA A CA 1
ATOM 2670 C C . ALA A 1 330 ? -11.025 0.712 -9.225 1.00 97.81 330 ALA A C 1
ATOM 2672 O O . ALA A 1 330 ? -10.628 1.766 -8.722 1.00 97.81 330 ALA A O 1
ATOM 2673 N N . HIS A 1 331 ? -10.546 -0.473 -8.860 1.00 98.50 331 HIS A N 1
ATOM 2674 C CA . HIS A 1 331 ? -9.505 -0.629 -7.842 1.00 98.50 331 HIS A CA 1
ATOM 2675 C C . HIS A 1 331 ? -8.104 -0.289 -8.362 1.00 98.50 331 HIS A C 1
ATOM 2677 O O . HIS A 1 331 ? -7.170 -0.200 -7.565 1.00 98.50 331 HIS A O 1
ATOM 2683 N N . PHE A 1 332 ? -7.958 -0.086 -9.673 1.00 98.69 332 PHE A N 1
ATOM 2684 C CA . PHE A 1 332 ? -6.685 0.158 -10.339 1.00 98.69 332 PHE A CA 1
ATOM 2685 C C . PHE A 1 332 ? -6.746 1.371 -11.265 1.00 98.69 332 PHE A C 1
ATOM 2687 O O . PHE A 1 332 ? -7.793 1.700 -11.829 1.00 98.69 332 PHE A O 1
ATOM 2694 N N . SER A 1 333 ? -5.591 2.006 -11.432 1.00 98.00 333 SER A N 1
ATOM 2695 C CA . SER A 1 333 ? -5.321 3.000 -12.466 1.00 98.00 333 SER A CA 1
ATOM 2696 C C . SER A 1 333 ? -4.162 2.540 -13.339 1.00 98.00 333 SER A C 1
ATOM 2698 O O . SER A 1 333 ? -3.279 1.813 -12.881 1.00 98.00 333 SER A O 1
ATOM 2700 N N . GLN A 1 334 ? -4.112 3.020 -14.580 1.00 96.56 334 GLN A N 1
ATOM 2701 C CA . GLN A 1 334 ? -2.877 2.934 -15.355 1.00 96.56 334 GLN A CA 1
ATOM 2702 C C . GLN A 1 334 ? -1.777 3.759 -14.667 1.00 96.56 334 GLN A C 1
ATOM 2704 O O . GLN A 1 334 ? -2.014 4.901 -14.267 1.00 96.56 334 GLN A O 1
ATOM 2709 N N . TYR A 1 335 ? -0.586 3.176 -14.521 1.00 96.44 335 TYR A N 1
ATOM 2710 C CA . TYR A 1 335 ? 0.569 3.845 -13.933 1.00 96.44 335 TYR A CA 1
ATOM 2711 C C . TYR A 1 335 ? 1.402 4.515 -15.030 1.00 96.44 335 TYR A C 1
ATOM 2713 O O . TYR A 1 335 ? 1.873 3.860 -15.963 1.00 96.44 335 TYR A O 1
ATOM 2721 N N . PHE A 1 336 ? 1.565 5.834 -14.925 1.00 94.00 336 PHE A N 1
ATOM 2722 C CA . PHE A 1 336 ? 2.374 6.632 -15.843 1.00 94.00 336 PHE A CA 1
ATOM 2723 C C . PHE A 1 336 ? 3.719 6.941 -15.188 1.00 94.00 336 PHE A C 1
ATOM 2725 O O . PHE A 1 336 ? 3.799 7.755 -14.269 1.00 94.00 336 PHE A O 1
ATOM 2732 N N . HIS A 1 337 ? 4.766 6.273 -15.666 1.00 92.62 337 HIS A N 1
ATOM 2733 C CA . HIS A 1 337 ? 6.129 6.449 -15.175 1.00 92.62 337 HIS A CA 1
ATOM 2734 C C . HIS A 1 337 ? 6.629 7.870 -15.441 1.00 92.62 337 HIS A C 1
ATOM 2736 O O . HIS A 1 337 ? 6.351 8.474 -16.483 1.00 92.62 337 HIS A O 1
ATOM 2742 N N . HIS A 1 338 ? 7.424 8.392 -14.509 1.00 87.62 338 HIS A N 1
ATOM 2743 C CA . HIS A 1 338 ? 8.186 9.604 -14.759 1.00 87.62 338 HIS A CA 1
ATOM 2744 C C . HIS A 1 338 ? 9.373 9.282 -15.672 1.00 87.62 338 HIS A C 1
ATOM 2746 O O . HIS A 1 338 ? 10.258 8.517 -15.300 1.00 87.62 338 HIS A O 1
ATOM 2752 N N . ILE A 1 339 ? 9.411 9.897 -16.854 1.00 85.56 339 ILE A N 1
ATOM 2753 C CA . ILE A 1 339 ? 10.521 9.740 -17.796 1.00 85.56 339 ILE A CA 1
ATOM 2754 C C . ILE A 1 339 ? 11.533 10.865 -17.590 1.00 85.56 339 ILE A C 1
ATOM 2756 O O . ILE A 1 339 ? 11.243 12.030 -17.877 1.00 85.56 339 ILE A O 1
ATOM 2760 N N . ASN A 1 340 ? 12.745 10.504 -17.169 1.00 79.12 340 ASN A N 1
ATOM 2761 C CA . ASN A 1 340 ? 13.855 11.443 -17.112 1.00 79.12 340 ASN A CA 1
ATOM 2762 C C . ASN A 1 340 ? 14.452 11.671 -18.513 1.00 79.12 340 ASN A C 1
ATOM 2764 O O . ASN A 1 340 ? 15.223 10.861 -19.021 1.00 79.12 340 ASN A O 1
ATOM 2768 N N . LYS A 1 341 ? 14.129 12.813 -19.127 1.00 81.69 341 LYS A N 1
ATOM 2769 C CA . LYS A 1 341 ? 14.629 13.191 -20.460 1.00 81.69 341 LYS A CA 1
ATOM 2770 C C . LYS A 1 341 ? 16.053 13.762 -20.466 1.00 81.69 341 LYS A C 1
ATOM 2772 O O . LYS A 1 341 ? 16.514 14.199 -21.517 1.00 81.69 341 LYS A O 1
ATOM 2777 N N . THR A 1 342 ? 16.761 13.778 -19.334 1.00 78.94 342 THR A N 1
ATOM 2778 C CA . THR A 1 342 ? 18.189 14.140 -19.323 1.00 78.94 342 THR A CA 1
ATOM 2779 C C . THR A 1 342 ? 19.094 12.987 -19.754 1.00 78.94 342 THR A C 1
ATOM 2781 O O . THR A 1 342 ? 20.259 13.231 -20.058 1.00 78.94 342 THR A O 1
ATOM 2784 N N . ILE A 1 343 ? 18.569 11.757 -19.816 1.00 76.88 343 ILE A N 1
ATOM 2785 C CA . ILE A 1 343 ? 19.318 10.552 -20.186 1.00 76.88 343 ILE A CA 1
ATOM 2786 C C . ILE A 1 343 ? 18.683 9.923 -21.427 1.00 76.88 343 ILE A C 1
ATOM 2788 O O . ILE A 1 343 ? 17.494 9.596 -21.442 1.00 76.88 343 ILE A O 1
ATOM 2792 N N . GLU A 1 344 ? 19.483 9.755 -22.473 1.00 84.81 344 GLU A N 1
ATOM 2793 C CA . GLU A 1 344 ? 19.065 9.209 -23.761 1.00 84.81 344 GLU A CA 1
ATOM 2794 C C . GLU A 1 344 ? 19.308 7.693 -23.836 1.00 84.81 344 GLU A C 1
ATOM 2796 O O . GLU A 1 344 ? 20.321 7.183 -23.364 1.00 84.81 344 GLU A O 1
ATOM 2801 N N . PHE A 1 345 ? 18.377 6.967 -24.450 1.00 83.06 345 PHE A N 1
ATOM 2802 C CA . PHE A 1 345 ? 18.551 5.584 -24.882 1.00 83.06 345 PHE A CA 1
ATOM 2803 C C . PHE A 1 345 ? 19.251 5.559 -26.239 1.00 83.06 345 PHE A C 1
ATOM 2805 O O . PHE A 1 345 ? 18.676 5.978 -27.245 1.00 83.06 345 PHE A O 1
ATOM 2812 N N . VAL A 1 346 ? 20.464 5.011 -26.272 1.00 88.06 346 VAL A N 1
ATOM 2813 C CA . VAL A 1 346 ? 21.285 4.912 -27.484 1.00 88.06 346 VAL A CA 1
ATOM 2814 C C . VAL A 1 346 ? 21.265 3.465 -27.961 1.00 88.06 346 VAL A C 1
ATOM 2816 O O . VAL A 1 346 ? 22.126 2.678 -27.597 1.00 88.06 346 VAL A O 1
ATOM 2819 N N . ASN A 1 347 ? 20.251 3.077 -28.732 1.00 89.69 347 ASN A N 1
ATOM 2820 C CA . ASN A 1 347 ? 20.027 1.677 -29.101 1.00 89.69 347 ASN A CA 1
ATOM 2821 C C . ASN A 1 347 ? 20.519 1.329 -30.506 1.00 89.69 347 ASN A C 1
ATOM 2823 O O . ASN A 1 347 ? 20.461 2.139 -31.430 1.00 89.69 347 ASN A O 1
ATOM 2827 N N . VAL A 1 348 ? 20.925 0.079 -30.706 1.00 91.50 348 VAL A N 1
ATOM 2828 C CA . VAL A 1 348 ? 21.107 -0.507 -32.041 1.00 91.50 348 VAL A CA 1
ATOM 2829 C C . VAL A 1 348 ? 19.818 -0.419 -32.861 1.00 91.50 348 VAL A C 1
ATOM 2831 O O . VAL A 1 348 ? 18.715 -0.617 -32.348 1.00 91.50 348 VAL A O 1
ATOM 2834 N N . LYS A 1 349 ? 19.949 -0.143 -34.162 1.00 92.19 349 LYS A N 1
ATOM 2835 C CA . LYS A 1 349 ? 18.821 -0.087 -35.105 1.00 92.19 349 LYS A CA 1
ATOM 2836 C C . LYS A 1 349 ? 18.375 -1.497 -35.519 1.00 92.19 349 LYS A C 1
ATOM 2838 O O . LYS A 1 349 ? 18.429 -1.833 -36.696 1.00 92.19 349 LYS A O 1
ATOM 2843 N N . GLU A 1 350 ? 17.973 -2.311 -34.549 1.00 93.12 350 GLU A N 1
ATOM 2844 C CA . GLU A 1 350 ? 17.589 -3.712 -34.743 1.00 93.12 350 GLU A CA 1
ATOM 2845 C C . GLU A 1 350 ? 16.258 -3.997 -34.039 1.00 93.12 350 GLU A C 1
ATOM 2847 O O . GLU A 1 350 ? 16.075 -3.629 -32.879 1.00 93.12 350 GLU A O 1
ATOM 2852 N N . ILE A 1 351 ? 15.335 -4.667 -34.733 1.00 95.56 351 ILE A N 1
ATOM 2853 C CA . ILE A 1 351 ? 14.065 -5.148 -34.173 1.00 95.56 351 ILE A CA 1
ATOM 2854 C C . ILE A 1 351 ? 14.105 -6.673 -34.183 1.00 95.56 351 ILE A C 1
ATOM 2856 O O . ILE A 1 351 ? 14.160 -7.279 -35.254 1.00 95.56 351 ILE A O 1
ATOM 2860 N N . ARG A 1 352 ? 14.068 -7.299 -33.003 1.00 95.56 352 ARG A N 1
ATOM 2861 C CA . ARG A 1 352 ? 14.099 -8.763 -32.862 1.00 95.56 352 ARG A CA 1
ATOM 2862 C C . ARG A 1 352 ? 13.263 -9.254 -31.699 1.00 95.56 352 ARG A C 1
ATOM 2864 O O . ARG A 1 352 ? 13.018 -8.543 -30.727 1.00 95.56 352 ARG A O 1
ATOM 2871 N N . ASP A 1 353 ? 12.854 -10.511 -31.801 1.00 95.06 353 ASP A N 1
ATOM 2872 C CA . ASP A 1 353 ? 12.389 -11.256 -30.642 1.00 95.06 353 ASP A CA 1
ATOM 2873 C C . ASP A 1 353 ? 13.574 -12.011 -30.040 1.00 95.06 353 ASP A C 1
ATOM 2875 O O . ASP A 1 353 ? 13.960 -13.077 -30.516 1.00 95.06 353 ASP A O 1
ATOM 2879 N N . VAL A 1 354 ? 14.155 -11.440 -28.984 1.00 95.12 354 VAL A N 1
ATOM 2880 C CA . VAL A 1 354 ? 15.318 -12.013 -28.288 1.00 95.12 354 VAL A CA 1
ATOM 2881 C C . VAL A 1 354 ? 15.055 -13.446 -27.818 1.00 95.12 354 VAL A C 1
ATOM 2883 O O . VAL A 1 354 ? 15.968 -14.269 -27.791 1.00 95.12 354 VAL A O 1
ATOM 2886 N N . ILE A 1 355 ? 13.809 -13.768 -27.475 1.00 93.38 355 ILE A N 1
ATOM 2887 C CA . ILE A 1 355 ? 13.450 -15.016 -26.809 1.00 93.38 355 ILE A CA 1
ATOM 2888 C C . ILE A 1 355 ? 13.017 -16.053 -27.839 1.00 93.38 355 ILE A C 1
ATOM 2890 O O . ILE A 1 355 ? 13.586 -17.144 -27.878 1.00 93.38 355 ILE A O 1
ATOM 2894 N N . ALA A 1 356 ? 12.040 -15.724 -28.688 1.00 93.44 356 ALA A N 1
ATOM 2895 C CA . ALA A 1 356 ? 11.489 -16.670 -29.655 1.00 93.44 356 ALA A CA 1
ATOM 2896 C C . ALA A 1 356 ? 12.481 -17.018 -30.773 1.00 93.44 356 ALA A C 1
ATOM 2898 O O . ALA A 1 356 ? 12.507 -18.163 -31.220 1.00 93.44 356 ALA A O 1
ATOM 2899 N N . GLU A 1 357 ? 13.326 -16.071 -31.197 1.00 95.94 357 GLU A N 1
ATOM 2900 C CA . GLU A 1 357 ? 14.376 -16.326 -32.198 1.00 95.94 357 GLU A CA 1
ATOM 2901 C C . GLU A 1 357 ? 15.654 -16.913 -31.577 1.00 95.94 357 GLU A C 1
ATOM 2903 O O . GLU A 1 357 ? 16.586 -17.243 -32.306 1.00 95.94 357 GLU A O 1
ATOM 2908 N N . ASN A 1 358 ? 15.701 -17.057 -30.246 1.00 95.38 358 ASN A N 1
ATOM 2909 C CA . ASN A 1 358 ? 16.896 -17.403 -29.480 1.00 95.38 358 ASN A CA 1
ATOM 2910 C C . ASN A 1 358 ? 18.109 -16.544 -29.865 1.00 95.38 358 ASN A C 1
ATOM 2912 O O . ASN A 1 358 ? 19.116 -17.046 -30.361 1.00 95.38 358 ASN A O 1
ATOM 2916 N N . PHE A 1 359 ? 18.006 -15.237 -29.639 1.00 95.94 359 PHE A N 1
ATOM 2917 C CA . PHE A 1 359 ? 19.113 -14.327 -29.890 1.00 95.94 359 PHE A CA 1
ATOM 2918 C C . PHE A 1 359 ? 20.319 -14.706 -29.018 1.00 95.94 359 PHE A C 1
ATOM 2920 O O . PHE A 1 359 ? 20.210 -14.818 -27.790 1.00 95.94 359 PHE A O 1
ATOM 2927 N N . THR A 1 360 ? 21.452 -14.954 -29.670 1.00 96.31 360 THR A N 1
ATOM 2928 C CA . THR A 1 360 ? 22.631 -15.567 -29.056 1.00 96.31 360 THR A CA 1
ATOM 2929 C C . THR A 1 360 ? 23.639 -14.520 -28.591 1.00 96.31 360 THR A C 1
ATOM 2931 O O . THR A 1 360 ? 23.631 -13.361 -29.013 1.00 96.31 360 THR A O 1
ATOM 2934 N N . ARG A 1 361 ? 24.569 -14.932 -27.726 1.00 95.19 361 ARG A N 1
ATOM 2935 C CA . ARG A 1 361 ? 25.657 -14.053 -27.265 1.00 95.19 361 ARG A CA 1
ATOM 2936 C C . ARG A 1 361 ? 26.624 -13.664 -28.378 1.00 95.19 361 ARG A C 1
ATOM 2938 O O . ARG A 1 361 ? 27.174 -12.571 -28.330 1.00 95.19 361 ARG A O 1
ATOM 2945 N N . GLU A 1 362 ? 26.822 -14.542 -29.359 1.00 95.75 362 GLU A N 1
ATOM 2946 C CA . GLU A 1 362 ? 27.638 -14.251 -30.541 1.00 95.75 362 GLU A CA 1
ATOM 2947 C C . GLU A 1 362 ? 26.991 -13.136 -31.363 1.00 95.75 362 GLU A C 1
ATOM 2949 O O . GLU A 1 362 ? 27.629 -12.123 -31.627 1.00 95.75 362 GLU A O 1
ATOM 2954 N N . GLN A 1 363 ? 25.686 -13.239 -31.626 1.00 95.69 363 GLN A N 1
ATOM 2955 C CA . GLN A 1 363 ? 24.949 -12.190 -32.331 1.00 95.69 363 GLN A CA 1
ATOM 2956 C C . GLN A 1 363 ? 24.954 -10.858 -31.561 1.00 95.69 363 GLN A C 1
ATOM 2958 O O . GLN A 1 363 ? 25.090 -9.793 -32.160 1.00 95.69 363 GLN A O 1
ATOM 2963 N N . TYR A 1 364 ? 24.847 -10.892 -30.229 1.00 95.06 364 TYR A N 1
ATOM 2964 C CA . TYR A 1 364 ? 24.996 -9.695 -29.398 1.00 95.06 364 TYR A CA 1
ATOM 2965 C C . TYR A 1 364 ? 26.408 -9.084 -29.507 1.00 95.06 364 TYR A C 1
ATOM 2967 O O . TYR A 1 364 ? 26.549 -7.867 -29.650 1.00 95.06 364 TYR A O 1
ATOM 2975 N N . ALA A 1 365 ? 27.458 -9.909 -29.495 1.00 94.25 365 ALA A N 1
ATOM 2976 C CA . ALA A 1 365 ? 28.835 -9.454 -29.686 1.00 94.25 365 ALA A CA 1
ATOM 2977 C C . ALA A 1 365 ? 29.065 -8.863 -31.090 1.00 94.25 365 ALA A C 1
ATOM 2979 O O . ALA A 1 365 ? 29.756 -7.849 -31.227 1.00 94.25 365 ALA A O 1
ATOM 2980 N N . ASP A 1 366 ? 28.433 -9.432 -32.117 1.00 93.19 366 ASP A N 1
ATOM 2981 C CA . ASP A 1 366 ? 28.459 -8.908 -33.483 1.00 93.19 366 ASP A CA 1
ATOM 2982 C C . ASP A 1 366 ? 27.787 -7.536 -33.579 1.00 93.19 366 ASP A C 1
ATOM 2984 O O . ASP A 1 366 ? 28.319 -6.636 -34.239 1.00 93.19 366 ASP A O 1
ATOM 2988 N N . LEU A 1 367 ? 26.664 -7.325 -32.879 1.00 91.94 367 LEU A N 1
ATOM 2989 C CA . LEU A 1 367 ? 26.035 -6.005 -32.781 1.00 91.94 367 LEU A CA 1
ATOM 2990 C C . LEU A 1 367 ? 26.977 -4.988 -32.130 1.00 91.94 367 LEU A C 1
ATOM 2992 O O . LEU A 1 367 ? 27.147 -3.896 -32.671 1.00 91.94 367 LEU A O 1
ATOM 2996 N N . ILE A 1 368 ? 27.651 -5.346 -31.033 1.00 91.38 368 ILE A N 1
ATOM 2997 C CA . ILE A 1 368 ? 28.654 -4.468 -30.408 1.00 91.38 368 ILE A CA 1
ATOM 2998 C C . ILE A 1 368 ? 29.769 -4.122 -31.402 1.00 91.38 368 ILE A C 1
ATOM 3000 O O . ILE A 1 368 ? 30.104 -2.951 -31.581 1.00 91.38 368 ILE A O 1
ATOM 3004 N N . SER A 1 369 ? 30.340 -5.129 -32.066 1.00 90.75 369 SER A N 1
ATOM 3005 C CA . SER A 1 369 ? 31.465 -4.954 -32.991 1.00 90.75 369 SER A CA 1
ATOM 3006 C C . SER A 1 369 ? 31.100 -4.087 -34.203 1.00 90.75 369 SER A C 1
ATOM 3008 O O . SER A 1 369 ? 31.885 -3.232 -34.622 1.00 90.75 369 SER A O 1
ATOM 3010 N N . SER A 1 370 ? 29.901 -4.277 -34.759 1.00 87.88 370 SER A N 1
ATOM 3011 C CA . SER A 1 370 ? 29.427 -3.579 -35.960 1.00 87.88 370 SER A CA 1
ATOM 3012 C C . SER A 1 370 ? 28.899 -2.167 -35.669 1.00 87.88 370 SER A C 1
ATOM 3014 O O . SER A 1 370 ? 29.307 -1.201 -36.328 1.00 87.88 370 SER A O 1
ATOM 3016 N N . TYR A 1 371 ? 28.041 -2.003 -34.659 1.00 87.38 371 TYR A N 1
ATOM 3017 C CA . TYR A 1 371 ? 27.461 -0.704 -34.304 1.00 87.38 371 TYR A CA 1
ATOM 3018 C C . TYR A 1 371 ? 28.432 0.176 -33.521 1.00 87.38 371 TYR A C 1
ATOM 3020 O O . TYR A 1 371 ? 28.471 1.383 -33.751 1.00 87.38 371 TYR A O 1
ATOM 3028 N N . GLY A 1 372 ? 29.298 -0.407 -32.687 1.00 80.06 372 GLY A N 1
ATOM 3029 C CA . GLY A 1 372 ? 30.342 0.344 -31.986 1.00 80.06 372 GLY A CA 1
ATOM 3030 C C . GLY A 1 372 ? 31.303 1.065 -32.942 1.00 80.06 372 GLY A C 1
ATOM 3031 O O . GLY A 1 372 ? 31.750 2.174 -32.649 1.00 80.06 372 GLY A O 1
ATOM 3032 N N . LYS A 1 373 ? 31.574 0.479 -34.119 1.00 80.75 373 LYS A N 1
ATOM 3033 C CA . LYS A 1 373 ? 32.407 1.091 -35.171 1.00 80.75 373 LYS A CA 1
ATOM 3034 C C . LYS A 1 373 ? 31.651 2.119 -36.009 1.00 80.75 373 LYS A C 1
ATOM 3036 O O . LYS A 1 373 ? 32.178 3.198 -36.258 1.00 80.75 373 LYS A O 1
ATOM 3041 N N . SER A 1 374 ? 30.443 1.780 -36.463 1.00 81.62 374 SER A N 1
ATOM 3042 C CA . SER A 1 374 ? 29.659 2.658 -37.346 1.00 81.62 374 SER A CA 1
ATOM 3043 C C . SER A 1 374 ? 29.030 3.846 -36.617 1.00 81.62 374 SER A C 1
ATOM 3045 O O . 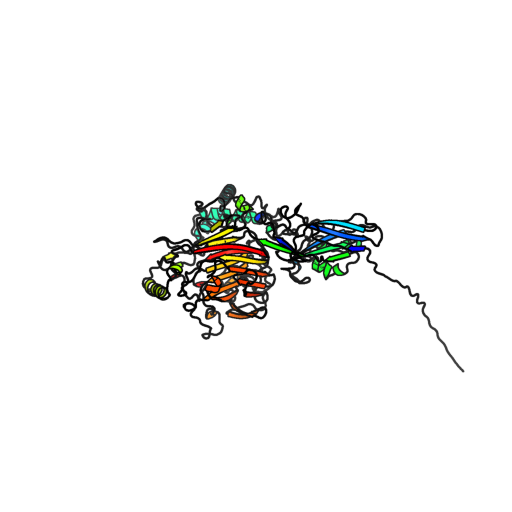SER A 1 374 ? 28.708 4.842 -37.259 1.00 81.62 374 SER A O 1
ATOM 3047 N N . LYS A 1 375 ? 28.847 3.743 -35.291 1.00 79.25 375 LYS A N 1
ATOM 3048 C CA . LYS A 1 375 ? 28.116 4.699 -34.442 1.00 79.25 375 LYS A CA 1
ATOM 3049 C C . LYS A 1 375 ? 26.702 5.014 -34.947 1.00 79.25 375 LYS A C 1
ATOM 3051 O O . LYS A 1 375 ? 26.138 6.048 -34.604 1.00 79.25 375 LYS A O 1
ATOM 3056 N N . ASN A 1 376 ? 26.119 4.124 -35.750 1.00 86.31 376 ASN A N 1
ATOM 3057 C CA . ASN A 1 376 ? 24.794 4.295 -36.336 1.00 86.31 376 ASN A CA 1
ATOM 3058 C C . ASN A 1 376 ? 23.699 3.838 -35.358 1.00 86.31 376 ASN A C 1
ATOM 3060 O O . ASN A 1 376 ? 23.023 2.832 -35.582 1.00 86.31 376 ASN A O 1
ATOM 3064 N N . PHE A 1 377 ? 23.583 4.540 -34.234 1.00 90.62 377 PHE A N 1
ATOM 3065 C CA . PHE A 1 377 ? 22.599 4.254 -33.195 1.00 90.62 377 PHE A CA 1
ATOM 3066 C C . PHE A 1 377 ? 21.295 5.024 -33.416 1.00 90.62 377 PHE A C 1
ATOM 3068 O O . PHE A 1 377 ? 21.264 6.092 -34.027 1.00 90.62 377 PHE A O 1
ATOM 3075 N N . ILE A 1 378 ? 20.210 4.482 -32.872 1.00 90.25 378 ILE A N 1
ATOM 3076 C CA . ILE A 1 378 ? 18.958 5.194 -32.669 1.00 90.25 378 ILE A CA 1
ATOM 3077 C C . ILE A 1 378 ? 18.994 5.853 -31.298 1.00 90.25 378 ILE A C 1
ATOM 3079 O O . ILE A 1 378 ? 19.080 5.192 -30.265 1.00 90.25 378 ILE A O 1
ATOM 3083 N N . HIS A 1 379 ? 18.885 7.168 -31.338 1.00 90.50 379 HIS A N 1
ATOM 3084 C CA . HIS A 1 379 ? 18.846 8.061 -30.200 1.00 90.50 379 HIS A CA 1
ATOM 3085 C C . HIS A 1 379 ? 17.379 8.338 -29.855 1.00 90.50 379 HIS A C 1
ATOM 3087 O O . HIS A 1 379 ? 16.632 8.896 -30.660 1.00 90.50 379 HIS A O 1
ATOM 3093 N N . THR A 1 380 ? 16.928 7.836 -28.708 1.00 89.25 380 THR A N 1
ATOM 3094 C CA . THR A 1 380 ? 15.529 7.918 -28.268 1.00 89.25 380 THR A CA 1
ATOM 3095 C C . THR A 1 380 ? 15.450 8.044 -26.750 1.00 89.25 380 THR A C 1
ATOM 3097 O O . THR A 1 380 ? 16.459 8.039 -26.060 1.00 89.25 380 THR A O 1
ATOM 3100 N N . TYR A 1 381 ? 14.250 8.131 -26.193 1.00 88.38 381 TYR A N 1
ATOM 3101 C CA . TYR A 1 381 ? 14.024 8.062 -24.752 1.00 88.38 381 TYR A CA 1
ATOM 3102 C C . TYR A 1 381 ? 13.123 6.873 -24.444 1.00 88.38 381 TYR A C 1
ATOM 3104 O O . TYR A 1 381 ? 12.310 6.468 -25.282 1.00 88.38 381 TYR A O 1
ATOM 3112 N N . SER A 1 382 ? 13.209 6.350 -23.218 1.00 87.62 382 SER A N 1
ATOM 3113 C CA . SER A 1 382 ? 12.083 5.574 -22.704 1.00 87.62 382 SER A CA 1
ATOM 3114 C C . SER A 1 382 ? 10.834 6.441 -22.746 1.00 87.62 382 SER A C 1
ATOM 3116 O O . SER A 1 382 ? 10.887 7.666 -22.636 1.00 87.62 382 SER A O 1
ATOM 3118 N N . SER A 1 383 ? 9.697 5.811 -22.969 1.00 89.81 383 SER A N 1
ATOM 3119 C CA . SER A 1 383 ? 8.448 6.527 -23.188 1.00 89.81 383 SER A CA 1
ATOM 3120 C C . SER A 1 383 ? 7.324 5.875 -22.411 1.00 89.81 383 SER A C 1
ATOM 3122 O O . SER A 1 383 ? 7.405 4.716 -22.031 1.00 89.81 383 SER A O 1
ATOM 3124 N N . VAL A 1 384 ? 6.266 6.628 -22.169 1.00 91.94 384 VAL A N 1
ATOM 3125 C CA . VAL A 1 384 ? 4.980 6.085 -21.735 1.00 91.94 384 VAL A CA 1
ATOM 3126 C C . VAL A 1 384 ? 3.993 6.265 -22.879 1.00 91.94 384 VAL A C 1
ATOM 3128 O O . VAL A 1 384 ? 4.212 7.095 -23.770 1.00 91.94 384 VAL A O 1
ATOM 3131 N N . THR A 1 385 ? 2.919 5.482 -22.889 1.00 91.31 385 THR A N 1
ATOM 3132 C CA . THR A 1 385 ? 1.890 5.635 -23.917 1.00 91.31 385 THR A CA 1
ATOM 3133 C C . THR A 1 385 ? 1.238 7.020 -23.839 1.00 91.31 385 THR A C 1
ATOM 3135 O O . THR A 1 385 ? 0.930 7.520 -22.758 1.00 91.31 385 THR A O 1
ATOM 3138 N N . ASP A 1 386 ? 1.006 7.629 -24.996 1.00 89.81 386 ASP A N 1
ATOM 3139 C CA . ASP A 1 386 ? 0.181 8.829 -25.170 1.00 89.81 386 ASP A CA 1
ATOM 3140 C C . ASP A 1 386 ? -1.307 8.483 -25.358 1.00 89.81 386 ASP A C 1
ATOM 3142 O O . ASP A 1 386 ? -2.163 9.369 -25.402 1.00 89.81 386 ASP A O 1
ATOM 3146 N N . CYS A 1 387 ? -1.619 7.186 -25.451 1.00 94.31 387 CYS A N 1
ATOM 3147 C CA . CYS A 1 387 ? -2.948 6.639 -25.649 1.00 94.31 387 CYS A CA 1
ATOM 3148 C C . CYS A 1 387 ? -3.311 5.713 -24.475 1.00 94.31 387 CYS A C 1
ATOM 3150 O O . CYS A 1 387 ? -3.118 4.497 -24.574 1.00 94.31 387 CYS A O 1
ATOM 3152 N N . PRO A 1 388 ? -3.812 6.246 -23.342 1.00 94.81 388 PRO A N 1
ATOM 3153 C CA . PRO A 1 388 ? -4.187 5.422 -22.195 1.00 94.81 388 PRO A CA 1
ATOM 3154 C C . PRO A 1 388 ? -5.146 4.295 -22.592 1.00 94.81 388 PRO A C 1
ATOM 3156 O O . PRO A 1 388 ? -5.902 4.436 -23.553 1.00 94.81 388 PRO A O 1
ATOM 3159 N N . CYS A 1 389 ? -5.117 3.185 -21.853 1.00 96.19 389 CYS A N 1
ATOM 3160 C CA . CYS A 1 389 ? -5.854 1.946 -22.153 1.00 96.19 389 CYS A CA 1
ATOM 3161 C C . CYS A 1 389 ? -5.361 1.155 -23.377 1.00 96.19 389 CYS A C 1
ATOM 3163 O O . CYS A 1 389 ? -5.872 0.067 -23.641 1.00 96.19 389 CYS A O 1
ATOM 3165 N N . LYS A 1 390 ? -4.367 1.661 -24.124 1.00 95.69 390 LYS A N 1
ATOM 3166 C CA . LYS A 1 390 ? -3.764 0.924 -25.244 1.00 95.69 390 LYS A CA 1
ATOM 3167 C C . LYS A 1 390 ? -2.891 -0.232 -24.760 1.00 95.69 390 LYS A C 1
ATOM 3169 O O . LYS A 1 390 ? -2.998 -1.322 -25.299 1.00 95.69 390 LYS A O 1
ATOM 3174 N N . THR A 1 391 ? -2.043 0.016 -23.763 1.00 96.19 391 THR A N 1
ATOM 3175 C CA . THR A 1 391 ? -1.015 -0.926 -23.273 1.00 96.19 391 THR A CA 1
ATOM 3176 C C . THR A 1 391 ? -1.389 -1.621 -21.966 1.00 96.19 391 THR A C 1
ATOM 3178 O O . THR A 1 391 ? -0.635 -2.452 -21.463 1.00 96.19 391 THR A O 1
ATOM 3181 N N . VAL A 1 392 ? -2.556 -1.285 -21.409 1.00 97.44 392 VAL A N 1
ATOM 3182 C CA . VAL A 1 392 ? -3.089 -1.868 -20.176 1.00 97.44 392 VAL A CA 1
ATOM 3183 C C . VAL A 1 392 ? -4.574 -2.146 -20.359 1.00 97.44 392 VAL A C 1
ATOM 3185 O O . VAL A 1 392 ? -5.330 -1.258 -20.753 1.00 97.44 392 VAL A O 1
ATOM 3188 N N . THR A 1 393 ? -5.007 -3.364 -20.045 1.00 97.19 393 THR A N 1
ATOM 3189 C CA . THR A 1 393 ? -6.413 -3.776 -20.149 1.00 97.19 393 THR A CA 1
ATOM 3190 C C . THR A 1 393 ? -6.850 -4.535 -18.906 1.00 97.19 393 THR A C 1
ATOM 3192 O O . THR A 1 393 ? -6.134 -5.422 -18.451 1.00 97.19 393 THR A O 1
ATOM 3195 N N . SER A 1 394 ? -8.042 -4.233 -18.396 1.00 97.62 394 SER A N 1
ATOM 3196 C CA . SER A 1 394 ? -8.730 -5.026 -17.372 1.00 97.62 394 SER A CA 1
ATOM 3197 C C . SER A 1 394 ? -9.787 -5.894 -18.051 1.00 97.62 394 SER A C 1
ATOM 3199 O O . SER A 1 394 ? -10.488 -5.420 -18.945 1.00 97.62 394 SER A O 1
ATOM 3201 N N . ASP A 1 395 ? -9.877 -7.158 -17.655 1.00 96.44 395 ASP A N 1
ATOM 3202 C CA . ASP A 1 395 ? -10.877 -8.113 -18.124 1.00 96.44 395 ASP A CA 1
ATOM 3203 C C . ASP A 1 395 ? -11.753 -8.533 -16.937 1.00 96.44 395 ASP A C 1
ATOM 3205 O O . ASP A 1 395 ? -11.258 -9.013 -15.912 1.00 96.44 395 ASP A O 1
ATOM 3209 N N . ASN A 1 396 ? -13.061 -8.308 -17.066 1.00 94.69 396 ASN A N 1
ATOM 3210 C CA . ASN A 1 396 ? -14.019 -8.621 -16.015 1.00 94.69 396 ASN A CA 1
ATOM 3211 C C . ASN A 1 396 ? -14.327 -10.120 -15.917 1.00 94.69 396 ASN A C 1
ATOM 3213 O O . ASN A 1 396 ? -14.575 -10.605 -14.814 1.00 94.69 396 ASN A O 1
ATOM 3217 N N . ASP A 1 397 ? -14.286 -10.845 -17.032 1.00 94.88 397 ASP A N 1
ATOM 3218 C CA . ASP A 1 397 ? -14.638 -12.262 -17.086 1.00 94.88 397 ASP A CA 1
ATOM 3219 C C . A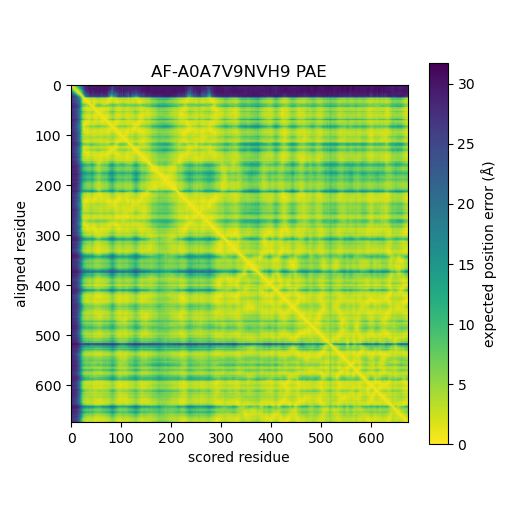SP A 1 397 ? -13.481 -13.104 -16.558 1.00 94.88 397 ASP A C 1
ATOM 3221 O O . ASP A 1 397 ? -13.662 -13.962 -15.694 1.00 94.88 397 ASP A O 1
ATOM 3225 N N . SER A 1 398 ? -12.260 -12.808 -17.015 1.00 95.06 398 SER A N 1
ATOM 3226 C CA . SER A 1 398 ? -11.066 -13.507 -16.537 1.00 95.06 398 SER A CA 1
ATOM 3227 C C . SER A 1 398 ? -10.533 -12.964 -15.209 1.00 95.06 398 SER A C 1
ATOM 3229 O O . SER A 1 398 ? -9.565 -13.518 -14.690 1.00 95.06 398 SER A O 1
ATOM 3231 N N . LYS A 1 399 ? -11.090 -11.851 -14.704 1.00 96.88 399 LYS A N 1
ATOM 3232 C CA . LYS A 1 399 ? -10.607 -11.121 -13.519 1.00 96.88 399 LYS A CA 1
ATOM 3233 C C . LYS A 1 399 ? -9.091 -10.923 -13.544 1.00 96.88 399 LYS A C 1
ATOM 3235 O O . LYS A 1 399 ? -8.396 -11.253 -12.589 1.00 96.88 399 LYS A O 1
ATOM 3240 N N . ALA A 1 400 ? -8.576 -10.387 -14.649 1.00 98.19 400 ALA A N 1
ATOM 3241 C CA . ALA A 1 400 ? -7.145 -10.170 -14.840 1.00 98.19 400 ALA A CA 1
ATOM 3242 C C . ALA A 1 400 ? -6.855 -8.781 -15.407 1.00 98.19 400 ALA A C 1
ATOM 3244 O O . ALA A 1 400 ? -7.649 -8.222 -16.165 1.00 98.19 400 ALA A O 1
ATOM 3245 N N . ILE A 1 401 ? -5.676 -8.251 -15.085 1.00 98.75 401 ILE A N 1
ATOM 3246 C CA . ILE A 1 401 ? -5.126 -7.067 -15.747 1.00 98.75 401 ILE A CA 1
ATOM 3247 C C . ILE A 1 401 ? -3.945 -7.515 -16.597 1.00 98.75 401 ILE A C 1
ATOM 3249 O O . ILE A 1 401 ? -3.037 -8.177 -16.104 1.00 98.75 401 ILE A O 1
ATOM 3253 N N . THR A 1 402 ? -3.958 -7.159 -17.875 1.00 98.44 402 THR A N 1
ATOM 3254 C CA . THR A 1 402 ? -2.839 -7.387 -18.794 1.00 98.44 402 THR A CA 1
ATOM 3255 C C . THR A 1 402 ? -2.111 -6.069 -19.016 1.00 98.44 402 THR A C 1
ATOM 3257 O O . THR A 1 402 ? -2.753 -5.060 -19.306 1.00 98.44 402 THR A O 1
ATOM 3260 N N . ILE A 1 403 ? -0.786 -6.088 -18.887 1.00 98.06 403 ILE A N 1
ATOM 3261 C CA . ILE A 1 403 ? 0.117 -5.016 -19.313 1.00 98.06 403 ILE A CA 1
ATOM 3262 C C . ILE A 1 403 ? 0.994 -5.553 -20.440 1.00 98.06 403 ILE A C 1
ATOM 3264 O O . ILE A 1 403 ? 1.359 -6.730 -20.417 1.00 98.06 403 ILE A O 1
ATOM 3268 N N . PHE A 1 404 ? 1.334 -4.733 -21.427 1.00 95.06 404 PHE A N 1
ATOM 3269 C CA . PHE A 1 404 ? 2.307 -5.153 -22.429 1.00 95.06 404 PHE A CA 1
ATOM 3270 C C . PHE A 1 404 ? 3.122 -3.995 -22.991 1.00 95.06 404 PHE A C 1
ATOM 3272 O O . PHE A 1 404 ? 2.578 -2.930 -23.288 1.00 95.06 404 PHE A O 1
ATOM 3279 N N . ASN A 1 405 ? 4.423 -4.223 -23.177 1.00 95.31 405 ASN A N 1
ATOM 3280 C CA . ASN A 1 405 ? 5.266 -3.337 -23.976 1.00 95.31 405 ASN A CA 1
ATOM 3281 C C . ASN A 1 405 ? 5.011 -3.634 -25.467 1.00 95.31 405 ASN A C 1
ATOM 3283 O O . ASN A 1 405 ? 5.196 -4.787 -25.867 1.00 95.31 405 ASN A O 1
ATOM 3287 N N . PRO A 1 406 ? 4.606 -2.644 -26.286 1.00 94.81 406 PRO A N 1
ATOM 3288 C CA . PRO A 1 406 ? 4.249 -2.887 -27.683 1.00 94.81 406 PRO A CA 1
ATOM 3289 C C . PRO A 1 406 ? 5.409 -3.376 -28.557 1.00 94.81 406 PRO A C 1
ATOM 3291 O O . PRO A 1 406 ? 6.546 -2.916 -28.423 1.00 94.81 406 PRO A O 1
ATOM 3294 N N . ALA A 1 407 ? 5.081 -4.241 -29.512 1.00 95.19 407 ALA A N 1
ATOM 3295 C CA . ALA A 1 407 ? 5.906 -4.575 -30.661 1.00 95.19 407 ALA A CA 1
ATOM 3296 C C . ALA A 1 407 ? 6.241 -3.337 -31.506 1.00 95.19 407 ALA A C 1
ATOM 3298 O O . ALA A 1 407 ? 5.451 -2.396 -31.614 1.00 95.19 407 ALA A O 1
ATOM 3299 N N . ASN A 1 408 ? 7.399 -3.372 -32.162 1.00 95.75 408 ASN A N 1
ATOM 3300 C CA . ASN A 1 408 ? 7.854 -2.324 -33.068 1.00 95.75 408 ASN A CA 1
ATOM 3301 C C . ASN A 1 408 ? 7.674 -2.734 -34.536 1.00 95.75 408 ASN A C 1
ATOM 3303 O O . ASN A 1 408 ? 8.097 -3.818 -34.946 1.00 95.75 408 ASN A O 1
ATOM 3307 N N . ALA A 1 409 ? 7.082 -1.848 -35.340 1.00 93.25 409 ALA A N 1
ATOM 3308 C CA . ALA A 1 409 ? 7.022 -1.997 -36.792 1.00 93.25 409 ALA A CA 1
ATOM 3309 C C . ALA A 1 409 ? 8.355 -1.582 -37.457 1.00 93.25 409 ALA A C 1
ATOM 3311 O O . ALA A 1 409 ? 9.169 -0.888 -36.843 1.00 93.25 409 ALA A O 1
ATOM 3312 N N . PRO A 1 410 ? 8.610 -1.959 -38.726 1.00 91.44 410 PRO A N 1
ATOM 3313 C CA . PRO A 1 410 ? 9.801 -1.509 -39.440 1.00 91.44 410 PRO A CA 1
ATOM 3314 C C . PRO A 1 410 ? 9.938 0.020 -39.439 1.00 91.44 410 PRO A C 1
ATOM 3316 O O . PRO A 1 410 ? 9.049 0.730 -39.901 1.00 91.44 410 PRO A O 1
ATOM 3319 N N . ASN A 1 411 ? 11.096 0.510 -38.986 1.00 87.62 411 ASN A N 1
ATOM 3320 C CA . ASN A 1 411 ? 11.420 1.932 -38.798 1.00 87.62 411 ASN A CA 1
ATOM 3321 C C . ASN A 1 411 ? 10.698 2.646 -37.639 1.00 87.62 411 ASN A C 1
ATOM 3323 O O . ASN A 1 411 ? 10.835 3.862 -37.511 1.00 87.62 411 ASN A O 1
ATOM 3327 N N . GLU A 1 412 ? 10.012 1.913 -36.765 1.00 90.88 412 GLU A N 1
ATOM 3328 C CA . GLU A 1 412 ? 9.533 2.412 -35.478 1.00 90.88 412 GLU A CA 1
ATOM 3329 C C . GLU A 1 412 ? 10.447 1.877 -34.369 1.00 90.88 412 GLU A C 1
ATOM 3331 O O . GLU A 1 412 ? 10.719 0.682 -34.301 1.00 90.88 412 GLU A O 1
ATOM 3336 N N . PHE A 1 413 ? 10.983 2.766 -33.530 1.00 92.00 413 PHE A N 1
ATOM 3337 C CA . PHE A 1 413 ? 11.998 2.414 -32.533 1.00 92.00 413 PHE A CA 1
ATOM 3338 C C . PHE A 1 413 ? 11.636 3.003 -31.173 1.00 92.00 413 PHE A C 1
ATOM 3340 O O . PHE A 1 413 ? 12.064 4.100 -30.800 1.00 92.00 413 PHE A O 1
ATOM 3347 N N . LYS A 1 414 ? 10.812 2.267 -30.430 1.00 92.06 414 LYS A N 1
ATOM 3348 C CA . LYS A 1 414 ? 10.253 2.692 -29.153 1.00 92.06 414 LYS A CA 1
ATOM 3349 C C . LYS A 1 414 ? 10.373 1.587 -28.104 1.00 92.06 414 LYS A C 1
ATOM 3351 O O . LYS A 1 414 ? 10.019 0.432 -28.332 1.00 92.06 414 LYS A O 1
ATOM 3356 N N . LYS A 1 415 ? 10.863 1.974 -26.927 1.00 92.69 415 LYS A N 1
ATOM 3357 C CA . LYS A 1 415 ? 10.807 1.192 -25.687 1.00 92.69 415 LYS A CA 1
ATOM 3358 C C . LYS A 1 415 ? 9.862 1.940 -24.739 1.00 92.69 415 LYS A C 1
ATOM 3360 O O . LYS A 1 415 ? 10.093 3.111 -24.425 1.00 92.69 415 LYS A O 1
ATOM 3365 N N . GLU A 1 416 ? 8.754 1.304 -24.365 1.00 93.69 416 GLU A N 1
ATOM 3366 C CA . GLU A 1 416 ? 7.735 1.898 -23.487 1.00 93.69 416 GLU A CA 1
ATOM 3367 C C . GLU A 1 416 ? 7.836 1.323 -22.076 1.00 93.69 416 GLU A C 1
ATOM 3369 O O . GLU A 1 416 ? 7.975 0.116 -21.936 1.00 93.69 416 GLU A O 1
ATOM 3374 N N . HIS A 1 417 ? 7.727 2.153 -21.040 1.00 95.12 417 HIS A N 1
ATOM 3375 C CA . HIS A 1 417 ? 7.462 1.715 -19.671 1.00 95.12 417 HIS A CA 1
ATOM 3376 C C . HIS A 1 417 ? 5.956 1.579 -19.476 1.00 95.12 417 HIS A C 1
ATOM 3378 O O . HIS A 1 417 ? 5.194 2.500 -19.793 1.00 95.12 417 HIS A O 1
ATOM 3384 N N . VAL A 1 418 ? 5.514 0.445 -18.941 1.00 97.12 418 VAL A N 1
ATOM 3385 C CA . VAL A 1 418 ? 4.088 0.134 -18.783 1.00 97.12 418 VAL A CA 1
ATOM 3386 C C . VAL A 1 418 ? 3.836 -0.391 -17.382 1.00 97.12 418 VAL A C 1
ATOM 3388 O O . VAL A 1 418 ? 4.630 -1.159 -16.851 1.00 97.12 418 VAL A O 1
ATOM 3391 N N . GLY A 1 419 ? 2.739 0.034 -16.760 1.00 97.62 419 GLY A N 1
ATOM 3392 C CA . GLY A 1 419 ? 2.391 -0.442 -15.432 1.00 97.62 419 GLY A CA 1
ATOM 3393 C C . GLY A 1 419 ? 0.958 -0.138 -15.026 1.00 97.62 419 GLY A C 1
ATOM 3394 O O . GLY A 1 419 ? 0.236 0.628 -15.672 1.00 97.62 419 GLY A O 1
ATOM 3395 N N . VAL A 1 420 ? 0.565 -0.743 -13.915 1.00 98.50 420 VAL A N 1
ATOM 3396 C CA . VAL A 1 420 ? -0.721 -0.541 -13.250 1.00 98.50 420 VAL A CA 1
ATOM 3397 C C . VAL A 1 420 ? -0.477 -0.304 -11.762 1.00 98.50 420 VAL A C 1
ATOM 3399 O O . VAL A 1 420 ? 0.410 -0.923 -11.181 1.00 98.50 420 VAL A O 1
ATOM 3402 N N . ILE A 1 421 ? -1.258 0.587 -11.153 1.00 98.69 421 ILE A N 1
ATOM 3403 C CA . ILE A 1 421 ? -1.176 0.936 -9.730 1.00 98.69 421 ILE A CA 1
ATOM 3404 C C . ILE A 1 421 ? -2.530 0.707 -9.052 1.00 98.69 421 ILE A C 1
ATOM 3406 O O . ILE A 1 421 ? -3.579 1.005 -9.632 1.00 98.69 421 ILE A O 1
ATOM 3410 N N . SER A 1 422 ? -2.534 0.174 -7.829 1.00 98.69 422 SER A N 1
ATOM 3411 C CA . SER A 1 422 ? -3.749 0.086 -7.017 1.00 98.69 422 SER A CA 1
ATOM 3412 C C . SER A 1 422 ? -4.227 1.481 -6.605 1.00 98.69 422 SER A C 1
ATOM 3414 O O . SER A 1 422 ? -3.467 2.440 -6.559 1.00 98.69 422 SER A O 1
ATOM 3416 N N . ARG A 1 423 ? -5.512 1.618 -6.285 1.00 98.00 423 ARG A N 1
ATOM 3417 C CA . ARG A 1 423 ? -6.114 2.883 -5.822 1.00 98.00 423 ARG A CA 1
ATOM 3418 C C . ARG A 1 423 ? -6.541 2.844 -4.359 1.00 98.00 423 ARG A C 1
ATOM 3420 O O . ARG A 1 423 ? -6.975 3.853 -3.811 1.00 98.00 423 ARG A O 1
ATOM 3427 N N . ILE A 1 424 ? -6.408 1.680 -3.728 1.00 98.38 424 ILE A N 1
ATOM 3428 C CA . ILE A 1 424 ? -6.658 1.457 -2.306 1.00 98.38 424 ILE A CA 1
ATOM 3429 C C . ILE A 1 424 ? -5.304 1.191 -1.656 1.00 98.38 424 ILE A C 1
ATOM 3431 O O . ILE A 1 424 ? -4.613 0.239 -2.028 1.00 98.38 424 ILE A O 1
ATOM 3435 N N . GLY A 1 425 ? -4.924 2.067 -0.728 1.00 97.56 425 GLY A N 1
ATOM 3436 C CA . GLY A 1 425 ? -3.662 1.979 -0.007 1.00 97.56 425 GLY A CA 1
ATOM 3437 C C . GLY A 1 425 ? -3.823 1.431 1.399 1.00 97.56 425 GLY A C 1
ATOM 3438 O O . GLY A 1 425 ? -4.883 1.560 2.019 1.00 97.56 425 GLY A O 1
ATOM 3439 N N . PHE A 1 426 ? -2.743 0.840 1.901 1.00 98.19 426 PHE A N 1
ATOM 3440 C CA . PHE A 1 426 ? -2.666 0.277 3.246 1.00 98.19 426 PHE A CA 1
ATOM 3441 C C . PHE A 1 426 ? -1.383 0.740 3.938 1.00 98.19 426 PHE A C 1
ATOM 3443 O O . PHE A 1 426 ? -0.389 1.067 3.287 1.00 98.19 426 PHE A O 1
ATOM 3450 N N . THR A 1 427 ? -1.417 0.786 5.268 1.00 97.31 427 THR A N 1
ATOM 3451 C CA . THR A 1 427 ? -0.222 0.947 6.100 1.00 97.31 427 THR A CA 1
ATOM 3452 C C . THR A 1 427 ? 0.100 -0.401 6.724 1.00 97.31 427 THR A C 1
ATOM 3454 O O . THR A 1 427 ? -0.644 -0.850 7.600 1.00 97.31 427 THR A O 1
ATOM 3457 N N . TYR A 1 428 ? 1.211 -1.003 6.294 1.00 98.31 428 TYR A N 1
ATOM 3458 C CA . TYR A 1 428 ? 1.575 -2.401 6.541 1.00 98.31 428 TYR A CA 1
ATOM 3459 C C . TYR A 1 428 ? 0.623 -3.401 5.875 1.00 98.31 428 TYR A C 1
ATOM 3461 O O . TYR A 1 428 ? -0.451 -3.045 5.385 1.00 98.31 428 TYR A O 1
ATOM 3469 N N . GLY A 1 429 ? 1.035 -4.663 5.846 1.00 97.81 429 GLY A N 1
ATOM 3470 C CA . GLY A 1 429 ? 0.247 -5.750 5.281 1.00 97.81 429 GLY A CA 1
ATOM 3471 C C . GLY A 1 429 ? 1.109 -6.768 4.559 1.00 97.81 429 GLY A C 1
ATOM 3472 O O . GLY A 1 429 ? 2.233 -6.479 4.141 1.00 97.81 429 GLY A O 1
ATOM 3473 N N . LYS A 1 430 ? 0.549 -7.963 4.385 1.00 98.06 430 LYS A N 1
ATOM 3474 C CA . LYS A 1 430 ? 1.135 -9.001 3.550 1.00 98.06 430 LYS A CA 1
ATOM 3475 C C . LYS A 1 430 ? 0.548 -8.913 2.148 1.00 98.06 430 LYS A C 1
ATOM 3477 O O . LYS A 1 430 ? -0.521 -9.465 1.890 1.00 98.06 430 LYS A O 1
ATOM 3482 N N . TRP A 1 431 ? 1.223 -8.177 1.272 1.00 98.56 431 TRP A N 1
ATOM 3483 C CA . TRP A 1 431 ? 0.815 -7.966 -0.114 1.00 98.56 431 TRP A CA 1
ATOM 3484 C C . TRP A 1 431 ? 1.250 -9.151 -0.955 1.00 98.56 431 TRP A C 1
ATOM 3486 O O . TRP A 1 431 ? 2.439 -9.315 -1.194 1.00 98.56 431 TRP A O 1
ATOM 3496 N N . CYS A 1 432 ? 0.302 -9.968 -1.399 1.00 98.50 432 CYS A N 1
ATOM 3497 C CA . CYS A 1 432 ? 0.569 -11.152 -2.202 1.00 98.50 432 CYS A CA 1
ATOM 3498 C C . CYS A 1 432 ? -0.123 -11.026 -3.559 1.00 98.50 432 CYS A C 1
ATOM 3500 O O . CYS A 1 432 ? -1.346 -10.892 -3.622 1.00 98.50 432 CYS A O 1
ATOM 3502 N N . ALA A 1 433 ? 0.652 -11.077 -4.639 1.00 98.38 433 ALA A N 1
ATOM 3503 C CA . ALA A 1 433 ? 0.151 -10.976 -6.000 1.00 98.38 433 ALA A CA 1
ATOM 3504 C C . ALA A 1 433 ? 0.509 -12.214 -6.819 1.00 98.38 433 ALA A C 1
ATOM 3506 O O . ALA A 1 433 ? 1.647 -12.676 -6.801 1.00 98.38 433 ALA A O 1
ATOM 3507 N N . LYS A 1 434 ? -0.465 -12.730 -7.568 1.00 98.31 434 LYS A N 1
ATOM 3508 C CA . LYS A 1 434 ? -0.267 -13.790 -8.559 1.00 98.31 434 LYS A CA 1
ATOM 3509 C C . LYS A 1 434 ? 0.009 -13.138 -9.906 1.00 98.31 434 LYS A C 1
ATOM 3511 O O . LYS A 1 434 ? -0.873 -12.471 -10.450 1.00 98.31 434 LYS A O 1
ATOM 3516 N N . ILE A 1 435 ? 1.215 -13.308 -10.433 1.00 98.19 435 ILE A N 1
ATOM 3517 C CA . ILE A 1 435 ? 1.685 -12.576 -11.610 1.00 98.19 435 ILE A CA 1
ATOM 3518 C C . ILE A 1 435 ? 2.298 -13.537 -12.628 1.00 98.19 435 ILE A C 1
ATOM 3520 O O . ILE A 1 435 ? 3.105 -14.400 -12.285 1.00 98.19 435 ILE A O 1
ATOM 3524 N N . LYS A 1 436 ? 1.933 -13.351 -13.898 1.00 97.38 436 LYS A N 1
ATOM 3525 C CA . LYS A 1 436 ? 2.647 -13.880 -15.061 1.00 97.38 436 LYS A CA 1
ATOM 3526 C C . LYS A 1 436 ? 3.476 -12.756 -15.660 1.00 97.38 436 LYS A C 1
ATOM 3528 O O . LYS A 1 436 ? 2.930 -11.909 -16.359 1.00 97.38 436 LYS A O 1
ATOM 3533 N N . PHE A 1 437 ? 4.768 -12.718 -15.387 1.00 96.12 437 PHE A N 1
ATOM 3534 C CA . PHE A 1 437 ? 5.669 -11.809 -16.093 1.00 96.12 437 PHE A CA 1
ATOM 3535 C C . PHE A 1 437 ? 6.097 -12.414 -17.442 1.00 96.12 437 PHE A C 1
ATOM 3537 O O . PHE A 1 437 ? 6.089 -13.641 -17.588 1.00 96.12 437 PHE A O 1
ATOM 3544 N N . PRO A 1 438 ? 6.452 -11.588 -18.443 1.00 94.31 438 PRO A N 1
ATOM 3545 C CA . PRO A 1 438 ? 7.063 -12.087 -19.665 1.00 94.31 438 PRO A CA 1
ATOM 3546 C C . PRO A 1 438 ? 8.420 -12.710 -19.331 1.00 94.31 438 PRO A C 1
ATOM 3548 O O . PRO A 1 438 ? 9.131 -12.235 -18.446 1.00 94.31 438 PRO A O 1
ATOM 3551 N N . LYS A 1 439 ? 8.812 -13.746 -20.078 1.00 93.31 439 LYS A N 1
ATOM 3552 C CA . LYS A 1 439 ? 10.209 -14.196 -20.071 1.00 93.31 439 LYS A CA 1
ATOM 3553 C C . LYS A 1 439 ? 11.095 -13.025 -20.503 1.00 93.31 439 LYS A C 1
ATOM 3555 O O . LYS A 1 439 ? 10.667 -12.202 -21.313 1.00 93.31 439 LYS A O 1
ATOM 3560 N N . ILE A 1 440 ? 12.319 -12.966 -19.985 1.00 93.44 440 ILE A N 1
ATOM 3561 C CA . ILE A 1 440 ? 13.250 -11.864 -20.287 1.00 93.44 440 ILE A CA 1
ATOM 3562 C C . ILE A 1 440 ? 14.613 -12.330 -20.801 1.00 93.44 440 ILE A C 1
ATOM 3564 O O . ILE A 1 440 ? 15.437 -11.491 -21.159 1.00 93.44 440 ILE A O 1
ATOM 3568 N N . MET A 1 441 ? 14.859 -13.644 -20.872 1.00 93.69 441 MET A N 1
ATOM 3569 C CA . MET A 1 441 ? 16.109 -14.204 -21.393 1.00 93.69 441 MET A CA 1
ATOM 3570 C C . MET A 1 441 ? 15.893 -15.226 -22.513 1.00 93.69 441 MET A C 1
ATOM 3572 O O . MET A 1 441 ? 14.936 -16.004 -22.487 1.00 93.69 441 MET A O 1
ATOM 3576 N N . SER A 1 442 ? 16.815 -15.233 -23.481 1.00 94.38 442 SER A N 1
ATOM 3577 C CA . SER A 1 442 ? 16.957 -16.297 -24.483 1.00 94.38 442 SER A CA 1
ATOM 3578 C C . SER A 1 442 ? 17.549 -17.578 -23.871 1.00 94.38 442 SER A C 1
ATOM 3580 O O . SER A 1 442 ? 17.989 -17.580 -22.719 1.00 94.38 442 SER A O 1
ATOM 3582 N N . LYS A 1 443 ? 17.602 -18.682 -24.634 1.00 92.31 443 LYS A N 1
ATOM 3583 C CA . LYS A 1 443 ? 18.241 -19.933 -24.173 1.00 92.31 443 LYS A CA 1
ATOM 3584 C C . LYS A 1 443 ? 19.759 -19.793 -24.034 1.00 92.31 443 LYS A C 1
ATOM 3586 O O . LYS A 1 443 ? 20.365 -20.534 -23.271 1.00 92.31 443 LYS A O 1
ATOM 3591 N N . ASP A 1 444 ? 20.348 -18.816 -24.722 1.00 94.00 444 ASP A N 1
ATOM 3592 C CA . ASP A 1 444 ? 21.755 -18.426 -24.587 1.00 94.00 444 ASP A CA 1
ATOM 3593 C C . ASP A 1 444 ? 21.975 -17.322 -23.537 1.00 94.00 444 ASP A C 1
ATOM 3595 O O . ASP A 1 444 ? 23.016 -16.662 -23.524 1.00 94.00 444 ASP A O 1
ATOM 3599 N N . ASN A 1 445 ? 21.007 -17.138 -22.631 1.00 93.50 445 ASN A N 1
ATOM 3600 C CA . ASN A 1 445 ? 21.045 -16.215 -21.495 1.00 93.50 445 ASN A CA 1
ATOM 3601 C C . ASN A 1 445 ? 21.110 -14.730 -21.872 1.00 93.50 445 ASN A C 1
ATOM 3603 O O . ASN A 1 445 ? 21.485 -13.911 -21.032 1.00 93.50 445 ASN A O 1
ATOM 3607 N N . VAL A 1 446 ? 20.748 -14.361 -23.106 1.00 94.81 446 VAL A N 1
ATOM 3608 C CA . VAL A 1 446 ? 20.738 -12.956 -23.534 1.00 94.81 446 VAL A CA 1
ATOM 3609 C C . VAL A 1 446 ? 19.478 -12.268 -23.033 1.00 94.81 446 VAL A C 1
ATOM 3611 O O . VAL A 1 446 ? 18.366 -12.725 -23.294 1.00 94.81 446 VAL A O 1
ATOM 3614 N N . TRP A 1 447 ? 19.664 -11.160 -22.319 1.00 94.25 447 TRP A N 1
ATOM 3615 C CA . TRP A 1 447 ? 18.584 -10.333 -21.790 1.00 94.25 447 TRP A CA 1
ATOM 3616 C C . TRP A 1 447 ? 17.918 -9.505 -22.890 1.00 94.25 447 TRP A C 1
ATOM 3618 O O . TRP A 1 447 ? 18.596 -8.899 -23.718 1.00 94.25 447 TRP A O 1
ATOM 3628 N N . ASN A 1 448 ? 16.588 -9.422 -22.871 1.00 93.00 448 ASN A N 1
ATOM 3629 C CA . ASN A 1 448 ? 15.827 -8.557 -23.778 1.00 93.00 448 ASN A CA 1
ATOM 3630 C C . ASN A 1 448 ? 15.791 -7.078 -23.343 1.00 93.00 448 ASN A C 1
ATOM 3632 O O . ASN A 1 448 ? 15.175 -6.256 -24.020 1.00 93.00 448 ASN A O 1
ATOM 3636 N N . GLY A 1 449 ? 16.434 -6.737 -22.223 1.00 91.81 449 GLY A N 1
ATOM 3637 C CA . GLY A 1 449 ? 16.493 -5.377 -21.694 1.00 91.81 449 GLY A CA 1
ATOM 3638 C C . GLY A 1 449 ? 15.319 -4.975 -20.799 1.00 91.81 449 GLY A C 1
ATOM 3639 O O . GLY A 1 449 ? 15.253 -3.812 -20.397 1.00 91.81 449 GLY A O 1
ATOM 3640 N N . LEU A 1 450 ? 14.384 -5.889 -20.517 1.00 93.94 450 LEU A N 1
ATOM 3641 C CA . LEU A 1 450 ? 13.219 -5.629 -19.677 1.00 93.94 450 LEU A CA 1
ATOM 3642 C C . LEU A 1 450 ? 13.484 -5.982 -18.209 1.00 93.94 450 LEU A C 1
ATOM 3644 O O . LEU A 1 450 ? 13.864 -7.113 -17.898 1.00 93.94 450 LEU A O 1
ATOM 3648 N N . THR A 1 451 ? 13.203 -5.043 -17.315 1.00 95.19 451 THR A N 1
ATOM 3649 C CA . THR A 1 451 ? 13.038 -5.283 -15.881 1.00 95.19 451 THR A CA 1
ATOM 3650 C C . THR A 1 451 ? 11.555 -5.371 -15.563 1.00 95.19 451 THR A C 1
ATOM 3652 O O . THR A 1 451 ? 10.749 -4.559 -16.020 1.00 95.19 451 THR A O 1
ATOM 3655 N N . THR A 1 452 ? 11.181 -6.377 -14.784 1.00 96.81 452 THR A N 1
ATOM 3656 C CA . THR A 1 452 ? 9.804 -6.574 -14.326 1.00 96.81 452 THR A CA 1
ATOM 3657 C C . THR A 1 452 ? 9.740 -6.394 -12.822 1.00 96.81 452 THR A C 1
ATOM 3659 O O . THR A 1 452 ? 10.578 -6.963 -12.122 1.00 96.81 452 THR A O 1
ATOM 3662 N N . ALA A 1 453 ? 8.753 -5.651 -12.324 1.00 97.12 453 ALA A N 1
ATOM 3663 C CA . ALA A 1 453 ? 8.681 -5.312 -10.909 1.00 97.12 453 ALA A CA 1
ATOM 3664 C C . ALA A 1 453 ? 7.282 -5.500 -10.311 1.00 97.12 453 ALA A C 1
ATOM 3666 O O . ALA A 1 453 ? 6.258 -5.233 -10.949 1.00 97.12 453 ALA A O 1
ATOM 3667 N N . PHE A 1 454 ? 7.265 -5.930 -9.050 1.00 98.00 454 PHE A N 1
ATOM 3668 C CA . PHE A 1 454 ? 6.125 -5.856 -8.138 1.00 98.00 454 PHE A CA 1
ATOM 3669 C C . PHE A 1 454 ? 6.552 -5.043 -6.921 1.00 98.00 454 PHE A C 1
ATOM 3671 O O . PHE A 1 454 ? 7.486 -5.425 -6.227 1.00 98.00 454 PHE A O 1
ATOM 3678 N N . TRP A 1 455 ? 5.918 -3.909 -6.662 1.00 98.12 455 TRP A N 1
ATOM 3679 C CA . TRP A 1 455 ? 6.458 -2.965 -5.689 1.00 98.12 455 TRP A CA 1
ATOM 3680 C C . TRP A 1 455 ? 5.375 -2.152 -4.996 1.00 98.12 455 TRP A C 1
ATOM 3682 O O . TRP A 1 455 ? 4.210 -2.161 -5.398 1.00 98.12 455 TRP A O 1
ATOM 3692 N N . LEU A 1 456 ? 5.748 -1.495 -3.902 1.00 98.81 456 LEU A N 1
ATOM 3693 C CA . LEU A 1 456 ? 4.882 -0.598 -3.145 1.00 98.81 456 LEU A CA 1
ATOM 3694 C C . LEU A 1 456 ? 5.423 0.825 -3.239 1.00 98.81 456 LEU A C 1
ATOM 3696 O O . LEU A 1 456 ? 6.618 1.023 -3.061 1.00 98.81 456 LEU A O 1
ATOM 3700 N N . ILE A 1 457 ? 4.553 1.812 -3.444 1.00 98.44 457 ILE A N 1
ATOM 3701 C CA . ILE A 1 457 ? 4.913 3.234 -3.517 1.00 98.44 457 ILE A CA 1
ATOM 3702 C C . ILE A 1 457 ? 3.983 4.075 -2.639 1.00 98.44 457 ILE A C 1
ATOM 3704 O O . ILE A 1 457 ? 2.790 3.794 -2.534 1.00 98.44 457 ILE A O 1
ATOM 3708 N N . PHE A 1 458 ? 4.506 5.120 -1.998 1.00 97.88 458 PHE A N 1
ATOM 3709 C CA . PHE A 1 458 ? 3.712 6.084 -1.229 1.00 97.88 458 PHE A CA 1
ATOM 3710 C C . PHE A 1 458 ? 2.470 6.573 -2.003 1.00 97.88 458 PHE A C 1
ATOM 3712 O O . PHE A 1 458 ? 2.525 6.873 -3.193 1.00 97.88 458 PHE A O 1
ATOM 3719 N N . GLN A 1 459 ? 1.328 6.676 -1.319 1.00 96.00 459 GLN A N 1
ATOM 3720 C CA . GLN A 1 459 ? 0.063 7.009 -1.980 1.00 96.00 459 GLN A CA 1
ATOM 3721 C C . GLN A 1 459 ? -0.046 8.471 -2.437 1.00 96.00 459 GLN A C 1
ATOM 3723 O O . GLN A 1 459 ? -0.662 8.754 -3.464 1.00 96.00 459 GLN A O 1
ATOM 3728 N N . ALA A 1 460 ? 0.474 9.416 -1.654 1.00 93.00 460 ALA A N 1
ATOM 3729 C CA . ALA A 1 460 ? 0.373 10.838 -1.969 1.00 93.00 460 ALA A CA 1
ATOM 3730 C C . ALA A 1 460 ? 1.507 11.656 -1.355 1.00 93.00 460 ALA A C 1
ATOM 3732 O O . ALA A 1 460 ? 1.948 11.375 -0.237 1.00 93.00 460 ALA A O 1
ATOM 3733 N N . ASP A 1 461 ? 1.906 12.719 -2.055 1.00 91.88 461 ASP A N 1
ATOM 3734 C CA . ASP A 1 461 ? 2.800 13.747 -1.525 1.00 91.88 461 ASP A CA 1
ATOM 3735 C C . ASP A 1 461 ? 1.993 14.783 -0.728 1.00 91.88 461 ASP A C 1
ATOM 3737 O O . ASP A 1 461 ? 1.669 15.868 -1.199 1.00 91.88 461 ASP A O 1
ATOM 3741 N N . SER A 1 462 ? 1.556 14.397 0.471 1.00 91.50 462 SER A N 1
ATOM 3742 C CA . SER A 1 462 ? 0.753 15.250 1.346 1.00 91.50 462 SER A CA 1
ATOM 3743 C C . SER A 1 462 ? 1.092 15.013 2.814 1.00 91.50 462 SER A C 1
ATOM 3745 O O . SER A 1 462 ? 1.556 13.936 3.193 1.00 91.50 462 SER A O 1
ATOM 3747 N N . LYS A 1 463 ? 0.829 16.014 3.667 1.00 92.69 463 LYS A N 1
ATOM 3748 C CA . LYS A 1 463 ? 1.160 15.986 5.105 1.00 92.69 463 LYS A CA 1
ATOM 3749 C C . LYS A 1 463 ? 0.613 14.751 5.821 1.00 92.69 463 LYS A C 1
ATOM 3751 O O . LYS A 1 463 ? 1.267 14.236 6.722 1.00 92.69 463 LYS A O 1
ATOM 3756 N N . TRP A 1 464 ? -0.564 14.272 5.419 1.00 94.62 464 TRP A N 1
ATOM 3757 C CA . TRP A 1 464 ? -1.196 13.096 6.020 1.00 94.62 464 TRP A CA 1
ATOM 3758 C C . TRP A 1 464 ? -0.442 11.791 5.753 1.00 94.62 464 TRP A C 1
ATOM 3760 O O . TRP A 1 464 ? -0.619 10.831 6.494 1.00 94.62 464 TRP A O 1
ATOM 3770 N N . ASN A 1 465 ? 0.409 11.769 4.725 1.00 96.75 465 ASN A N 1
ATOM 3771 C CA . ASN A 1 465 ? 1.159 10.601 4.286 1.00 96.75 465 ASN A CA 1
ATOM 3772 C C . ASN A 1 465 ? 2.674 10.735 4.533 1.00 96.75 465 ASN A C 1
ATOM 3774 O O . ASN A 1 465 ? 3.479 10.100 3.851 1.00 96.75 465 ASN A O 1
ATOM 3778 N N . MET A 1 466 ? 3.080 11.595 5.470 1.00 97.00 466 MET A N 1
ATOM 3779 C CA . MET A 1 466 ? 4.478 11.744 5.882 1.00 97.00 466 MET A CA 1
ATOM 3780 C C . MET A 1 466 ? 4.963 10.513 6.656 1.00 97.00 466 MET A C 1
ATOM 3782 O O . MET A 1 466 ? 4.236 9.955 7.479 1.00 97.00 466 MET A O 1
ATOM 3786 N N . ARG A 1 467 ? 6.222 10.125 6.441 1.00 96.38 467 ARG A N 1
ATOM 3787 C CA . ARG A 1 467 ? 6.914 9.107 7.247 1.00 96.38 467 ARG A CA 1
ATOM 3788 C C . ARG A 1 467 ? 7.168 9.601 8.670 1.00 96.38 467 ARG A C 1
ATOM 3790 O O . ARG A 1 467 ? 7.137 10.800 8.938 1.00 96.38 467 ARG A O 1
ATOM 3797 N N . ARG A 1 468 ? 7.521 8.692 9.580 1.00 95.25 468 ARG A N 1
ATOM 3798 C CA . ARG A 1 468 ? 8.065 9.025 10.905 1.00 95.25 468 ARG A CA 1
ATOM 3799 C C . ARG A 1 468 ? 9.315 9.899 10.771 1.00 95.25 468 ARG A C 1
ATOM 3801 O O . ARG A 1 468 ? 10.109 9.708 9.850 1.00 95.25 468 ARG A O 1
ATOM 3808 N N . ILE A 1 469 ? 9.494 10.817 11.721 1.00 96.62 469 ILE A N 1
ATOM 3809 C CA . ILE A 1 469 ? 10.701 11.646 11.842 1.00 96.62 469 ILE A CA 1
ATOM 3810 C C . ILE A 1 469 ? 11.949 10.757 11.893 1.00 96.62 469 ILE A C 1
ATOM 3812 O O . ILE A 1 469 ? 12.020 9.857 12.730 1.00 96.62 469 ILE A O 1
ATOM 3816 N N . CYS A 1 470 ? 12.918 11.045 11.025 1.00 96.81 470 CYS A N 1
ATOM 3817 C CA . CYS A 1 470 ? 14.275 10.521 11.107 1.00 96.81 470 CYS A CA 1
ATOM 3818 C C . CYS A 1 470 ? 15.029 11.274 12.212 1.00 96.81 470 CYS A C 1
ATOM 3820 O O . CYS A 1 470 ? 15.251 12.480 12.109 1.00 96.81 470 CYS A O 1
ATOM 3822 N N . LYS A 1 471 ? 15.374 10.576 13.294 1.00 94.62 471 LYS A N 1
ATOM 3823 C CA . LYS A 1 471 ? 16.091 11.110 14.461 1.00 94.62 471 LYS A CA 1
ATOM 3824 C C . LYS A 1 471 ? 17.604 10.902 14.313 1.00 94.62 471 LYS A C 1
ATOM 3826 O O . LYS A 1 471 ? 18.209 10.193 15.112 1.00 94.62 471 LYS A O 1
ATOM 3831 N N . SER A 1 472 ? 18.191 11.494 13.280 1.00 92.88 472 SER A N 1
ATOM 3832 C CA . SER A 1 472 ? 19.641 11.541 13.047 1.00 92.88 472 SER A CA 1
ATOM 3833 C C . SER A 1 472 ? 20.050 12.916 12.528 1.00 92.88 472 SER A C 1
ATOM 3835 O O . SER A 1 472 ? 19.203 13.664 12.040 1.00 92.88 472 SER A O 1
ATOM 3837 N N . ASP A 1 473 ? 21.344 13.231 12.615 1.00 89.31 473 ASP A N 1
ATOM 3838 C CA . ASP A 1 473 ? 21.890 14.521 12.167 1.00 89.31 473 ASP A CA 1
ATOM 3839 C C . ASP A 1 473 ? 21.646 14.759 10.670 1.00 89.31 473 ASP A C 1
ATOM 3841 O O . ASP A 1 473 ? 21.317 15.868 10.253 1.00 89.31 473 ASP A O 1
ATOM 3845 N N . VAL A 1 474 ? 21.733 13.694 9.866 1.00 91.81 474 VAL A N 1
ATOM 3846 C CA . VAL A 1 474 ? 21.291 13.685 8.469 1.00 91.81 474 VAL A CA 1
ATOM 3847 C C . VAL A 1 474 ? 19.918 13.024 8.402 1.00 91.81 474 VAL A C 1
ATOM 3849 O O . VAL A 1 474 ? 19.782 11.831 8.687 1.00 91.81 474 VAL A O 1
ATOM 3852 N N . GLY A 1 47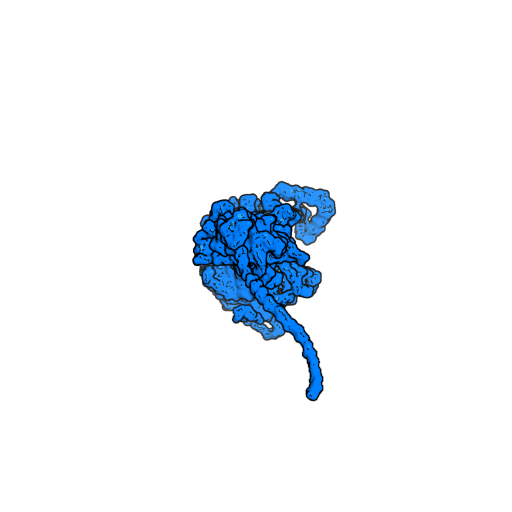5 ? 18.897 13.813 8.065 1.00 94.69 475 GLY A N 1
ATOM 3853 C CA . GLY A 1 475 ? 17.529 13.338 7.854 1.00 94.69 475 GLY A CA 1
ATOM 3854 C C . GLY A 1 475 ? 17.356 12.572 6.536 1.00 94.69 475 GLY A C 1
ATOM 3855 O O . GLY A 1 475 ? 18.295 12.016 5.979 1.00 94.69 475 GLY A O 1
ATOM 3856 N N . TYR A 1 476 ? 16.137 12.563 6.006 1.00 97.19 476 TYR A N 1
ATOM 3857 C CA . TYR A 1 476 ? 15.843 12.009 4.686 1.00 97.19 476 TYR A CA 1
ATOM 3858 C C . TYR A 1 476 ? 16.281 12.969 3.577 1.00 97.19 476 TYR A C 1
ATOM 3860 O O . TYR A 1 476 ? 15.871 14.129 3.581 1.00 97.19 476 TYR A O 1
ATOM 3868 N N . ILE A 1 477 ? 17.019 12.484 2.584 1.00 96.69 477 ILE A N 1
ATOM 3869 C CA . ILE A 1 477 ? 17.388 13.239 1.380 1.00 96.69 477 ILE A CA 1
ATOM 3870 C C . ILE A 1 477 ? 16.255 13.087 0.349 1.00 96.69 477 ILE A C 1
ATOM 3872 O O . ILE A 1 477 ? 15.971 11.965 -0.072 1.00 96.69 477 ILE A O 1
ATOM 3876 N N . PRO A 1 478 ? 15.559 14.164 -0.068 1.00 95.25 478 PRO A N 1
ATOM 3877 C CA . PRO A 1 478 ? 14.443 14.053 -1.014 1.00 95.25 478 PRO A CA 1
ATOM 3878 C C . PRO A 1 478 ? 14.845 13.493 -2.394 1.00 95.25 478 PRO A C 1
ATOM 3880 O O . PRO A 1 478 ? 15.952 13.737 -2.875 1.00 95.25 478 PRO A O 1
ATOM 3883 N N . LYS A 1 479 ? 13.929 12.763 -3.060 1.00 91.81 479 LYS A N 1
ATOM 3884 C CA . LYS A 1 479 ? 14.214 11.992 -4.293 1.00 91.81 479 LYS A CA 1
ATOM 3885 C C . LYS A 1 479 ? 14.801 12.835 -5.427 1.00 91.81 479 LYS A C 1
ATOM 3887 O O . LYS A 1 479 ? 15.627 12.329 -6.177 1.00 91.81 479 LYS A O 1
ATOM 3892 N N . GLN A 1 480 ? 14.379 14.092 -5.548 1.00 88.88 480 GLN A N 1
ATOM 3893 C CA . GLN A 1 480 ? 14.776 14.984 -6.637 1.00 88.88 480 GLN A CA 1
ATOM 3894 C C . GLN A 1 480 ? 16.240 15.444 -6.580 1.00 88.88 480 GLN A C 1
ATOM 3896 O O . GLN A 1 480 ? 16.739 15.967 -7.572 1.00 88.88 480 GLN A O 1
ATOM 3901 N N . PHE A 1 481 ? 16.914 15.291 -5.438 1.00 92.12 481 PHE A N 1
ATOM 3902 C CA . PHE A 1 481 ? 18.306 15.706 -5.286 1.00 92.12 481 PHE A CA 1
ATOM 3903 C C . PHE A 1 481 ? 19.270 14.568 -5.652 1.00 92.12 481 PHE A C 1
ATOM 3905 O O . PHE A 1 481 ? 18.932 13.397 -5.445 1.00 92.12 481 PHE A O 1
ATOM 3912 N N . PRO A 1 482 ? 20.461 14.886 -6.190 1.00 90.38 482 PRO A N 1
ATOM 3913 C CA . PRO A 1 482 ? 21.487 13.894 -6.515 1.00 90.38 482 PRO A CA 1
ATOM 3914 C C . PRO A 1 482 ? 22.019 13.165 -5.270 1.00 90.38 482 PRO A C 1
ATOM 3916 O O . PRO A 1 482 ? 21.823 13.609 -4.143 1.00 90.38 482 PRO A O 1
ATOM 3919 N N . ASP A 1 483 ? 22.697 12.034 -5.478 1.00 89.69 483 ASP A N 1
ATOM 3920 C CA . ASP A 1 483 ? 23.330 11.237 -4.412 1.00 89.69 483 ASP A CA 1
ATOM 3921 C C . ASP A 1 483 ? 24.768 11.712 -4.127 1.00 89.69 483 ASP A C 1
ATOM 3923 O O . ASP A 1 483 ? 25.731 10.959 -4.302 1.00 89.69 483 ASP A O 1
ATOM 3927 N N . ASP A 1 484 ? 24.918 12.971 -3.712 1.00 91.94 484 ASP A N 1
ATOM 3928 C CA . ASP A 1 484 ? 26.212 13.603 -3.423 1.00 91.94 484 ASP A CA 1
ATOM 3929 C C . ASP A 1 484 ? 26.237 14.357 -2.082 1.00 91.94 484 ASP A C 1
ATOM 3931 O O . ASP A 1 484 ? 25.217 14.517 -1.413 1.00 91.94 484 ASP A O 1
ATOM 3935 N N . GLU A 1 485 ? 27.417 14.828 -1.673 1.00 91.38 485 GLU A N 1
ATOM 3936 C CA . GLU A 1 485 ? 27.616 15.527 -0.395 1.00 91.38 485 GLU A CA 1
ATOM 3937 C C . GLU A 1 485 ? 26.804 16.827 -0.285 1.00 91.38 485 GLU A C 1
ATOM 3939 O O . GLU A 1 485 ? 26.357 17.198 0.802 1.00 91.38 485 GLU A O 1
ATOM 3944 N N . GLY A 1 486 ? 26.552 17.504 -1.410 1.00 92.75 486 GLY A N 1
ATOM 3945 C CA . GLY A 1 486 ? 25.755 18.727 -1.443 1.00 92.75 486 GLY A CA 1
ATOM 3946 C C . GLY A 1 486 ? 24.303 18.491 -1.029 1.00 92.75 486 GLY A C 1
ATOM 3947 O O . GLY A 1 486 ? 23.710 19.349 -0.369 1.00 92.75 486 GLY A O 1
ATOM 3948 N N . SER A 1 487 ? 23.760 17.312 -1.343 1.00 92.81 487 SER A N 1
ATOM 3949 C CA . SER A 1 487 ? 22.371 16.933 -1.054 1.00 92.81 487 SER A CA 1
ATOM 3950 C C . SER A 1 487 ? 22.028 16.856 0.440 1.00 92.81 487 SER A C 1
ATOM 3952 O O . SER A 1 487 ? 20.863 17.001 0.811 1.00 92.81 487 SER A O 1
ATOM 3954 N N . VAL A 1 488 ? 23.026 16.716 1.322 1.00 90.62 488 VAL A N 1
ATOM 3955 C CA . VAL A 1 488 ? 22.821 16.677 2.783 1.00 90.62 488 VAL A CA 1
ATOM 3956 C C . VAL A 1 488 ? 22.171 17.961 3.299 1.00 90.62 488 VAL A C 1
ATOM 3958 O O . VAL A 1 488 ? 21.372 17.917 4.232 1.00 90.62 488 VAL A O 1
ATOM 3961 N N . LYS A 1 489 ? 22.456 19.107 2.669 1.00 93.75 489 LYS A N 1
ATOM 3962 C CA . LYS A 1 489 ? 21.871 20.408 3.041 1.00 93.75 489 LYS A CA 1
ATOM 3963 C C . LYS A 1 489 ? 20.363 20.472 2.794 1.00 93.75 489 LYS A C 1
ATOM 3965 O O . LYS A 1 489 ? 19.677 21.281 3.409 1.00 93.75 489 LYS A O 1
ATOM 3970 N N . GLU A 1 490 ? 19.863 19.602 1.923 1.00 95.50 490 GLU A N 1
ATOM 3971 C CA . GLU A 1 490 ? 18.453 19.488 1.558 1.00 95.50 490 GLU A CA 1
ATOM 3972 C C . GLU A 1 490 ? 17.725 18.414 2.375 1.00 95.50 490 GLU A C 1
ATOM 3974 O O . GLU A 1 490 ? 16.519 18.204 2.192 1.00 95.50 490 GLU A O 1
ATOM 3979 N N . ALA A 1 491 ? 18.443 17.715 3.264 1.00 95.44 491 ALA A N 1
ATOM 3980 C CA . ALA A 1 491 ? 17.878 16.670 4.095 1.00 95.44 491 ALA A CA 1
ATOM 3981 C C . ALA A 1 491 ? 16.765 17.228 4.992 1.00 95.44 491 ALA A C 1
ATOM 3983 O O . ALA A 1 491 ? 16.860 18.309 5.575 1.00 95.44 491 ALA A O 1
ATOM 3984 N N . ARG A 1 492 ? 15.682 16.461 5.117 1.00 96.12 492 ARG A N 1
ATOM 3985 C CA . ARG A 1 492 ? 14.493 16.830 5.885 1.00 96.12 492 ARG A CA 1
ATOM 3986 C C . ARG A 1 492 ? 14.243 15.804 6.982 1.00 96.12 492 ARG A C 1
ATOM 3988 O O . ARG A 1 492 ? 14.375 14.607 6.731 1.00 96.12 492 ARG A O 1
ATOM 3995 N N . PRO A 1 493 ? 13.776 16.216 8.171 1.00 96.94 493 PRO A N 1
ATOM 3996 C CA . PRO A 1 493 ? 13.394 15.267 9.215 1.00 96.94 493 PRO A CA 1
ATOM 3997 C C . PRO A 1 493 ? 12.301 14.286 8.770 1.00 96.94 493 PRO A C 1
ATOM 3999 O O . PRO A 1 493 ? 12.225 13.179 9.292 1.00 96.94 493 PRO A O 1
ATOM 4002 N N . GLN A 1 494 ? 11.451 14.674 7.811 1.00 96.44 494 GLN A N 1
ATOM 4003 C CA . GLN A 1 494 ? 10.373 13.854 7.255 1.00 96.44 494 GLN A CA 1
ATOM 4004 C C . GLN A 1 494 ? 10.222 14.086 5.751 1.00 96.44 494 GLN A C 1
ATOM 4006 O O . GLN A 1 494 ? 10.407 15.199 5.257 1.00 96.44 494 GLN A O 1
ATOM 4011 N N . VAL A 1 495 ? 9.820 13.030 5.049 1.00 97.31 495 VAL A N 1
ATOM 4012 C CA . VAL A 1 495 ? 9.395 13.042 3.645 1.00 97.31 495 VAL A CA 1
ATOM 4013 C C . VAL A 1 495 ? 8.173 12.139 3.482 1.00 97.31 495 VAL A C 1
ATOM 4015 O O . VAL A 1 495 ? 7.885 11.306 4.343 1.00 97.31 495 VAL A O 1
ATOM 4018 N N . THR A 1 496 ? 7.453 12.298 2.378 1.00 97.12 496 THR A N 1
ATOM 4019 C CA . THR A 1 496 ? 6.337 11.430 1.971 1.00 97.12 496 THR A CA 1
ATOM 4020 C C . THR A 1 496 ? 6.826 10.229 1.163 1.00 97.12 496 THR A C 1
ATOM 4022 O O . THR A 1 496 ? 6.271 9.139 1.281 1.00 97.12 496 THR A O 1
ATOM 4025 N N . TYR A 1 497 ? 7.896 10.401 0.380 1.00 97.81 497 TYR A N 1
ATOM 4026 C CA . TYR A 1 497 ? 8.396 9.364 -0.518 1.00 97.81 497 TYR A CA 1
ATOM 4027 C C . TYR A 1 497 ? 8.820 8.104 0.242 1.00 97.81 497 TYR A C 1
ATOM 4029 O O . TYR A 1 497 ? 9.638 8.149 1.165 1.00 97.81 497 TYR A O 1
ATOM 4037 N N . SER A 1 498 ? 8.245 6.977 -0.155 1.00 97.88 498 SER A N 1
ATOM 4038 C CA . SER A 1 498 ? 8.592 5.631 0.291 1.00 97.88 498 SER A CA 1
ATOM 4039 C C . SER A 1 498 ? 8.326 4.676 -0.855 1.00 97.88 498 SER A C 1
ATOM 4041 O O . SER A 1 498 ? 7.359 4.867 -1.598 1.00 97.88 498 SER A O 1
ATOM 4043 N N . GLU A 1 499 ? 9.191 3.684 -0.982 1.00 98.06 499 GLU A N 1
ATOM 4044 C CA . GLU A 1 499 ? 9.147 2.694 -2.044 1.00 98.06 499 GLU A CA 1
ATOM 4045 C C . GLU A 1 499 ? 9.791 1.394 -1.535 1.00 98.06 499 GLU A C 1
ATOM 4047 O O . GLU A 1 499 ? 10.797 1.435 -0.817 1.00 98.06 499 GLU A O 1
ATOM 4052 N N . ILE A 1 500 ? 9.153 0.259 -1.824 1.00 98.75 500 ILE A N 1
ATOM 4053 C CA . ILE A 1 500 ? 9.632 -1.087 -1.494 1.00 98.75 500 ILE A CA 1
ATOM 4054 C C . ILE A 1 500 ? 9.542 -1.927 -2.761 1.00 98.75 500 ILE A C 1
ATOM 4056 O O . ILE A 1 500 ? 8.433 -2.267 -3.185 1.00 98.75 500 ILE A O 1
ATOM 4060 N N . ASP A 1 501 ? 10.690 -2.313 -3.307 1.00 97.44 501 ASP A N 1
ATOM 4061 C CA . ASP A 1 501 ? 10.753 -2.919 -4.632 1.00 97.44 501 ASP A CA 1
ATOM 4062 C C . ASP A 1 501 ? 11.038 -4.407 -4.588 1.00 97.44 501 ASP A C 1
ATOM 4064 O O . ASP A 1 501 ? 11.795 -4.904 -3.746 1.00 97.44 501 ASP A O 1
ATOM 4068 N N . PHE A 1 502 ? 10.435 -5.105 -5.545 1.00 96.62 502 PHE A N 1
ATOM 4069 C CA . PHE A 1 502 ? 10.752 -6.473 -5.911 1.00 96.62 502 PHE A CA 1
ATOM 4070 C C . PHE A 1 502 ? 10.997 -6.508 -7.424 1.00 96.62 502 PHE A C 1
ATOM 4072 O O . PHE A 1 502 ? 10.084 -6.775 -8.210 1.00 96.62 502 PHE A O 1
ATOM 4079 N N . GLU A 1 503 ? 12.216 -6.156 -7.835 1.00 96.12 503 GLU A N 1
ATOM 4080 C CA . GLU A 1 503 ? 12.614 -6.060 -9.247 1.00 96.12 503 GLU A CA 1
ATOM 4081 C C . GLU A 1 503 ? 13.307 -7.344 -9.706 1.00 96.12 503 GLU A C 1
ATOM 4083 O O . GLU A 1 503 ? 14.066 -7.964 -8.961 1.00 96.12 503 GLU A O 1
ATOM 4088 N N . ILE A 1 504 ? 13.069 -7.742 -10.955 1.00 96.00 504 ILE A N 1
ATOM 4089 C CA . ILE A 1 504 ? 13.638 -8.954 -11.547 1.00 96.00 504 ILE A CA 1
ATOM 4090 C C . ILE A 1 504 ? 14.226 -8.600 -12.904 1.00 96.00 504 ILE A C 1
ATOM 4092 O O . ILE A 1 504 ? 13.531 -8.073 -13.778 1.00 96.00 504 ILE A O 1
ATOM 4096 N N . LEU A 1 505 ? 15.510 -8.902 -13.072 1.00 95.12 505 LEU A N 1
ATOM 4097 C CA . LEU A 1 505 ? 16.267 -8.589 -14.278 1.00 95.12 505 LEU A CA 1
ATOM 4098 C C . LEU A 1 505 ? 17.486 -9.504 -14.447 1.00 95.12 505 LEU A C 1
ATOM 4100 O O . LEU A 1 505 ? 17.774 -10.355 -13.603 1.00 95.12 505 LEU A O 1
ATOM 4104 N N . LYS A 1 506 ? 18.233 -9.317 -15.538 1.00 94.00 506 LYS A N 1
ATOM 4105 C CA . LYS A 1 506 ? 19.521 -9.982 -15.757 1.00 94.00 506 LYS A CA 1
ATOM 4106 C C . LYS A 1 506 ? 20.672 -9.082 -15.318 1.00 94.00 506 LYS A C 1
ATOM 4108 O O . LYS A 1 506 ? 20.960 -8.071 -15.948 1.00 94.00 506 LYS A O 1
ATOM 4113 N N . GLU A 1 507 ? 21.350 -9.487 -14.253 1.00 92.44 507 GLU A N 1
ATOM 4114 C CA . GLU A 1 507 ? 22.390 -8.701 -13.588 1.00 92.44 507 GLU A CA 1
ATOM 4115 C C . GLU A 1 507 ? 23.328 -9.652 -12.816 1.00 92.44 507 GLU A C 1
ATOM 4117 O O . GLU A 1 507 ? 22.908 -10.736 -12.413 1.00 92.44 507 GLU A O 1
ATOM 4122 N N . SER A 1 508 ? 24.593 -9.277 -12.639 1.00 92.75 508 SER A N 1
ATOM 4123 C CA . SER A 1 508 ? 25.544 -9.898 -11.714 1.00 92.75 508 SER A CA 1
ATOM 4124 C C . SER A 1 508 ? 25.014 -9.872 -10.288 1.00 92.75 508 SER A C 1
ATOM 4126 O O . SER A 1 508 ? 24.509 -8.844 -9.820 1.00 92.75 508 SER A O 1
ATOM 4128 N N . LYS A 1 509 ? 25.220 -10.973 -9.559 1.00 92.38 509 LYS A N 1
ATOM 4129 C CA . LYS A 1 509 ? 24.881 -11.050 -8.130 1.00 92.38 509 LYS A CA 1
ATOM 4130 C C . LYS A 1 509 ? 25.795 -10.196 -7.255 1.00 92.38 509 LYS A C 1
ATOM 4132 O O . LYS A 1 509 ? 25.434 -9.852 -6.135 1.00 92.38 509 LYS A O 1
ATOM 4137 N N . TYR A 1 510 ? 26.975 -9.858 -7.771 1.00 92.88 510 TYR A N 1
ATOM 4138 C CA . TYR A 1 510 ? 27.949 -9.006 -7.104 1.00 92.88 510 TYR A CA 1
ATOM 4139 C C . TYR A 1 510 ? 27.773 -7.537 -7.485 1.00 92.88 510 TYR A C 1
ATOM 4141 O O . TYR A 1 510 ? 27.164 -7.189 -8.502 1.00 92.88 510 TYR A O 1
ATOM 4149 N N . TRP A 1 511 ? 28.326 -6.666 -6.650 1.00 92.31 511 TRP A N 1
ATOM 4150 C CA . TRP A 1 511 ? 28.291 -5.219 -6.830 1.00 92.31 511 TRP A CA 1
ATOM 4151 C C . TRP A 1 511 ? 29.484 -4.711 -7.647 1.00 92.31 511 TRP A C 1
ATOM 4153 O O . TRP A 1 511 ? 30.406 -5.456 -7.988 1.00 92.31 511 TRP A O 1
ATOM 4163 N N . THR A 1 512 ? 29.478 -3.423 -7.987 1.00 89.81 512 THR A N 1
ATOM 4164 C CA . THR A 1 512 ? 30.632 -2.788 -8.632 1.00 89.81 512 THR A CA 1
ATOM 4165 C C . THR A 1 512 ? 31.834 -2.767 -7.689 1.00 89.81 512 THR A C 1
ATOM 4167 O O . THR A 1 512 ? 31.688 -2.775 -6.467 1.00 89.81 512 THR A O 1
ATOM 4170 N N . LYS A 1 513 ? 33.046 -2.653 -8.250 1.00 89.88 513 LYS A N 1
ATOM 4171 C CA . LYS A 1 513 ? 34.291 -2.510 -7.474 1.00 89.88 513 LYS A CA 1
ATOM 4172 C C . LYS A 1 513 ? 34.179 -1.447 -6.372 1.00 89.88 513 LYS A C 1
ATOM 4174 O O . LYS A 1 513 ? 34.633 -1.682 -5.262 1.00 89.88 513 LYS A O 1
ATOM 4179 N N . SER A 1 514 ? 33.561 -0.302 -6.670 1.00 87.81 514 SER A N 1
ATOM 4180 C CA . SER A 1 514 ? 33.421 0.823 -5.735 1.00 87.81 514 SER A CA 1
ATOM 4181 C C . SER A 1 514 ? 32.547 0.519 -4.517 1.00 87.81 514 SER A C 1
ATOM 4183 O O . SER A 1 514 ? 32.656 1.222 -3.520 1.00 87.81 514 SER A O 1
ATOM 4185 N N . ALA A 1 515 ? 31.689 -0.501 -4.582 1.00 90.06 515 ALA A N 1
ATOM 4186 C CA . ALA A 1 515 ? 30.885 -0.923 -3.442 1.00 90.06 515 ALA A CA 1
ATOM 4187 C C . ALA A 1 515 ? 31.699 -1.738 -2.423 1.00 90.06 515 ALA A C 1
ATOM 4189 O O . ALA A 1 515 ? 31.295 -1.845 -1.269 1.00 90.06 515 ALA A O 1
ATOM 4190 N N . TYR A 1 516 ? 32.836 -2.313 -2.821 1.00 89.44 516 TYR A N 1
ATOM 4191 C CA . TYR A 1 516 ? 33.684 -3.111 -1.943 1.00 89.44 516 TYR A CA 1
ATOM 4192 C C . TYR A 1 516 ? 34.878 -2.282 -1.461 1.00 89.44 516 TYR A C 1
ATOM 4194 O O . TYR A 1 516 ? 35.655 -1.760 -2.256 1.00 89.44 516 TYR A O 1
ATOM 4202 N N . ASN A 1 517 ? 35.105 -2.241 -0.148 1.00 76.75 517 ASN A N 1
ATOM 4203 C CA . ASN A 1 517 ? 36.232 -1.513 0.458 1.00 76.75 517 ASN A CA 1
ATOM 4204 C C . ASN A 1 517 ? 37.620 -2.145 0.171 1.00 76.75 517 ASN A C 1
ATOM 4206 O O . ASN A 1 517 ? 38.628 -1.687 0.703 1.00 76.75 517 ASN A O 1
ATOM 4210 N N . ASN A 1 518 ? 37.695 -3.191 -0.663 1.00 65.44 518 ASN A N 1
ATOM 4211 C CA . ASN A 1 518 ? 38.841 -4.105 -0.784 1.00 65.44 518 ASN A CA 1
ATOM 4212 C C . ASN A 1 518 ? 39.745 -3.868 -2.016 1.00 65.44 518 ASN A C 1
ATOM 4214 O O . ASN A 1 518 ? 40.454 -4.778 -2.455 1.00 65.44 518 ASN A O 1
ATOM 4218 N N . GLY A 1 519 ? 39.763 -2.663 -2.592 1.00 66.06 519 GLY A N 1
ATOM 4219 C CA . GLY A 1 519 ? 40.625 -2.364 -3.744 1.00 66.06 519 GLY A CA 1
ATOM 4220 C C . GLY A 1 519 ? 40.320 -3.263 -4.954 1.00 66.06 519 GLY A C 1
ATOM 4221 O O . GLY A 1 519 ? 39.168 -3.396 -5.354 1.00 66.06 519 GLY A O 1
ATOM 4222 N N . ASP A 1 520 ? 41.337 -3.869 -5.580 1.00 75.19 520 ASP A N 1
ATOM 4223 C CA . ASP A 1 520 ? 41.158 -4.775 -6.734 1.00 75.19 520 ASP A CA 1
ATOM 4224 C C . ASP A 1 520 ? 40.650 -6.182 -6.375 1.00 75.19 520 ASP A C 1
ATOM 4226 O O . ASP A 1 520 ? 40.240 -6.931 -7.268 1.00 75.19 520 ASP A O 1
ATOM 4230 N N . ASN A 1 521 ? 40.641 -6.540 -5.087 1.00 81.50 521 ASN A N 1
ATOM 4231 C CA . ASN A 1 521 ? 40.226 -7.854 -4.609 1.00 81.50 521 ASN A CA 1
ATOM 4232 C C . ASN A 1 521 ? 38.742 -7.849 -4.213 1.00 81.50 521 ASN A C 1
ATOM 4234 O O . ASN A 1 521 ? 38.389 -7.731 -3.038 1.00 81.50 521 ASN A O 1
ATOM 4238 N N . TYR A 1 522 ? 37.871 -7.957 -5.215 1.00 88.69 522 TYR A N 1
ATOM 4239 C CA . TYR A 1 522 ? 36.422 -8.043 -5.042 1.00 88.69 522 TYR A CA 1
ATOM 4240 C C . TYR A 1 522 ? 35.839 -9.219 -5.842 1.00 88.69 522 TYR A C 1
ATOM 4242 O O . TYR A 1 522 ? 36.447 -9.643 -6.833 1.00 88.69 522 TYR A O 1
ATOM 4250 N N . PRO A 1 523 ? 34.675 -9.761 -5.436 1.00 88.75 523 PRO A N 1
ATOM 4251 C CA . PRO A 1 523 ? 34.012 -10.830 -6.172 1.00 88.75 523 PRO A CA 1
ATOM 4252 C C . PRO A 1 523 ? 33.653 -10.398 -7.598 1.00 88.75 523 PRO A C 1
ATOM 4254 O O . PRO A 1 523 ? 33.092 -9.325 -7.811 1.00 88.75 523 PRO A O 1
ATOM 4257 N N . LYS A 1 524 ? 33.962 -11.246 -8.581 1.00 86.00 524 LYS A N 1
ATOM 4258 C CA . LYS A 1 524 ? 33.642 -11.020 -9.994 1.00 86.00 524 LYS A CA 1
ATOM 4259 C C . LYS A 1 524 ? 32.841 -12.192 -10.529 1.00 86.00 524 LYS A C 1
ATOM 4261 O O . LYS A 1 524 ? 33.104 -13.343 -10.190 1.00 86.00 524 LYS A O 1
ATOM 4266 N N . GLU A 1 525 ? 31.899 -11.884 -11.401 1.00 90.62 525 GLU A N 1
ATOM 4267 C CA . GLU A 1 525 ? 31.090 -12.853 -12.121 1.00 90.62 525 GLU A CA 1
ATOM 4268 C C . GLU A 1 525 ? 30.970 -12.406 -13.578 1.00 90.62 525 GLU A C 1
ATOM 4270 O O . GLU A 1 525 ? 30.862 -11.216 -13.864 1.00 90.62 525 GLU A O 1
ATOM 4275 N N . ASP A 1 526 ? 30.977 -13.369 -14.497 1.00 89.62 526 ASP A N 1
ATOM 4276 C CA . ASP A 1 526 ? 30.524 -13.144 -15.865 1.00 89.62 526 ASP A CA 1
ATOM 4277 C C . ASP A 1 526 ? 29.059 -13.575 -15.960 1.00 89.62 526 ASP A C 1
ATOM 4279 O O . ASP A 1 526 ? 28.738 -14.719 -16.295 1.00 89.62 526 ASP A O 1
ATOM 4283 N N . ALA A 1 527 ? 28.160 -12.651 -15.621 1.00 88.50 527 ALA A N 1
ATOM 4284 C CA . ALA A 1 527 ? 26.730 -12.931 -15.556 1.00 88.50 527 ALA A CA 1
ATOM 4285 C C . ALA A 1 527 ? 26.132 -13.266 -16.933 1.00 88.50 527 ALA A C 1
ATOM 4287 O O . ALA A 1 527 ? 25.045 -13.832 -17.001 1.00 88.50 527 ALA A O 1
ATOM 4288 N N . SER A 1 528 ? 26.847 -12.999 -18.036 1.00 89.88 528 SER A N 1
ATOM 4289 C CA . SER A 1 528 ? 26.437 -13.419 -19.383 1.00 89.88 528 SER A CA 1
ATOM 4290 C C . SER A 1 528 ? 26.501 -14.942 -19.573 1.00 89.88 528 SER A C 1
ATOM 4292 O O . SER A 1 528 ? 25.977 -15.472 -20.555 1.00 89.88 528 SER A O 1
ATOM 4294 N N . LYS A 1 529 ? 27.175 -15.671 -18.670 1.00 89.19 529 LYS A N 1
ATOM 4295 C CA . LYS A 1 529 ? 27.406 -17.119 -18.780 1.00 89.19 529 LYS A CA 1
ATOM 4296 C C . LYS A 1 529 ? 26.472 -17.999 -17.970 1.00 89.19 529 LYS A C 1
ATOM 4298 O O . LYS A 1 529 ? 26.383 -19.179 -18.294 1.00 89.19 529 LYS A O 1
ATOM 4303 N N . ASN A 1 530 ? 25.776 -17.456 -16.980 1.00 90.69 530 ASN A N 1
ATOM 4304 C CA . ASN A 1 530 ? 24.820 -18.217 -16.182 1.00 90.69 530 ASN A CA 1
ATOM 4305 C C . ASN A 1 530 ? 23.383 -18.025 -16.703 1.00 90.69 530 ASN A C 1
ATOM 4307 O O . ASN A 1 530 ? 23.080 -17.045 -17.387 1.00 90.69 530 ASN A O 1
ATOM 4311 N N . ASN A 1 531 ? 22.499 -18.953 -16.349 1.00 91.69 531 ASN A N 1
ATOM 4312 C CA . ASN A 1 531 ? 21.056 -18.885 -16.599 1.00 91.69 531 ASN A CA 1
ATOM 4313 C C . ASN A 1 531 ? 20.282 -18.261 -15.427 1.00 91.69 531 ASN A C 1
ATOM 4315 O O . ASN A 1 531 ? 19.054 -18.366 -15.368 1.00 91.69 531 ASN A O 1
ATOM 4319 N N . ASP A 1 532 ? 20.991 -17.606 -14.509 1.00 94.62 532 ASP A N 1
ATOM 4320 C CA . ASP A 1 532 ? 20.391 -16.965 -13.353 1.00 94.62 532 ASP A CA 1
ATOM 4321 C C . ASP A 1 532 ? 19.871 -15.576 -13.717 1.00 94.62 532 ASP A C 1
ATOM 4323 O O . ASP A 1 532 ? 20.442 -14.834 -14.523 1.00 94.62 532 ASP A O 1
ATOM 4327 N N . LEU A 1 533 ? 18.766 -15.229 -13.087 1.00 94.00 533 LEU A N 1
ATOM 4328 C CA . LEU A 1 533 ? 18.266 -13.880 -12.936 1.00 94.00 533 LEU A CA 1
ATOM 4329 C C . LEU A 1 533 ? 18.729 -13.328 -11.601 1.00 94.00 533 LEU A C 1
ATOM 4331 O O . LEU A 1 533 ? 19.046 -14.082 -10.680 1.00 94.00 533 LEU A O 1
ATOM 4335 N N . THR A 1 534 ? 18.675 -12.012 -11.481 1.00 95.25 534 THR A N 1
ATOM 4336 C CA . THR A 1 534 ? 18.842 -11.332 -10.208 1.00 95.25 534 THR A CA 1
ATOM 4337 C C . THR A 1 534 ? 17.509 -10.749 -9.782 1.00 95.25 534 THR A C 1
ATOM 4339 O O . THR A 1 534 ? 16.851 -10.019 -10.523 1.00 95.25 534 THR A O 1
ATOM 4342 N N . ILE A 1 535 ? 17.128 -11.111 -8.566 1.00 96.00 535 ILE A N 1
ATOM 4343 C CA . ILE A 1 535 ? 15.982 -10.591 -7.849 1.00 96.00 535 ILE A CA 1
ATOM 4344 C C . ILE A 1 535 ? 16.506 -9.530 -6.880 1.00 96.00 535 ILE A C 1
ATOM 4346 O O . ILE A 1 535 ? 17.257 -9.845 -5.951 1.00 96.00 535 ILE A O 1
ATOM 4350 N N . CYS A 1 536 ? 16.130 -8.277 -7.105 1.00 96.81 536 CYS A N 1
ATOM 4351 C CA . CYS A 1 536 ? 16.522 -7.141 -6.285 1.00 96.81 536 CYS A CA 1
ATOM 4352 C C . CYS A 1 536 ? 15.419 -6.825 -5.274 1.00 96.81 536 CYS A C 1
ATOM 4354 O O . CYS A 1 536 ? 14.264 -6.603 -5.636 1.00 96.81 536 CYS A O 1
ATOM 4356 N N . CYS A 1 537 ? 15.789 -6.818 -3.997 1.00 97.75 537 CYS A N 1
ATOM 4357 C CA . CYS A 1 537 ? 14.909 -6.429 -2.899 1.00 97.75 537 CYS A CA 1
ATOM 4358 C C . CYS A 1 537 ? 15.394 -5.079 -2.375 1.00 97.75 537 CYS A C 1
ATOM 4360 O O . CYS A 1 537 ? 16.462 -5.020 -1.755 1.00 97.75 537 CYS A O 1
ATOM 4362 N N . THR A 1 538 ? 14.644 -4.012 -2.652 1.00 97.75 538 THR A N 1
ATOM 4363 C CA . THR A 1 538 ? 15.065 -2.631 -2.369 1.00 97.75 538 THR A CA 1
ATOM 4364 C C . THR A 1 538 ? 14.115 -1.960 -1.386 1.00 97.75 538 THR A C 1
ATOM 4366 O O . THR A 1 538 ? 12.899 -2.069 -1.509 1.00 97.75 538 THR A O 1
ATOM 4369 N N . ASN A 1 539 ? 14.668 -1.242 -0.408 1.00 98.25 539 ASN A N 1
ATOM 4370 C CA . ASN A 1 539 ? 13.914 -0.298 0.414 1.00 98.25 539 ASN A CA 1
ATOM 4371 C C . ASN A 1 539 ? 14.451 1.118 0.188 1.00 98.25 539 ASN A C 1
ATOM 4373 O O . ASN A 1 539 ? 15.630 1.393 0.427 1.00 98.25 539 ASN A O 1
ATOM 4377 N N . TRP A 1 540 ? 13.571 2.031 -0.214 1.00 97.75 540 TRP A N 1
ATOM 4378 C CA . TRP A 1 540 ? 13.878 3.454 -0.314 1.00 97.75 540 TRP A CA 1
ATOM 4379 C C . TRP A 1 540 ? 13.695 4.110 1.050 1.00 97.75 540 TRP A C 1
ATOM 4381 O O . TRP A 1 540 ? 12.659 4.704 1.366 1.00 97.75 540 TRP A O 1
ATOM 4391 N N . ASP A 1 541 ? 14.717 4.004 1.893 1.00 96.50 541 ASP A N 1
ATOM 4392 C CA . ASP A 1 541 ? 14.770 4.688 3.187 1.00 96.50 541 ASP A CA 1
ATOM 4393 C C . ASP A 1 541 ? 15.200 6.153 3.107 1.00 96.50 541 ASP A C 1
ATOM 4395 O O . ASP A 1 541 ? 15.310 6.822 4.136 1.00 96.50 541 ASP A O 1
ATOM 4399 N N . MET A 1 542 ? 15.403 6.647 1.884 1.00 97.12 542 MET A N 1
ATOM 4400 C CA . MET A 1 542 ? 15.761 8.020 1.546 1.00 97.12 542 MET A CA 1
ATOM 4401 C C . MET A 1 542 ? 17.030 8.492 2.264 1.00 97.12 542 MET A C 1
ATOM 4403 O O . MET A 1 542 ? 17.163 9.673 2.571 1.00 97.12 542 MET A O 1
ATOM 4407 N N . GLY A 1 543 ? 17.949 7.567 2.564 1.00 94.75 543 GLY A N 1
ATOM 4408 C CA . GLY A 1 543 ? 19.232 7.880 3.192 1.00 94.75 543 GLY A CA 1
ATOM 4409 C C . GLY A 1 543 ? 19.139 8.248 4.676 1.00 94.75 543 GLY A C 1
ATOM 4410 O O . GLY A 1 543 ? 20.087 8.808 5.214 1.00 94.75 543 GLY A O 1
ATOM 4411 N N . CYS A 1 544 ? 18.020 7.957 5.354 1.00 95.50 544 CYS A N 1
ATOM 4412 C CA . CYS A 1 544 ? 17.889 8.224 6.789 1.00 95.50 544 CYS A CA 1
ATOM 4413 C C . CYS A 1 544 ? 18.884 7.397 7.610 1.00 95.50 544 CYS A C 1
ATOM 4415 O O . CYS A 1 544 ? 18.871 6.166 7.568 1.00 95.50 544 CYS A O 1
ATOM 4417 N N . GLN A 1 545 ? 19.687 8.087 8.421 1.00 93.69 545 GLN A N 1
ATOM 4418 C CA . GLN A 1 545 ? 20.826 7.509 9.148 1.00 93.69 545 GLN A CA 1
ATOM 4419 C C . GLN A 1 545 ? 20.497 7.090 10.581 1.00 93.69 545 GLN A C 1
ATOM 4421 O O . GLN A 1 545 ? 21.379 6.713 11.344 1.00 93.69 545 GLN A O 1
ATOM 4426 N N . GLN A 1 546 ? 19.218 7.131 10.954 1.00 94.81 546 GLN A N 1
ATOM 4427 C CA . GLN A 1 546 ? 18.745 6.655 12.251 1.00 94.81 546 GLN A CA 1
ATOM 4428 C C . GLN A 1 546 ? 19.047 5.163 12.541 1.00 94.81 546 GLN A C 1
ATOM 4430 O O . GLN A 1 546 ? 19.275 4.840 13.710 1.00 94.81 546 GLN A O 1
ATOM 4435 N N . PRO A 1 547 ? 19.009 4.224 11.569 1.00 94.62 547 PRO A N 1
ATOM 4436 C CA . PRO A 1 547 ? 19.278 2.813 11.845 1.00 94.62 547 PRO A CA 1
ATOM 4437 C C . PRO A 1 547 ? 20.690 2.579 12.397 1.00 94.62 547 PRO A C 1
ATOM 4439 O O . PRO A 1 547 ? 21.673 3.100 11.874 1.00 94.62 547 PRO A O 1
ATOM 4442 N N . LYS A 1 548 ? 20.800 1.733 13.429 1.00 93.00 548 LYS A N 1
ATOM 4443 C CA . LYS A 1 548 ? 22.065 1.427 14.124 1.00 93.00 548 LYS A CA 1
ATOM 4444 C C . LYS A 1 548 ? 23.151 0.886 13.185 1.00 93.00 548 LYS A C 1
ATOM 4446 O O . LYS A 1 548 ? 24.331 1.168 13.369 1.00 93.00 548 LYS A O 1
ATOM 4451 N N . ASN A 1 549 ? 22.748 0.097 12.197 1.00 91.25 549 ASN A N 1
ATOM 4452 C CA . ASN A 1 549 ? 23.605 -0.590 11.242 1.00 91.25 549 ASN A CA 1
ATOM 4453 C C . ASN A 1 549 ? 23.453 0.012 9.835 1.00 91.25 549 ASN A C 1
ATOM 4455 O O . ASN A 1 549 ? 23.254 -0.732 8.875 1.00 91.25 549 ASN A O 1
ATOM 4459 N N . TYR A 1 550 ? 23.531 1.343 9.709 1.00 92.38 550 TYR A N 1
ATOM 4460 C CA . TYR A 1 550 ? 23.438 2.031 8.416 1.00 92.38 550 TYR A CA 1
ATOM 4461 C C . TYR A 1 550 ? 24.441 1.454 7.399 1.00 92.38 550 TYR A C 1
ATOM 4463 O O . TYR A 1 550 ? 25.654 1.426 7.629 1.00 92.38 550 TYR A O 1
ATOM 4471 N N . VAL A 1 551 ? 23.917 0.931 6.288 1.00 91.69 551 VAL A N 1
ATOM 4472 C CA . VAL A 1 551 ? 24.697 0.239 5.251 1.00 91.69 551 VAL A CA 1
ATOM 4473 C C . VAL A 1 551 ? 25.355 1.255 4.324 1.00 91.69 551 VAL A C 1
ATOM 4475 O O . VAL A 1 551 ? 24.678 2.158 3.840 1.00 91.69 551 VAL A O 1
ATOM 4478 N N . ILE A 1 552 ? 26.653 1.079 4.054 1.00 92.44 552 ILE A N 1
ATOM 4479 C CA . ILE A 1 552 ? 27.428 1.803 3.036 1.00 92.44 552 ILE A CA 1
ATOM 4480 C C . ILE A 1 552 ? 28.342 0.784 2.352 1.00 92.44 552 ILE A C 1
ATOM 4482 O O . ILE A 1 552 ? 29.048 0.037 3.034 1.00 92.44 552 ILE A O 1
ATOM 4486 N N . GLY A 1 553 ? 28.325 0.760 1.021 1.00 93.12 553 GLY A N 1
ATOM 4487 C CA . GLY A 1 553 ? 28.955 -0.290 0.229 1.00 93.12 553 GLY A CA 1
ATOM 4488 C C . GLY A 1 553 ? 28.267 -1.645 0.406 1.00 93.12 553 GLY A C 1
ATOM 4489 O O . GLY A 1 553 ? 27.221 -1.754 1.048 1.00 93.12 553 GLY A O 1
ATOM 4490 N N . ALA A 1 554 ? 28.869 -2.682 -0.168 1.00 93.38 554 ALA A N 1
ATOM 4491 C CA . ALA A 1 554 ? 28.434 -4.063 -0.047 1.00 93.38 554 ALA A CA 1
ATOM 4492 C C . ALA A 1 554 ? 28.826 -4.625 1.328 1.00 93.38 554 ALA A C 1
ATOM 4494 O O . ALA A 1 554 ? 30.010 -4.727 1.665 1.00 93.38 554 ALA A O 1
ATOM 4495 N N . LYS A 1 555 ? 27.829 -4.996 2.133 1.00 92.50 555 LYS A N 1
ATOM 4496 C CA . LYS A 1 555 ? 28.013 -5.494 3.496 1.00 92.50 555 LYS A CA 1
ATOM 4497 C C . LYS A 1 555 ? 27.083 -6.662 3.782 1.00 92.50 555 LYS A C 1
ATOM 4499 O O . LYS A 1 555 ? 25.875 -6.581 3.576 1.00 92.50 555 LYS A O 1
ATOM 4504 N N . LYS A 1 556 ? 27.654 -7.727 4.336 1.00 92.50 556 LYS A N 1
ATOM 4505 C CA . LYS A 1 556 ? 26.903 -8.860 4.875 1.00 92.50 556 LYS A CA 1
ATOM 4506 C C . LYS A 1 556 ? 26.387 -8.537 6.270 1.00 92.50 556 LYS A C 1
ATOM 4508 O O . LYS A 1 556 ? 27.150 -8.086 7.126 1.00 92.50 556 LYS A O 1
ATOM 4513 N N . ILE A 1 557 ? 25.098 -8.753 6.491 1.00 92.00 557 ILE A N 1
ATOM 4514 C CA . ILE A 1 557 ? 24.422 -8.521 7.767 1.00 92.00 557 ILE A CA 1
ATOM 4515 C C . ILE A 1 557 ? 23.599 -9.762 8.095 1.00 92.00 557 ILE A C 1
ATOM 4517 O O . ILE A 1 557 ? 22.958 -10.338 7.217 1.00 92.00 557 ILE A O 1
ATOM 4521 N N . ASN A 1 558 ? 23.632 -10.184 9.358 1.00 91.56 558 ASN A N 1
ATOM 4522 C CA . ASN A 1 558 ? 22.746 -11.232 9.840 1.00 91.56 558 ASN A CA 1
ATOM 4523 C C . ASN A 1 558 ? 21.373 -10.622 10.149 1.00 91.56 558 ASN A C 1
ATOM 4525 O O . ASN A 1 558 ? 21.267 -9.760 11.021 1.00 91.56 558 ASN A O 1
ATOM 4529 N N . VAL A 1 559 ? 20.346 -11.058 9.428 1.00 90.50 559 VAL A N 1
ATOM 4530 C CA . VAL A 1 559 ? 18.948 -10.683 9.654 1.00 90.50 559 VAL A CA 1
ATOM 4531 C C . VAL A 1 559 ? 18.179 -11.970 9.916 1.00 90.50 559 VAL A C 1
ATOM 4533 O O . VAL A 1 559 ? 18.200 -12.882 9.093 1.00 90.50 559 VAL A O 1
ATOM 4536 N N . ASP A 1 560 ? 17.548 -12.073 11.086 1.00 85.94 560 ASP A N 1
ATOM 4537 C CA . ASP A 1 560 ? 16.750 -13.236 11.498 1.00 85.94 560 ASP A CA 1
ATOM 4538 C C . ASP A 1 560 ? 17.490 -14.589 11.345 1.00 85.94 560 ASP A C 1
ATOM 4540 O O . ASP A 1 560 ? 16.910 -15.611 10.979 1.00 85.94 560 ASP A O 1
ATOM 4544 N N . GLY A 1 561 ? 18.802 -14.606 11.617 1.00 87.06 561 GLY A N 1
ATOM 4545 C CA . GLY A 1 561 ? 19.645 -15.802 11.528 1.00 87.06 561 GLY A CA 1
ATOM 4546 C C . GLY A 1 561 ? 20.209 -16.090 10.132 1.00 87.06 561 GLY A C 1
ATOM 4547 O O . GLY A 1 561 ? 20.963 -17.051 9.982 1.00 87.06 561 GLY A O 1
ATOM 4548 N N . LYS A 1 562 ? 19.895 -15.269 9.121 1.00 90.56 562 LYS A N 1
ATOM 4549 C CA . LYS A 1 562 ? 20.390 -15.406 7.743 1.00 90.56 562 LYS A CA 1
ATOM 4550 C C . LYS A 1 562 ? 21.402 -14.317 7.423 1.00 90.56 562 LYS A C 1
ATOM 4552 O O . LYS A 1 562 ? 21.144 -13.138 7.635 1.00 90.56 562 LYS A O 1
ATOM 4557 N N . GLU A 1 563 ? 22.550 -14.705 6.882 1.00 93.50 563 GLU A N 1
ATOM 4558 C CA . GLU A 1 563 ? 23.523 -13.750 6.354 1.00 93.50 563 GLU A CA 1
ATOM 4559 C C . GLU A 1 563 ? 23.087 -13.294 4.955 1.00 93.50 563 GLU A C 1
ATOM 4561 O O . GLU A 1 563 ? 23.027 -14.101 4.029 1.00 93.50 563 GLU A O 1
ATOM 4566 N N . ILE A 1 564 ? 22.783 -12.004 4.810 1.00 93.88 564 ILE A N 1
ATOM 4567 C CA . ILE A 1 564 ? 22.352 -11.390 3.550 1.00 93.88 564 ILE A CA 1
ATOM 4568 C C . ILE A 1 564 ? 23.316 -10.248 3.212 1.00 93.88 564 ILE A C 1
ATOM 4570 O O . ILE A 1 564 ? 23.686 -9.461 4.085 1.00 93.88 564 ILE A O 1
ATOM 4574 N N . GLU A 1 565 ? 23.750 -10.163 1.953 1.00 94.94 565 GLU A N 1
ATOM 4575 C CA . GLU A 1 565 ? 24.550 -9.038 1.460 1.00 94.94 565 GLU A CA 1
ATOM 4576 C C . GLU A 1 565 ? 23.631 -7.907 0.988 1.00 94.94 565 GLU A C 1
ATOM 4578 O O . GLU A 1 565 ? 22.754 -8.104 0.144 1.00 94.94 565 GLU A O 1
ATOM 4583 N N . PHE A 1 566 ? 23.856 -6.717 1.532 1.00 95.75 566 PHE A N 1
ATOM 4584 C CA . PHE A 1 566 ? 23.162 -5.487 1.176 1.00 95.75 566 PHE A CA 1
ATOM 4585 C C . PHE A 1 566 ? 24.152 -4.477 0.625 1.00 95.75 566 PHE A C 1
ATOM 4587 O O . PHE A 1 566 ? 25.309 -4.460 1.040 1.00 95.75 566 PHE A O 1
ATOM 4594 N N . CYS A 1 567 ? 23.691 -3.598 -0.254 1.00 95.38 567 CYS A N 1
ATOM 4595 C CA . CYS A 1 567 ? 24.477 -2.484 -0.746 1.00 95.38 567 CYS A CA 1
ATOM 4596 C C . CYS A 1 567 ? 23.692 -1.180 -0.694 1.00 95.38 567 CYS A C 1
ATOM 4598 O O . CYS A 1 567 ? 22.526 -1.112 -1.083 1.00 95.38 567 CYS A O 1
ATOM 4600 N N . ARG A 1 568 ? 24.394 -0.138 -0.255 1.00 94.19 568 ARG A N 1
ATOM 4601 C CA . ARG A 1 568 ? 24.079 1.262 -0.530 1.00 94.19 568 ARG A CA 1
ATOM 4602 C C . ARG A 1 568 ? 25.291 1.857 -1.233 1.00 94.19 568 ARG A C 1
ATOM 4604 O O . ARG A 1 568 ? 26.402 1.747 -0.722 1.00 94.19 568 ARG A O 1
ATOM 4611 N N . TRP A 1 569 ? 25.101 2.475 -2.393 1.00 88.19 569 TRP A N 1
ATOM 4612 C CA . TRP A 1 569 ? 26.205 2.827 -3.293 1.00 88.19 569 TRP A CA 1
ATOM 4613 C C . TRP A 1 569 ? 27.187 3.817 -2.667 1.00 88.19 569 TRP A C 1
ATOM 4615 O O . TRP A 1 569 ? 28.389 3.727 -2.898 1.00 88.19 569 TRP A O 1
ATOM 4625 N N . ASN A 1 570 ? 26.676 4.758 -1.877 1.00 87.62 570 ASN A N 1
ATOM 4626 C CA . ASN A 1 570 ? 27.468 5.736 -1.146 1.00 87.62 570 ASN A CA 1
ATOM 4627 C C . ASN A 1 570 ? 26.704 6.219 0.101 1.00 87.62 570 ASN A C 1
ATOM 4629 O O . ASN A 1 570 ? 25.607 5.749 0.391 1.00 87.62 570 ASN A O 1
ATOM 4633 N N . TYR A 1 571 ? 27.277 7.165 0.842 1.00 87.62 571 TYR A N 1
ATOM 4634 C CA . TYR A 1 571 ? 26.691 7.696 2.078 1.00 87.62 571 TYR A CA 1
ATOM 4635 C C . TYR A 1 571 ? 25.312 8.362 1.893 1.00 87.62 571 TYR A C 1
ATOM 4637 O O . TYR A 1 571 ? 24.478 8.315 2.798 1.00 87.62 571 TYR A O 1
ATOM 4645 N N . PHE A 1 572 ? 25.081 8.962 0.723 1.00 90.50 572 PHE A N 1
ATOM 4646 C CA . PHE A 1 572 ? 23.939 9.825 0.389 1.00 90.50 572 PHE A CA 1
ATOM 4647 C C . PHE A 1 572 ? 22.853 9.102 -0.412 1.00 90.50 572 PHE A C 1
ATOM 4649 O O . PHE A 1 572 ? 21.745 9.609 -0.567 1.00 90.50 572 PHE A O 1
ATOM 4656 N N . ASN A 1 573 ? 23.176 7.921 -0.938 1.00 92.12 573 ASN A N 1
ATOM 4657 C CA . ASN A 1 573 ? 22.283 7.164 -1.789 1.00 92.12 573 ASN A CA 1
ATOM 4658 C C . ASN A 1 573 ? 21.015 6.776 -1.023 1.00 92.12 573 ASN A C 1
ATOM 4660 O O . ASN A 1 573 ? 21.064 6.331 0.122 1.00 92.12 573 ASN A O 1
ATOM 4664 N N . LYS A 1 574 ? 19.865 6.982 -1.663 1.00 95.69 574 LYS A N 1
ATOM 4665 C CA . LYS A 1 574 ? 18.535 6.957 -1.031 1.00 95.69 574 LYS A CA 1
ATOM 4666 C C . LYS A 1 574 ? 17.947 5.557 -0.825 1.00 95.69 574 LYS A C 1
ATOM 4668 O O . LYS A 1 574 ? 16.846 5.439 -0.287 1.00 95.69 574 LYS A O 1
ATOM 4673 N N . LEU A 1 575 ? 18.653 4.520 -1.260 1.00 95.25 575 LEU A N 1
ATOM 4674 C CA . LEU A 1 575 ? 18.161 3.151 -1.308 1.00 95.25 575 LEU A CA 1
ATOM 4675 C C . LEU A 1 575 ? 19.146 2.179 -0.660 1.00 95.25 575 LEU A C 1
ATOM 4677 O O . LEU A 1 575 ? 20.351 2.411 -0.607 1.00 95.25 575 LEU A O 1
ATOM 4681 N N . VAL A 1 576 ? 18.617 1.074 -0.153 1.00 96.75 576 VAL A N 1
ATOM 4682 C CA . VAL A 1 576 ? 19.408 -0.094 0.226 1.00 96.75 576 VAL A CA 1
ATOM 4683 C C . VAL A 1 576 ? 18.838 -1.302 -0.492 1.00 96.75 576 VAL A C 1
ATOM 4685 O O . VAL A 1 576 ? 17.631 -1.541 -0.447 1.00 96.75 576 VAL A O 1
ATOM 4688 N N . THR A 1 577 ? 19.707 -2.057 -1.155 1.00 97.00 577 THR A N 1
ATOM 4689 C CA . THR A 1 577 ? 19.297 -3.181 -2.000 1.00 97.00 577 THR A CA 1
ATOM 4690 C C . THR A 1 577 ? 20.049 -4.446 -1.631 1.00 97.00 577 THR A C 1
ATOM 4692 O O . THR A 1 577 ? 21.244 -4.411 -1.343 1.00 97.00 577 THR A O 1
ATOM 4695 N N . SER A 1 578 ? 19.361 -5.584 -1.675 1.00 96.69 578 SER A N 1
ATOM 4696 C CA . SER A 1 578 ? 19.996 -6.900 -1.767 1.00 96.69 578 SER A CA 1
ATOM 4697 C C . SER A 1 578 ? 19.759 -7.502 -3.147 1.00 96.69 578 SER A C 1
ATOM 4699 O O . SER A 1 578 ? 18.691 -7.305 -3.727 1.00 96.69 578 SER A O 1
ATOM 4701 N N . LYS A 1 579 ? 20.745 -8.243 -3.656 1.00 95.81 579 LYS A N 1
ATOM 4702 C CA . LYS A 1 579 ? 20.665 -9.009 -4.903 1.00 95.81 579 LYS A CA 1
ATOM 4703 C C . LYS A 1 579 ? 20.638 -10.494 -4.572 1.00 95.81 579 LYS A C 1
ATOM 4705 O O . LYS A 1 579 ? 21.545 -10.993 -3.908 1.00 95.81 579 LYS A O 1
ATOM 4710 N N . VAL A 1 580 ? 19.635 -11.208 -5.074 1.00 94.56 580 VAL A N 1
ATOM 4711 C CA . VAL A 1 580 ? 19.525 -12.661 -4.907 1.00 94.56 580 VAL A CA 1
ATOM 4712 C C . VAL A 1 580 ? 19.412 -13.329 -6.266 1.00 94.56 580 VAL A C 1
ATOM 4714 O O . VAL A 1 580 ? 18.512 -13.020 -7.042 1.00 94.56 580 VAL A O 1
ATOM 4717 N N . SER A 1 581 ? 20.321 -14.257 -6.554 1.00 93.81 581 SER A N 1
ATOM 4718 C CA . SER A 1 581 ? 20.274 -15.036 -7.789 1.00 93.81 581 SER A CA 1
ATOM 4719 C C . SER A 1 581 ? 19.217 -16.130 -7.715 1.00 93.81 581 SER A C 1
ATOM 4721 O O . SER A 1 581 ? 19.103 -16.826 -6.702 1.00 93.81 581 SER A O 1
ATOM 4723 N N . ALA A 1 582 ? 18.483 -16.311 -8.805 1.00 93.00 582 ALA A N 1
ATOM 4724 C CA . ALA A 1 582 ? 17.564 -17.425 -8.987 1.00 93.00 582 ALA A CA 1
ATOM 4725 C C . ALA A 1 582 ? 17.622 -17.912 -10.441 1.00 93.00 582 ALA A C 1
ATOM 4727 O O . ALA A 1 582 ? 17.634 -17.071 -11.344 1.00 93.00 582 ALA A O 1
ATOM 4728 N N . PRO A 1 583 ? 17.606 -19.230 -10.703 1.00 91.38 583 PRO A N 1
ATOM 4729 C CA . PRO A 1 583 ? 17.518 -19.738 -12.065 1.00 91.38 583 PRO A CA 1
ATOM 4730 C C . PRO A 1 583 ? 16.292 -19.167 -12.783 1.00 91.38 583 PRO A C 1
ATOM 4732 O O . PRO A 1 583 ? 15.199 -19.123 -12.217 1.00 91.38 583 PRO A O 1
ATOM 4735 N N . HIS A 1 584 ? 16.440 -18.780 -14.053 1.00 89.12 584 HIS A N 1
ATOM 4736 C CA . HIS A 1 584 ? 15.335 -18.247 -14.865 1.00 89.12 584 HIS A CA 1
ATOM 4737 C C . HIS A 1 584 ? 14.088 -19.138 -14.842 1.00 89.12 584 HIS A C 1
ATOM 4739 O O . HIS A 1 584 ? 12.952 -18.666 -14.792 1.00 89.12 584 HIS A O 1
ATOM 4745 N N . GLU A 1 585 ? 14.309 -20.450 -14.845 1.00 85.81 585 GLU A N 1
ATOM 4746 C CA . GLU A 1 585 ? 13.255 -21.457 -14.844 1.00 85.81 585 GLU A CA 1
ATOM 4747 C C . GLU A 1 585 ? 12.465 -21.515 -13.531 1.00 85.81 585 GLU A C 1
ATOM 4749 O O . GLU A 1 585 ? 11.300 -21.901 -13.530 1.00 85.81 585 GLU A O 1
ATOM 4754 N N . GLU A 1 586 ? 13.062 -21.102 -12.414 1.00 84.75 586 GLU A N 1
ATOM 4755 C CA . GLU A 1 586 ? 12.381 -21.058 -11.119 1.00 84.75 586 GLU A CA 1
ATOM 4756 C C . GLU A 1 586 ? 11.473 -19.830 -10.970 1.00 84.75 586 GLU A C 1
ATOM 4758 O O . GLU A 1 586 ? 10.675 -19.797 -10.035 1.00 84.75 586 GLU A O 1
ATOM 4763 N N . VAL A 1 587 ? 11.577 -18.845 -11.874 1.00 84.38 587 VAL A N 1
ATOM 4764 C CA . VAL A 1 587 ? 10.897 -17.538 -11.774 1.00 84.38 587 VAL A CA 1
ATOM 4765 C C . VAL A 1 587 ? 9.988 -17.224 -12.974 1.00 84.38 587 VAL A C 1
ATOM 4767 O O . VAL A 1 587 ? 9.051 -16.443 -12.823 1.00 84.38 587 VAL A O 1
ATOM 4770 N N . PHE A 1 588 ? 10.216 -17.816 -14.158 1.00 86.62 588 PHE A N 1
ATOM 4771 C CA . PHE A 1 588 ? 9.441 -17.501 -15.375 1.00 86.62 588 PHE A CA 1
ATOM 4772 C C . PHE A 1 588 ? 8.988 -18.702 -16.229 1.00 86.62 588 PHE A C 1
ATOM 4774 O O . PHE A 1 588 ? 8.412 -18.485 -17.299 1.00 86.62 588 PHE A O 1
ATOM 4781 N N . ASN A 1 589 ? 9.253 -19.961 -15.852 1.00 83.44 589 ASN A N 1
ATOM 4782 C CA . ASN A 1 589 ? 8.874 -21.091 -16.721 1.00 83.44 589 ASN A CA 1
ATOM 4783 C C . ASN A 1 589 ? 7.424 -21.561 -16.560 1.00 83.44 589 ASN A C 1
ATOM 4785 O O . ASN A 1 589 ? 6.913 -22.178 -17.496 1.00 83.44 589 ASN A O 1
ATOM 4789 N N . ASP A 1 590 ? 6.761 -21.262 -15.444 1.00 87.56 590 ASP A N 1
ATOM 4790 C CA . ASP A 1 590 ? 5.344 -21.586 -15.257 1.00 87.56 590 ASP A CA 1
ATOM 4791 C C . ASP A 1 590 ? 4.409 -20.460 -15.713 1.00 87.56 590 ASP A C 1
ATOM 4793 O O . ASP A 1 590 ? 4.820 -19.355 -16.069 1.00 87.56 590 ASP A O 1
ATOM 4797 N N . ASP A 1 591 ? 3.107 -20.742 -15.677 1.00 91.00 591 ASP A N 1
ATOM 4798 C CA . ASP A 1 591 ? 2.078 -19.780 -16.058 1.00 91.00 591 ASP A CA 1
ATOM 4799 C C . ASP A 1 591 ? 1.987 -18.563 -15.144 1.00 91.00 591 ASP A C 1
ATOM 4801 O O . ASP A 1 591 ? 1.453 -17.544 -15.571 1.00 91.00 591 ASP A O 1
ATOM 4805 N N . PHE A 1 592 ? 2.456 -18.659 -13.904 1.00 96.00 592 PHE A N 1
ATOM 4806 C CA . PHE A 1 592 ? 2.498 -17.562 -12.945 1.00 96.00 592 PHE A CA 1
ATOM 4807 C C . PHE A 1 592 ? 3.354 -17.946 -11.738 1.00 96.00 592 PHE A C 1
ATOM 4809 O O . PHE A 1 592 ? 3.587 -19.125 -11.470 1.00 96.00 592 PHE A O 1
ATOM 4816 N N . TYR A 1 593 ? 3.701 -16.937 -10.946 1.00 96.81 593 TYR A N 1
ATOM 4817 C CA . TYR A 1 593 ? 4.225 -17.094 -9.594 1.00 96.81 593 TYR A CA 1
ATOM 4818 C C . TYR A 1 593 ? 3.500 -16.141 -8.648 1.00 96.81 593 TYR A C 1
ATOM 4820 O O . TYR A 1 593 ? 2.887 -15.156 -9.066 1.00 96.81 593 TYR A O 1
ATOM 4828 N N . TYR A 1 594 ? 3.556 -16.456 -7.363 1.00 97.75 594 TYR A N 1
ATOM 4829 C CA . TYR A 1 594 ? 3.151 -15.568 -6.291 1.00 97.75 594 TYR A CA 1
ATOM 4830 C C . TYR A 1 594 ? 4.359 -14.763 -5.823 1.00 97.75 594 TYR A C 1
ATOM 4832 O O . TYR A 1 594 ? 5.394 -15.337 -5.487 1.00 97.75 594 TYR A O 1
ATOM 4840 N N . PHE A 1 595 ? 4.191 -13.448 -5.774 1.00 97.94 595 PHE A N 1
ATOM 4841 C CA . PHE A 1 595 ? 5.142 -12.481 -5.242 1.00 97.94 595 PHE A CA 1
ATOM 4842 C C . PHE A 1 595 ? 4.550 -11.898 -3.966 1.00 97.94 595 PHE A C 1
ATOM 4844 O O . PHE A 1 595 ? 3.394 -11.471 -3.966 1.00 97.94 595 PHE A O 1
ATOM 4851 N N . GLU A 1 596 ? 5.305 -11.912 -2.872 1.00 98.56 596 GLU A N 1
ATOM 4852 C CA . GLU A 1 596 ? 4.846 -11.399 -1.587 1.00 98.56 596 GLU A CA 1
ATOM 4853 C C . GLU A 1 596 ? 5.818 -10.376 -1.004 1.00 98.56 596 GLU A C 1
ATOM 4855 O O . GLU A 1 596 ? 7.003 -10.667 -0.848 1.00 98.56 596 GLU A O 1
ATOM 4860 N N . ILE A 1 597 ? 5.283 -9.211 -0.634 1.00 98.75 597 ILE A N 1
ATOM 4861 C CA . ILE A 1 597 ? 5.940 -8.216 0.217 1.00 98.75 597 ILE A CA 1
ATOM 4862 C C . ILE A 1 597 ? 5.190 -8.199 1.553 1.00 98.75 597 ILE A C 1
ATOM 4864 O O . ILE A 1 597 ? 4.061 -7.715 1.657 1.00 98.75 597 ILE A O 1
ATOM 4868 N N . ASP A 1 598 ? 5.813 -8.755 2.588 1.00 98.44 598 ASP A N 1
ATOM 4869 C CA . ASP A 1 598 ? 5.337 -8.720 3.970 1.00 98.44 598 ASP A CA 1
ATOM 4870 C C . ASP A 1 598 ? 5.957 -7.514 4.672 1.00 98.44 598 ASP A C 1
ATOM 4872 O O . ASP A 1 598 ? 7.074 -7.570 5.191 1.00 98.44 598 ASP A O 1
ATOM 4876 N N . TRP A 1 599 ? 5.241 -6.394 4.624 1.00 98.50 599 TRP A N 1
ATOM 4877 C CA . TRP A 1 599 ? 5.689 -5.128 5.183 1.00 98.50 599 TRP A CA 1
ATOM 4878 C C . TRP A 1 599 ? 5.083 -4.923 6.571 1.00 98.50 599 TRP A C 1
ATOM 4880 O O . TRP A 1 599 ? 3.866 -4.823 6.740 1.00 98.50 599 TRP A O 1
ATOM 4890 N N . GLN A 1 600 ? 5.958 -4.866 7.572 1.00 97.75 600 GLN A N 1
ATOM 4891 C CA . GLN A 1 600 ? 5.635 -4.799 8.995 1.00 97.75 600 GLN A CA 1
ATOM 4892 C C . GLN A 1 600 ? 6.235 -3.533 9.627 1.00 97.75 600 GLN A C 1
ATOM 4894 O O . GLN A 1 600 ? 7.128 -2.927 9.039 1.00 97.75 600 GLN A O 1
ATOM 4899 N N . PRO A 1 601 ? 5.827 -3.141 10.851 1.00 97.31 601 PRO A N 1
ATOM 4900 C CA . PRO A 1 601 ? 6.353 -1.935 11.503 1.00 97.31 601 PRO A CA 1
ATOM 4901 C C . PRO A 1 601 ? 7.876 -1.892 11.688 1.00 97.31 601 PRO A C 1
ATOM 4903 O O . PRO A 1 601 ? 8.460 -0.810 11.733 1.00 97.31 601 PRO A O 1
ATOM 4906 N N . GLN A 1 602 ? 8.515 -3.059 11.812 1.00 96.31 602 GLN A N 1
ATOM 4907 C CA . GLN A 1 602 ? 9.945 -3.187 12.112 1.00 96.31 602 GLN A CA 1
ATOM 4908 C C . GLN A 1 602 ? 10.734 -3.949 11.043 1.00 96.31 602 GLN A C 1
ATOM 4910 O O . GLN A 1 602 ? 11.951 -4.055 11.163 1.00 96.31 602 GLN A O 1
ATOM 4915 N N . ARG A 1 603 ? 10.075 -4.493 10.013 1.00 96.94 603 ARG A N 1
ATOM 4916 C CA . ARG A 1 603 ? 10.736 -5.325 9.001 1.00 96.94 603 ARG A CA 1
ATOM 4917 C C . ARG A 1 603 ? 9.964 -5.413 7.692 1.00 96.94 603 ARG A C 1
ATOM 4919 O O . ARG A 1 603 ? 8.756 -5.192 7.665 1.00 96.94 603 ARG A O 1
ATOM 4926 N N . ILE A 1 604 ? 10.670 -5.786 6.634 1.00 98.56 604 ILE A N 1
ATOM 4927 C CA . ILE A 1 604 ? 10.132 -6.091 5.309 1.00 98.56 604 ILE A CA 1
ATOM 4928 C C . ILE A 1 604 ? 10.672 -7.458 4.902 1.00 98.56 604 ILE A C 1
ATOM 4930 O O . ILE A 1 604 ? 11.863 -7.718 5.073 1.00 98.56 604 ILE A O 1
ATOM 4934 N N . ILE A 1 605 ? 9.811 -8.331 4.385 1.00 98.25 605 ILE A N 1
ATOM 4935 C CA . ILE A 1 605 ? 10.200 -9.664 3.919 1.00 98.25 605 ILE A CA 1
ATOM 4936 C C . ILE A 1 605 ? 9.660 -9.885 2.509 1.00 98.25 605 ILE A C 1
ATOM 4938 O O . ILE A 1 605 ? 8.477 -9.655 2.260 1.00 98.25 605 ILE A O 1
ATOM 4942 N N . TRP A 1 606 ? 10.513 -10.376 1.614 1.00 98.31 606 TRP A N 1
ATOM 4943 C CA . TRP A 1 606 ? 10.164 -10.704 0.235 1.00 98.31 606 TRP A CA 1
ATOM 4944 C C . TRP A 1 606 ? 10.114 -12.212 0.048 1.00 98.31 606 TRP A C 1
ATOM 4946 O O . TRP A 1 606 ? 11.052 -12.925 0.425 1.00 98.31 606 TRP A O 1
ATOM 4956 N N . ARG A 1 607 ? 9.033 -12.708 -0.556 1.00 97.62 607 ARG A N 1
ATOM 4957 C CA . ARG A 1 607 ? 8.869 -14.135 -0.854 1.00 97.62 607 ARG A CA 1
ATOM 4958 C C . ARG A 1 607 ? 8.374 -14.371 -2.272 1.00 97.62 607 ARG A C 1
ATOM 4960 O O . ARG A 1 607 ? 7.609 -13.575 -2.807 1.00 97.62 607 ARG A O 1
ATOM 4967 N N . ILE A 1 608 ? 8.778 -15.496 -2.850 1.00 96.12 608 ILE A N 1
ATOM 4968 C CA . ILE A 1 608 ? 8.336 -15.940 -4.174 1.00 96.12 608 ILE A CA 1
ATOM 4969 C C . ILE A 1 608 ? 8.042 -17.442 -4.171 1.00 96.12 608 ILE A C 1
ATOM 4971 O O . ILE A 1 608 ? 8.680 -18.208 -3.447 1.00 96.12 608 ILE A O 1
ATOM 4975 N N . GLY A 1 609 ? 7.083 -17.889 -4.976 1.00 94.94 609 GLY A N 1
ATOM 4976 C CA . GLY A 1 609 ? 6.838 -19.316 -5.185 1.00 94.94 609 GLY A CA 1
ATOM 4977 C C . GLY A 1 609 ? 5.647 -19.603 -6.092 1.00 94.94 609 GLY A C 1
ATOM 4978 O O . GLY A 1 609 ? 4.862 -18.716 -6.407 1.00 94.94 609 GLY A O 1
ATOM 4979 N N . LYS A 1 610 ? 5.496 -20.862 -6.513 1.00 93.56 610 LYS A N 1
ATOM 4980 C CA . LYS A 1 610 ? 4.352 -21.309 -7.336 1.00 93.56 610 LYS A CA 1
ATOM 4981 C C . LYS A 1 610 ? 3.073 -21.502 -6.515 1.00 93.56 610 LYS A C 1
ATOM 4983 O O . LYS A 1 610 ? 1.971 -21.391 -7.043 1.00 93.56 610 LYS A O 1
ATOM 4988 N N . ASP A 1 611 ? 3.232 -21.787 -5.223 1.00 93.06 611 ASP A N 1
ATOM 4989 C CA . ASP A 1 611 ? 2.148 -21.995 -4.268 1.00 93.06 611 ASP A CA 1
ATOM 4990 C C . ASP A 1 611 ? 2.164 -20.890 -3.209 1.00 93.06 611 ASP A C 1
ATOM 4992 O O . ASP A 1 611 ? 3.133 -20.718 -2.470 1.00 93.06 611 ASP A O 1
ATOM 4996 N N . LYS A 1 612 ? 1.044 -20.175 -3.109 1.00 93.94 612 LYS A N 1
ATOM 4997 C CA . LYS A 1 612 ? 0.791 -19.106 -2.141 1.00 93.94 612 LYS A CA 1
ATOM 4998 C C . LYS A 1 612 ? 0.987 -19.524 -0.681 1.00 93.94 612 LYS A C 1
ATOM 5000 O O . LYS A 1 612 ? 1.275 -18.675 0.162 1.00 93.94 612 LYS A O 1
ATOM 5005 N N . ASN A 1 613 ? 0.800 -20.804 -0.364 1.00 92.88 613 ASN A N 1
ATOM 5006 C CA . ASN A 1 613 ? 0.956 -21.329 0.994 1.00 92.88 613 ASN A CA 1
ATOM 5007 C C . ASN A 1 613 ? 2.380 -21.818 1.290 1.00 92.88 613 ASN A C 1
ATOM 5009 O O . ASN A 1 613 ? 2.680 -22.138 2.438 1.00 92.88 613 ASN A O 1
ATOM 5013 N N . ASN A 1 614 ? 3.254 -21.852 0.281 1.00 94.75 614 ASN A N 1
ATOM 5014 C CA . ASN A 1 614 ? 4.622 -22.346 0.386 1.00 94.75 614 ASN A CA 1
ATOM 5015 C C . ASN A 1 614 ? 5.601 -21.430 -0.367 1.00 94.75 614 ASN A C 1
ATOM 5017 O O . ASN A 1 614 ? 6.315 -21.850 -1.279 1.00 94.75 614 ASN A O 1
ATOM 5021 N N . LEU A 1 615 ? 5.598 -20.145 -0.009 1.00 95.62 615 LEU A N 1
ATOM 5022 C CA . LEU A 1 615 ? 6.506 -19.159 -0.592 1.00 95.62 615 LEU A CA 1
ATOM 5023 C C . LEU A 1 615 ? 7.894 -19.254 0.045 1.00 95.62 615 LEU A C 1
ATOM 5025 O O . LEU A 1 615 ? 8.032 -19.292 1.270 1.00 95.62 615 LEU A O 1
ATOM 5029 N N . LYS A 1 616 ? 8.932 -19.217 -0.790 1.00 94.75 616 LYS A N 1
ATOM 5030 C CA . LYS A 1 616 ? 10.328 -19.149 -0.360 1.00 94.75 616 LYS A CA 1
ATOM 5031 C C . LYS A 1 616 ? 10.676 -17.707 -0.025 1.00 94.75 616 LYS A C 1
ATOM 5033 O O . LYS A 1 616 ? 10.514 -16.821 -0.857 1.00 94.75 616 LYS A O 1
ATOM 5038 N N . GLU A 1 617 ? 11.190 -17.479 1.176 1.00 95.75 617 GLU A N 1
ATOM 5039 C CA . GLU A 1 617 ? 11.777 -16.192 1.539 1.00 95.75 617 GLU A CA 1
ATOM 5040 C C . GLU A 1 617 ? 13.092 -15.970 0.790 1.00 95.75 617 GLU A C 1
ATOM 5042 O O . GLU A 1 617 ? 14.002 -16.797 0.871 1.00 95.75 617 GLU A O 1
ATOM 5047 N N . ILE A 1 618 ? 13.164 -14.856 0.066 1.00 94.25 618 ILE A N 1
ATOM 5048 C CA . ILE A 1 618 ? 14.306 -14.475 -0.769 1.00 94.25 618 ILE A CA 1
ATOM 5049 C C . ILE A 1 618 ? 15.171 -13.438 -0.054 1.00 94.25 618 ILE A C 1
ATOM 5051 O O . ILE A 1 618 ? 16.392 -13.542 -0.083 1.00 94.25 618 ILE A O 1
ATOM 5055 N N . CYS A 1 619 ? 14.555 -12.475 0.633 1.00 95.81 619 CYS A N 1
ATOM 5056 C CA . CYS A 1 619 ? 15.256 -11.419 1.357 1.00 95.81 619 CYS A CA 1
ATOM 5057 C C . CYS A 1 619 ? 14.420 -10.930 2.544 1.00 95.81 619 CYS A C 1
ATOM 5059 O O . CYS A 1 619 ? 13.190 -11.039 2.544 1.00 95.81 619 CYS A O 1
ATOM 5061 N N . SER A 1 620 ? 15.086 -10.335 3.528 1.00 97.12 620 SER A N 1
ATOM 5062 C CA . SER A 1 620 ? 14.466 -9.637 4.651 1.00 97.12 620 SER A CA 1
ATOM 5063 C C . SER A 1 620 ? 15.317 -8.444 5.077 1.00 97.12 620 SER A C 1
ATOM 5065 O O . SER A 1 620 ? 16.538 -8.551 5.126 1.00 97.12 620 SER A O 1
ATOM 5067 N N . MET A 1 621 ? 14.681 -7.335 5.443 1.00 97.25 621 MET A N 1
ATOM 5068 C CA . MET A 1 621 ? 15.324 -6.164 6.048 1.00 97.25 621 MET A CA 1
ATOM 5069 C C . MET A 1 621 ? 14.601 -5.795 7.340 1.00 97.25 621 MET A C 1
ATOM 5071 O O . MET A 1 621 ? 13.385 -5.961 7.430 1.00 97.25 621 MET A O 1
ATOM 5075 N N . ASN A 1 622 ? 15.319 -5.256 8.325 1.00 96.25 622 ASN A N 1
ATOM 5076 C CA . ASN A 1 622 ? 14.732 -4.792 9.582 1.00 96.25 622 ASN A CA 1
ATOM 5077 C C . ASN A 1 622 ? 15.141 -3.349 9.924 1.00 96.25 622 ASN A C 1
ATOM 5079 O O . ASN A 1 622 ? 16.013 -2.744 9.295 1.00 96.25 622 ASN A O 1
ATOM 5083 N N . ASN A 1 623 ? 14.486 -2.791 10.937 1.00 94.81 623 ASN A N 1
ATOM 5084 C CA . ASN A 1 623 ? 14.691 -1.423 11.406 1.00 94.81 623 ASN A CA 1
ATOM 5085 C C . ASN A 1 623 ? 16.072 -1.160 12.034 1.00 94.81 623 ASN A C 1
ATOM 5087 O O . ASN A 1 623 ? 16.393 -0.005 12.317 1.00 94.81 623 ASN A O 1
ATOM 5091 N N . GLU A 1 624 ? 16.898 -2.189 12.247 1.00 94.00 624 GLU A N 1
ATOM 5092 C CA . GLU A 1 624 ? 18.275 -1.998 12.697 1.00 94.00 624 GLU A CA 1
ATOM 5093 C C . GLU A 1 624 ? 19.185 -1.517 11.566 1.00 94.00 624 GLU A C 1
ATOM 5095 O O . GLU A 1 624 ? 20.157 -0.821 11.843 1.00 94.00 624 GLU A O 1
ATOM 5100 N N . MET A 1 625 ? 18.884 -1.856 10.307 1.00 93.81 625 MET A N 1
ATOM 5101 C CA . MET A 1 625 ? 19.736 -1.549 9.147 1.00 93.81 625 MET A CA 1
ATOM 5102 C C . MET A 1 625 ? 19.161 -0.494 8.194 1.00 93.81 625 MET A C 1
ATOM 5104 O O . MET A 1 625 ? 19.913 0.145 7.462 1.00 93.81 625 MET A O 1
ATOM 5108 N N . THR A 1 626 ? 17.841 -0.302 8.187 1.00 95.75 626 THR A N 1
ATOM 5109 C CA . THR A 1 626 ? 17.161 0.619 7.268 1.00 95.75 626 THR A CA 1
ATOM 5110 C C . THR A 1 626 ? 15.941 1.262 7.924 1.00 95.75 626 THR A C 1
ATOM 5112 O O . THR A 1 626 ? 15.335 0.685 8.828 1.00 95.75 626 THR A O 1
ATOM 5115 N N . SER A 1 627 ? 15.562 2.470 7.496 1.00 96.81 627 SER A N 1
ATOM 5116 C CA . SER A 1 627 ? 14.326 3.097 7.979 1.00 96.81 627 SER A CA 1
ATOM 5117 C C . SER A 1 627 ? 13.119 2.463 7.288 1.00 96.81 627 SER A C 1
ATOM 5119 O O . SER A 1 627 ? 12.874 2.680 6.098 1.00 96.81 627 SER A O 1
ATOM 5121 N N . ILE A 1 628 ? 12.349 1.681 8.044 1.00 97.88 628 ILE A N 1
ATOM 5122 C CA . ILE A 1 628 ? 11.130 1.031 7.553 1.00 97.88 628 ILE A CA 1
ATOM 5123 C C . ILE A 1 628 ? 10.030 2.090 7.375 1.00 97.88 628 ILE A C 1
ATOM 5125 O O . ILE A 1 628 ? 9.722 2.809 8.335 1.00 97.88 628 ILE A O 1
ATOM 5129 N N . PRO A 1 629 ? 9.435 2.232 6.175 1.00 97.56 629 PRO A N 1
ATOM 5130 C CA . PRO A 1 629 ? 8.357 3.188 5.955 1.00 97.56 629 PRO A CA 1
ATOM 5131 C C . PRO A 1 629 ? 7.123 2.832 6.795 1.00 97.56 629 PRO A C 1
ATOM 5133 O O . PRO A 1 629 ? 6.854 1.664 7.074 1.00 97.56 629 PRO A O 1
ATOM 5136 N N . ASN A 1 630 ? 6.370 3.851 7.211 1.00 97.38 630 ASN A N 1
ATOM 5137 C CA . ASN A 1 630 ? 5.179 3.723 8.063 1.00 97.38 630 ASN A CA 1
ATOM 5138 C C . ASN A 1 630 ? 3.978 4.547 7.564 1.00 97.38 630 ASN A C 1
ATOM 5140 O O . ASN A 1 630 ? 2.976 4.664 8.268 1.00 97.38 630 ASN A O 1
ATOM 5144 N N . ASN A 1 631 ? 4.084 5.146 6.380 1.00 97.62 631 ASN A N 1
ATOM 5145 C CA . ASN A 1 631 ? 3.022 5.893 5.712 1.00 97.62 631 ASN A CA 1
ATOM 5146 C C . ASN A 1 631 ? 2.275 5.003 4.710 1.00 97.62 631 ASN A C 1
ATOM 5148 O O . ASN A 1 631 ? 2.755 3.935 4.371 1.00 97.62 631 ASN A O 1
ATOM 5152 N N . GLN A 1 632 ? 1.089 5.401 4.252 1.00 97.94 632 GLN A N 1
ATOM 5153 C CA . GLN A 1 632 ? 0.241 4.572 3.393 1.00 97.94 632 GLN A CA 1
ATOM 5154 C C . GLN A 1 632 ? 0.825 4.422 1.976 1.00 97.94 632 GLN A C 1
ATOM 5156 O O . GLN A 1 632 ? 1.244 5.406 1.352 1.00 97.94 632 GLN A O 1
ATOM 5161 N N . MET A 1 633 ? 0.820 3.188 1.460 1.00 98.69 633 MET A N 1
ATOM 5162 C CA . MET A 1 633 ? 1.373 2.840 0.146 1.00 98.69 633 MET A CA 1
ATOM 5163 C C . MET A 1 633 ? 0.364 2.095 -0.737 1.00 98.69 633 MET A C 1
ATOM 5165 O O . MET A 1 633 ? -0.575 1.466 -0.242 1.00 98.69 633 MET A O 1
ATOM 5169 N N . LEU A 1 634 ? 0.579 2.188 -2.046 1.00 98.69 634 LEU A N 1
ATOM 5170 C CA . LEU A 1 634 ? -0.147 1.530 -3.128 1.00 98.69 634 LEU A CA 1
ATOM 5171 C C . LEU A 1 634 ? 0.751 0.486 -3.783 1.00 98.69 634 LEU A C 1
ATOM 5173 O O . LEU A 1 634 ? 1.965 0.655 -3.811 1.00 98.69 634 LEU A O 1
ATOM 5177 N N . MET A 1 635 ? 0.152 -0.557 -4.342 1.00 98.44 635 MET A N 1
ATOM 5178 C CA . MET A 1 635 ? 0.882 -1.571 -5.095 1.00 98.44 635 MET A CA 1
ATOM 5179 C C . MET A 1 635 ? 1.013 -1.170 -6.560 1.00 98.44 635 MET A C 1
ATOM 5181 O O . MET A 1 635 ? 0.050 -0.670 -7.140 1.00 98.44 635 MET A O 1
ATOM 5185 N N . VAL A 1 636 ? 2.170 -1.444 -7.155 1.00 98.69 636 VAL A N 1
ATOM 5186 C CA . VAL A 1 636 ? 2.452 -1.285 -8.579 1.00 98.69 636 VAL A CA 1
ATOM 5187 C C . VAL A 1 636 ? 2.964 -2.606 -9.158 1.00 98.69 636 VAL A C 1
ATOM 5189 O O . VAL A 1 636 ? 3.774 -3.306 -8.550 1.00 98.69 636 VAL A O 1
ATOM 5192 N N . MET A 1 637 ? 2.499 -2.934 -10.362 1.00 98.50 637 MET A N 1
ATOM 5193 C CA . MET A 1 637 ? 3.141 -3.906 -11.248 1.00 98.50 637 MET A CA 1
ATOM 5194 C C . MET A 1 637 ? 3.618 -3.158 -12.492 1.00 98.50 637 MET A C 1
ATOM 5196 O O . MET A 1 637 ? 2.802 -2.511 -13.157 1.00 98.50 637 MET A O 1
ATOM 5200 N N . SER A 1 638 ? 4.908 -3.253 -12.815 1.00 97.88 638 SER A N 1
ATOM 5201 C CA . SER A 1 638 ? 5.508 -2.542 -13.950 1.00 97.88 638 SER A CA 1
ATOM 5202 C C . SER A 1 638 ? 6.470 -3.397 -14.782 1.00 97.88 638 SER A C 1
ATOM 5204 O O . SER A 1 638 ? 6.938 -4.465 -14.378 1.00 97.88 638 SER A O 1
ATOM 5206 N N . GLN A 1 639 ? 6.692 -2.914 -16.002 1.00 97.44 639 GLN A N 1
ATOM 5207 C CA . GLN A 1 639 ? 7.593 -3.421 -17.026 1.00 97.44 639 GLN A CA 1
ATOM 5208 C C . GLN A 1 639 ? 8.392 -2.239 -17.574 1.00 97.44 639 GLN A C 1
ATOM 5210 O O . GLN A 1 639 ? 7.838 -1.378 -18.266 1.00 97.44 639 GLN A O 1
ATOM 5215 N N . GLU A 1 640 ? 9.680 -2.195 -17.250 1.00 94.56 640 GLU A N 1
ATOM 5216 C CA . GLU A 1 640 ? 10.534 -1.027 -17.436 1.00 94.56 640 GLU A CA 1
ATOM 5217 C C . GLU A 1 640 ? 11.816 -1.397 -18.177 1.00 94.56 640 GLU A C 1
ATOM 5219 O O . GLU A 1 640 ? 12.454 -2.417 -17.927 1.00 94.56 640 GLU A O 1
ATOM 5224 N N . PHE A 1 641 ? 12.215 -0.537 -19.105 1.00 92.00 641 PHE A N 1
ATOM 5225 C CA . PHE A 1 641 ? 13.531 -0.594 -19.723 1.00 92.00 641 PHE A CA 1
ATOM 5226 C C . PHE A 1 641 ? 14.405 0.397 -18.955 1.00 92.00 641 PHE A C 1
ATOM 5228 O O . PHE A 1 641 ? 14.230 1.600 -19.136 1.00 92.00 641 PHE A O 1
ATOM 5235 N N . HIS A 1 642 ? 15.293 -0.064 -18.072 1.00 83.88 642 HIS A N 1
ATOM 5236 C CA . HIS A 1 642 ? 16.183 0.849 -17.343 1.00 83.88 642 HIS A CA 1
ATOM 5237 C C . HIS A 1 642 ? 17.415 1.216 -18.162 1.00 83.88 642 HIS A C 1
ATOM 5239 O O . HIS A 1 642 ? 17.847 0.489 -19.057 1.00 83.88 642 HIS A O 1
ATOM 5245 N N . TYR A 1 643 ? 17.988 2.362 -17.816 1.00 76.38 643 TYR A N 1
ATOM 5246 C CA . TYR A 1 643 ? 19.303 2.778 -18.275 1.00 76.38 643 TYR A CA 1
ATOM 5247 C C . TYR A 1 643 ? 20.387 1.890 -17.656 1.00 76.38 643 TYR A C 1
ATOM 5249 O O . TYR A 1 643 ? 20.235 1.412 -16.530 1.00 76.38 643 TYR A O 1
ATOM 5257 N N . GLN A 1 644 ? 21.492 1.679 -18.371 1.00 71.81 644 GLN A N 1
ATOM 5258 C CA . GLN A 1 644 ? 22.570 0.811 -17.891 1.00 71.81 644 GLN A CA 1
ATOM 5259 C C . GLN A 1 644 ? 23.204 1.345 -16.598 1.00 71.81 644 GLN A C 1
ATOM 5261 O O . GLN A 1 644 ? 23.633 0.572 -15.752 1.00 71.81 644 GLN A O 1
ATOM 5266 N N . GLU A 1 645 ? 23.234 2.661 -16.409 1.00 78.38 645 GLU A N 1
ATOM 5267 C CA . GLU A 1 645 ? 23.783 3.313 -15.219 1.00 78.38 645 GLU A CA 1
ATOM 5268 C C . GLU A 1 645 ? 23.023 2.939 -13.941 1.00 78.38 645 GLU A C 1
ATOM 5270 O O . GLU A 1 645 ? 23.593 2.994 -12.853 1.00 78.38 645 GLU A O 1
ATOM 5275 N N . TRP A 1 646 ? 21.756 2.535 -14.073 1.00 80.62 646 TRP A N 1
ATOM 5276 C CA . TRP A 1 646 ? 20.942 2.057 -12.959 1.00 80.62 646 TRP A CA 1
ATOM 5277 C C . TRP A 1 646 ? 21.394 0.669 -12.478 1.00 80.62 646 TRP A C 1
ATOM 5279 O O . TRP A 1 646 ? 21.471 0.413 -11.279 1.00 80.62 646 TRP A O 1
ATOM 5289 N N . TRP A 1 647 ? 21.777 -0.197 -13.420 1.00 86.38 647 TRP A N 1
ATOM 5290 C CA . TRP A 1 647 ? 22.260 -1.561 -13.185 1.00 86.38 647 TRP A CA 1
ATOM 5291 C C . TRP A 1 647 ? 23.653 -1.742 -13.814 1.00 86.38 647 TRP A C 1
ATOM 5293 O O . TRP A 1 647 ? 23.806 -2.349 -14.878 1.00 86.38 647 TRP A O 1
ATOM 5303 N N . PRO A 1 648 ? 24.700 -1.163 -13.189 1.00 85.31 648 PRO A N 1
ATOM 5304 C CA . PRO A 1 648 ? 26.007 -0.983 -13.823 1.00 85.31 648 PRO A CA 1
ATOM 5305 C C . PRO A 1 648 ? 26.776 -2.286 -14.056 1.00 85.31 648 PRO A C 1
ATOM 5307 O O . PRO A 1 648 ? 27.766 -2.284 -14.787 1.00 85.31 648 PRO A O 1
ATOM 5310 N N . THR A 1 649 ? 26.369 -3.387 -13.423 1.00 89.88 649 THR A N 1
ATOM 5311 C CA . THR A 1 649 ? 27.021 -4.691 -13.582 1.00 89.88 649 THR A CA 1
ATOM 5312 C C . THR A 1 649 ? 26.288 -5.587 -14.590 1.00 89.88 649 THR A C 1
ATOM 5314 O O . THR A 1 649 ? 26.700 -6.736 -14.784 1.00 89.88 649 THR A O 1
ATOM 5317 N N . ALA A 1 650 ? 25.223 -5.080 -15.235 1.00 91.00 650 ALA A N 1
ATOM 5318 C CA . ALA A 1 650 ? 24.398 -5.858 -16.144 1.00 91.00 650 ALA A CA 1
ATOM 5319 C C . ALA A 1 650 ? 25.256 -6.388 -17.307 1.00 91.00 650 ALA A C 1
ATOM 5321 O O . ALA A 1 650 ? 25.984 -5.618 -17.943 1.00 91.00 650 ALA A O 1
ATOM 5322 N N . PRO A 1 651 ? 25.192 -7.697 -17.616 1.00 91.56 651 PRO A N 1
ATOM 5323 C CA . PRO A 1 651 ? 26.088 -8.307 -18.599 1.00 91.56 651 PRO A CA 1
ATOM 5324 C C . PRO A 1 651 ? 25.774 -7.894 -20.042 1.00 91.56 651 PRO A C 1
ATOM 5326 O O . PRO A 1 651 ? 26.635 -7.998 -20.915 1.00 91.56 651 PRO A O 1
ATOM 5329 N N . PHE A 1 652 ? 24.549 -7.425 -20.292 1.00 91.38 652 PHE A N 1
ATOM 5330 C CA . PHE A 1 652 ? 24.104 -6.912 -21.581 1.00 91.38 652 PHE A CA 1
ATOM 5331 C C . PHE A 1 652 ? 23.733 -5.448 -21.404 1.00 91.38 652 PHE A C 1
ATOM 5333 O O . PHE A 1 652 ? 22.849 -5.105 -20.621 1.00 91.38 652 PHE A O 1
ATOM 5340 N N . GLN A 1 653 ? 24.429 -4.581 -22.126 1.00 88.62 653 GLN A N 1
ATOM 5341 C CA . GLN A 1 653 ? 24.148 -3.162 -22.119 1.00 88.62 653 GLN A CA 1
ATOM 5342 C C . GLN A 1 653 ? 22.859 -2.916 -22.878 1.00 88.62 653 GLN A C 1
ATOM 5344 O O . GLN A 1 653 ? 22.677 -3.388 -24.004 1.00 88.62 653 GLN A O 1
ATOM 5349 N N . GLN A 1 654 ? 22.009 -2.096 -22.281 1.00 86.50 654 GLN A N 1
ATOM 5350 C CA . GLN A 1 654 ? 20.714 -1.771 -22.843 1.00 86.50 654 GLN A CA 1
ATOM 5351 C C . GLN A 1 654 ? 20.801 -1.209 -24.266 1.00 86.50 654 GLN A C 1
ATOM 5353 O O . GLN A 1 654 ? 19.950 -1.509 -25.091 1.00 86.50 654 GLN A O 1
ATOM 5358 N N . ASN A 1 655 ? 21.876 -0.480 -24.564 1.00 87.19 655 ASN A N 1
ATOM 5359 C CA . ASN A 1 655 ? 22.176 0.114 -25.864 1.00 87.19 655 ASN A CA 1
ATOM 5360 C C . ASN A 1 655 ? 22.335 -0.904 -27.010 1.00 87.19 655 ASN A C 1
ATOM 5362 O O . ASN A 1 655 ? 22.166 -0.564 -28.180 1.00 87.19 655 ASN A O 1
ATOM 5366 N N . TYR A 1 656 ? 22.652 -2.161 -26.702 1.00 90.00 656 TYR A N 1
ATOM 5367 C CA . TYR A 1 656 ? 22.813 -3.218 -27.704 1.00 90.00 656 TYR A CA 1
ATOM 5368 C C . TYR A 1 656 ? 21.707 -4.277 -27.626 1.00 90.00 656 TYR A C 1
ATOM 5370 O O . TYR A 1 656 ? 21.759 -5.262 -28.362 1.00 90.00 656 TYR A O 1
ATOM 5378 N N . THR A 1 657 ? 20.690 -4.086 -26.774 1.00 91.56 657 THR A N 1
ATOM 5379 C CA . THR A 1 657 ? 19.501 -4.947 -26.768 1.00 91.56 657 THR A CA 1
ATOM 5380 C C . THR A 1 657 ? 18.511 -4.474 -27.844 1.00 91.56 657 THR A C 1
ATOM 5382 O O . THR A 1 657 ? 18.106 -3.303 -27.823 1.00 91.56 657 THR A O 1
ATOM 5385 N N . PRO A 1 658 ? 18.107 -5.343 -28.794 1.00 94.06 658 PRO A N 1
ATOM 5386 C CA . PRO A 1 658 ? 17.172 -4.976 -29.858 1.00 94.06 658 PRO A CA 1
ATOM 5387 C C . PRO A 1 658 ? 15.839 -4.422 -29.341 1.00 94.06 658 PRO A C 1
ATOM 5389 O O . PRO A 1 658 ? 15.413 -4.693 -28.217 1.00 94.06 658 PRO A O 1
ATOM 5392 N N . PHE A 1 659 ? 15.144 -3.671 -30.192 1.00 95.25 659 PHE A N 1
ATOM 5393 C CA . PHE A 1 659 ? 13.754 -3.295 -29.954 1.00 95.25 659 PHE A CA 1
ATOM 5394 C C . PHE A 1 659 ? 12.842 -4.528 -30.070 1.00 95.25 659 PHE A C 1
ATOM 5396 O O . PHE A 1 659 ? 13.087 -5.386 -30.927 1.00 95.25 659 PHE A O 1
ATOM 5403 N N . PRO A 1 660 ? 11.791 -4.636 -29.236 1.00 95.25 660 PRO A N 1
ATOM 5404 C CA . PRO A 1 660 ? 10.933 -5.812 -29.223 1.00 95.25 660 PRO A CA 1
ATOM 5405 C C . PRO A 1 660 ? 10.157 -5.940 -30.538 1.00 95.25 660 PRO A C 1
ATOM 5407 O O . PRO A 1 660 ? 9.431 -5.029 -30.939 1.00 95.25 660 PRO A O 1
ATOM 5410 N N . LYS A 1 661 ? 10.305 -7.092 -31.201 1.00 96.25 661 LYS A N 1
ATOM 5411 C CA . LYS A 1 661 ? 9.543 -7.458 -32.410 1.00 96.25 661 LYS A CA 1
ATOM 5412 C C . LYS A 1 661 ? 8.107 -7.889 -32.109 1.00 96.25 661 LYS A C 1
ATOM 5414 O O . LYS A 1 661 ? 7.237 -7.707 -32.949 1.00 96.25 661 LYS A O 1
ATOM 5419 N N . ASN A 1 662 ? 7.881 -8.470 -30.935 1.00 95.44 662 ASN A N 1
ATOM 5420 C CA . ASN A 1 662 ? 6.584 -8.936 -30.456 1.00 95.44 662 ASN A CA 1
ATOM 5421 C C . ASN A 1 662 ? 6.238 -8.233 -29.140 1.00 95.44 662 ASN A C 1
ATOM 5423 O O . ASN A 1 662 ? 7.140 -7.787 -28.427 1.00 95.44 662 ASN A O 1
ATOM 5427 N N . ASP A 1 663 ? 4.947 -8.172 -28.812 1.00 95.94 663 ASP A N 1
ATOM 5428 C CA . ASP A 1 663 ? 4.492 -7.628 -27.534 1.00 95.94 663 ASP A CA 1
ATOM 5429 C C . ASP A 1 663 ? 5.096 -8.426 -26.369 1.00 95.94 663 ASP A C 1
ATOM 5431 O O . ASP A 1 663 ? 5.021 -9.659 -26.329 1.00 95.94 663 ASP A O 1
ATOM 5435 N N . LEU A 1 664 ? 5.661 -7.725 -25.386 1.00 96.25 664 LEU A N 1
ATOM 5436 C CA . LEU A 1 664 ? 6.125 -8.339 -24.142 1.00 96.25 664 LEU A CA 1
ATOM 5437 C C . LEU A 1 664 ? 4.989 -8.269 -23.126 1.00 96.25 664 LEU A C 1
ATOM 5439 O O . LEU A 1 664 ? 4.700 -7.204 -22.594 1.00 96.25 664 LEU A O 1
ATOM 5443 N N . VAL A 1 665 ? 4.311 -9.392 -22.887 1.00 96.88 665 VAL A N 1
ATOM 5444 C CA . VAL A 1 665 ? 3.035 -9.418 -22.152 1.00 96.88 665 VAL A CA 1
ATOM 5445 C C . VAL A 1 665 ? 3.214 -9.888 -20.711 1.00 96.88 665 VAL A C 1
ATOM 5447 O O . VAL A 1 665 ? 3.730 -10.975 -20.460 1.00 96.88 665 VAL A O 1
ATOM 5450 N N . GLY A 1 666 ? 2.711 -9.097 -19.762 1.00 97.44 666 GLY A N 1
ATOM 5451 C CA . GLY A 1 666 ? 2.546 -9.468 -18.358 1.00 97.44 666 GLY A CA 1
ATOM 5452 C C . GLY A 1 666 ? 1.077 -9.493 -17.938 1.00 97.44 666 GLY A C 1
ATOM 5453 O O . GLY A 1 666 ? 0.254 -8.754 -18.474 1.00 97.44 666 GLY A O 1
ATOM 5454 N N . LYS A 1 667 ? 0.730 -10.339 -16.966 1.00 98.31 667 LYS A N 1
ATOM 5455 C CA . LYS A 1 667 ? -0.625 -10.434 -16.410 1.00 98.31 667 LYS A CA 1
ATOM 5456 C C . LYS A 1 667 ? -0.612 -10.450 -14.889 1.00 98.31 667 LYS A C 1
ATOM 5458 O O . LYS A 1 667 ? 0.063 -11.277 -14.285 1.00 98.31 667 LYS A O 1
ATOM 5463 N N . LEU A 1 668 ? -1.426 -9.592 -14.293 1.00 98.69 668 LEU A N 1
ATOM 5464 C CA . LEU A 1 668 ? -1.825 -9.655 -12.896 1.00 98.69 668 LEU A CA 1
ATOM 5465 C C . LEU A 1 668 ? -3.099 -10.497 -12.801 1.00 98.69 668 LEU A C 1
ATOM 5467 O O . LEU A 1 668 ? -4.076 -10.213 -13.497 1.00 98.69 668 LEU A O 1
ATOM 5471 N N . LEU A 1 669 ? -3.073 -11.538 -11.972 1.00 98.50 669 LEU A N 1
ATOM 5472 C CA . LEU A 1 669 ? -4.124 -12.560 -11.898 1.00 98.50 669 LEU A CA 1
ATOM 5473 C C . LEU A 1 669 ? -4.822 -12.608 -10.535 1.00 98.50 669 LEU A C 1
ATOM 5475 O O . LEU A 1 669 ? -5.937 -13.102 -10.432 1.00 98.50 669 LEU A O 1
ATOM 5479 N N . GLU A 1 670 ? -4.164 -12.130 -9.481 1.00 98.38 670 GLU A N 1
ATOM 5480 C CA . GLU A 1 670 ? -4.724 -12.060 -8.132 1.00 98.38 670 GLU A CA 1
ATOM 5481 C C . GLU A 1 670 ? -3.942 -11.027 -7.319 1.00 98.38 670 GLU A C 1
ATOM 5483 O O . GLU A 1 670 ? -2.725 -10.928 -7.480 1.00 98.38 670 GLU A O 1
ATOM 5488 N N . VAL A 1 671 ? -4.614 -10.302 -6.422 1.00 98.56 671 VAL A N 1
ATOM 5489 C CA . VAL A 1 671 ? -3.968 -9.499 -5.375 1.00 98.56 671 VAL A CA 1
ATOM 5490 C C . VAL A 1 671 ? -4.738 -9.674 -4.076 1.00 98.56 671 VAL A C 1
ATOM 5492 O O . VAL A 1 671 ? -5.934 -9.376 -4.015 1.00 98.56 671 VAL A O 1
ATOM 5495 N N . GLU A 1 672 ? -4.046 -10.122 -3.033 1.00 98.31 672 GLU A N 1
ATOM 5496 C CA . GLU A 1 672 ? -4.565 -10.207 -1.671 1.00 98.31 672 GLU A CA 1
ATOM 5497 C C . GLU A 1 672 ? -3.669 -9.426 -0.704 1.00 98.31 672 GLU A C 1
ATOM 5499 O O . GLU A 1 672 ? -2.443 -9.443 -0.819 1.00 98.31 672 GLU A O 1
ATOM 5504 N N . ILE A 1 673 ? -4.291 -8.772 0.274 1.00 98.56 673 ILE A N 1
ATOM 5505 C CA . ILE A 1 673 ? -3.629 -8.150 1.417 1.00 98.56 673 ILE A CA 1
ATOM 5506 C C . ILE A 1 673 ? -4.147 -8.838 2.681 1.00 98.56 673 ILE A C 1
ATOM 5508 O O . ILE A 1 673 ? -5.360 -8.902 2.899 1.00 98.56 673 ILE A O 1
ATOM 5512 N N . ARG A 1 674 ? -3.234 -9.365 3.499 1.00 94.62 674 ARG A N 1
ATOM 5513 C CA . ARG A 1 674 ? -3.531 -10.113 4.734 1.00 94.62 674 ARG A CA 1
ATOM 5514 C C . ARG A 1 674 ? -2.856 -9.511 5.952 1.00 94.62 674 ARG A C 1
ATOM 5516 O O . ARG A 1 674 ? -1.880 -8.752 5.760 1.00 94.62 674 ARG A O 1
#